Protein 6MHF (pdb70)

Solvent-accessible surface area: 17758 Å² total; per-residue (Å²): 228,144,121,234,63,82,115,63,89,78,75,185,93,55,145,103,0,30,1,0,0,2,10,35,57,88,2,11,14,35,20,2,26,11,0,3,65,39,33,32,73,143,10,20,61,106,90,51,6,109,114,43,38,55,31,0,2,60,14,0,10,76,1,0,18,26,0,16,140,0,6,44,146,47,176,28,126,50,52,110,88,58,32,50,73,13,10,142,54,0,91,102,28,30,42,47,3,123,151,10,88,11,58,103,93,0,15,17,3,0,117,103,0,24,79,9,49,7,0,63,47,0,53,82,91,30,70,56,32,48,18,20,48,11,1,34,48,2,4,100,51,11,94,91,0,21,90,132,110,12,76,3,64,69,66,0,0,3,43,7,84,67,201,43,120,20,44,80,78,46,89,5,79,48,79,152,14,56,0,52,0,12,8,7,26,15,98,139,15,40,16,115,106,1,63,116,3,2,89,69,20,39,0,0,0,0,1,1,5,0,1,22,1,3,26,56,95,34,187,116,18,162,63,27,68,2,54,50,8,19,120,26,0,33,39,0,0,41,1,128,84,0,71,95,12,15,0,0,0,4,0,4,31,57,63,55,0,89,100,44,5,145,205,15,51,0,52,68,2,2,109,103,13,138,26,52,67,72,51,130,78,0,4,48,56,0,46,65,43,0,53,108,32,29,154,31,123,147,102,44,101,18,46,29,40,58,0,15,3,31,64,42,169,27,4,93,145,5,1,57,31,0,0,73,32,2,78,179,78,110,95,68,87,30,75,79,91,3,24,10,73,93,4,6,126,67,27,92

B-factor: mean 42.19, std 13.98, range [19.34, 114.17]

Organism: Rattus norvegicus (NCBI:txid10116)

Nearest PDB structures (foldseek):
  6mhf-assembly1_A  TM=1.003E+00  e=4.353E-62  Rattus norvegicus
  2ihb-assembly1_A  TM=9.663E-01  e=6.783E-51  Homo sapiens
  3onw-assembly1_A  TM=9.675E-01  e=9.854E-51  Homo sapiens
  3qi2-assembly1_A  TM=9.734E-01  e=1.287E-50  Homo sapiens
  5kdo-assembly1_A  TM=9.589E-01  e=9.694E-49  Rattus norvegicus

Secondary structure (DSSP, 8-state):
-PPP--SSTT--PPEEEEEEEEE-TTSSHHHHHHHHHHHHS----HHHHHHTHHHHHHHHHHHHHHHHHHHHHHT---SSTTHHHHHHHHHHSTTTTTTS---HHHHHHHHHHHHSHHHHHHHTTGGGTT--TTHHHHHTTHHHHTSTT----HHHHHH------SEEEEEEEETTEEEEEEEE--SEEEHHHHHHHHTT--EEEEEEEGGGGGPPPPTT-SS-HHHHHHHHHHHHHTSGGGTT-EEEEEEE-HHHHHHHTTTS-GGGT-TT--S-SSHHHHHHHHHHHHHTT--S-TT--EEEEE--TT-HHHHHHHHHHHHHHHHHT-/---TTSEEEHHHHHHHH-

Foldseek 3Di:
DDDDDDPCNPPDDFAAAEEEEAEDPLLQRVLLVLLCCVPFHVHADQVRLLVCLLLLLLLQLVLLLLLVVLCVVVVFDWQDPVLVVLNVVSVVCSCVCNVSADDPSNLVSLLVLCPIPSSVVSVVVCLAVVRRPCNCVCSVCSVQSNDPPHGQDSLSVSSGDDDDAAWDWDWGDDPSYIYIYIYGRHDDDDPVVVVVSLPPHQAYEYGGALLQLQHDDDPVDPAGRLVVRLVVLLCVLPDPSPLPHAYEYEDEPLVSLQVCLVPGPSCSRVVPDPDHSHSPVSVVVSVCSNQVSNPHDPVRGYHYDYYHSSDSVRSVVVVVVVVVVSVVSD/DPDPPDDDDPVVVVVVVD

GO terms:
  GO:0005886 plasma membrane (C, IDA)
  GO:0005515 protein binding (F, IPI)
  GO:0042588 zymogen granule (C, IDA)
  GO:0006906 vesicle fusion (P, IDA)
  GO:1904707 positive regulation of vascular associated smooth muscle cell proliferation (P, IMP)
  GO:2001234 negative regulation of apoptotic signaling pathway (P, IMP)
  GO:0032930 positive regulation of superoxide anion generation (P, IMP)
  GO:0033864 positive regulation of NAD(P)H oxidase activity (P, IMP)
  GO:0031821 G protein-coupled serotonin receptor binding (F, IPI)
  GO:0032794 GTPase activating protein binding (F, IPI)
  GO:0019904 protein domain specific binding (F, IPI)
  GO:0005886 plasma membrane (C, TAS)
  GO:0000139 Golgi membrane (C, TAS)
  GO:0051048 negative regulation of secretion (P, TAS)

Structure (mmCIF, N/CA/C/O backbone):
data_6MHF
#
_entry.id   6MHF
#
_cell.length_a   83.780
_cell.length_b   83.780
_cell.length_c   141.370
_cell.angle_alpha   90.000
_cell.angle_beta   90.000
_cell.angle_gamma   90.000
#
_symmetry.space_group_name_H-M   'P 43 21 2'
#
loop_
_entity.id
_entity.type
_entity.pdbx_description
1 polymer 'Guanine nucleotide-binding protein G(k) subunit alpha'
2 polymer Girdin
3 non-polymer "GUANOSINE-5'-DIPHOSPHATE"
4 non-polymer GLYCEROL
5 water water
#
loop_
_atom_site.group_PDB
_atom_site.id
_atom_site.type_symbol
_atom_site.label_atom_id
_atom_site.label_alt_id
_atom_site.label_comp_id
_atom_site.label_asym_id
_atom_site.label_entity_id
_atom_site.label_seq_id
_atom_site.pdbx_PDB_ins_code
_atom_site.Cartn_x
_atom_site.Cartn_y
_atom_site.Cartn_z
_atom_site.occupancy
_atom_site.B_iso_or_equiv
_atom_site.auth_seq_id
_atom_site.auth_comp_id
_atom_site.auth_asym_id
_atom_site.auth_atom_id
_atom_site.pdbx_PDB_model_num
ATOM 1 N N . LEU A 1 14 ? -32.41681 36.35535 -27.21212 1.000 46.91580 18 LEU A N 1
ATOM 2 C CA . LEU A 1 14 ? -32.71402 35.26160 -26.29484 1.000 45.27589 18 LEU A CA 1
ATOM 3 C C . LEU A 1 14 ? -33.55622 34.19186 -26.98072 1.000 41.66754 18 LEU A C 1
ATOM 4 O O . LEU A 1 14 ? -34.76735 34.34596 -27.14048 1.000 45.82464 18 LEU A O 1
ATOM 19 N N . VAL A 1 15 ? -32.90573 33.10671 -27.38356 1.000 40.98774 19 VAL A N 1
ATOM 20 C CA . VAL A 1 15 ? -33.56703 31.99881 -28.06075 1.000 40.59023 19 VAL A CA 1
ATOM 21 C C . VAL A 1 15 ? -34.01189 30.99493 -26.99645 1.000 42.91854 19 VAL A C 1
ATOM 22 O O . VAL A 1 15 ? -33.14798 30.42810 -26.30837 1.000 42.51940 19 VAL A O 1
ATOM 35 N N . PRO A 1 16 ? -35.30949 30.75707 -26.82608 1.000 40.89911 20 PRO A N 1
ATOM 36 C CA . PRO A 1 16 ? -35.74176 29.73054 -25.87148 1.000 40.28998 20 PRO A CA 1
ATOM 37 C C . PRO A 1 16 ? -35.08543 28.39113 -26.16851 1.000 40.28622 20 PRO A C 1
ATOM 38 O O . PRO A 1 16 ? -34.99076 27.96191 -27.32068 1.000 41.75809 20 PRO A O 1
ATOM 49 N N . ARG A 1 17 ? -34.62233 27.73369 -25.11186 1.000 37.59484 21 ARG A N 1
ATOM 50 C CA . ARG A 1 17 ? -33.97512 26.44164 -25.26130 1.000 37.34768 21 ARG A CA 1
ATOM 51 C C . ARG A 1 17 ? -34.98377 25.40337 -25.73589 1.000 42.08490 21 ARG A C 1
ATOM 52 O O . ARG A 1 17 ? -36.16754 25.44740 -25.39132 1.000 43.47505 21 ARG A O 1
ATOM 73 N N . GLY A 1 18 ? -34.50385 24.46433 -26.53954 1.000 43.97866 22 GLY A N 1
ATOM 74 C CA . GLY A 1 18 ? -35.36026 23.43470 -27.07256 1.000 55.76481 22 GLY A CA 1
ATOM 75 C C . GLY A 1 18 ? -35.76893 22.43911 -26.00769 1.000 59.56258 22 GLY A C 1
ATOM 76 O O . GLY A 1 18 ? -35.62323 22.65007 -24.80156 1.000 51.46091 22 GLY A O 1
ATOM 80 N N . SER A 1 19 ? -36.30084 21.31861 -26.48141 1.000 69.93812 23 SER A N 1
ATOM 81 C CA . SER A 1 19 ? -36.65894 20.23306 -25.58885 1.000 70.17266 23 SER A CA 1
ATOM 82 C C . SER A 1 19 ? -35.40054 19.58045 -25.03382 1.000 78.15480 23 SER A C 1
ATOM 83 O O . SER A 1 19 ? -34.34775 19.55282 -25.67889 1.000 79.44442 23 SER A O 1
ATOM 91 N N . HIS A 1 20 ? -35.51832 19.05541 -23.81544 1.000 76.29721 24 HIS A N 1
ATOM 92 C CA . HIS A 1 20 ? -34.41193 18.33008 -23.20963 1.000 74.20037 24 HIS A CA 1
ATOM 93 C C . HIS A 1 20 ? -34.26346 16.93662 -23.80195 1.000 81.30911 24 HIS A C 1
ATOM 94 O O . HIS A 1 20 ? -33.14192 16.42728 -23.89699 1.000 79.80837 24 HIS A O 1
ATOM 98 N N . MET A 1 21 ? -35.37125 16.30970 -24.20636 1.000 86.41711 25 MET A N 1
ATOM 99 C CA . MET A 1 21 ? -35.29610 15.00967 -24.86076 1.000 87.88623 25 MET A CA 1
ATOM 100 C C . MET A 1 21 ? -34.80761 15.12048 -26.29900 1.000 90.20333 25 MET A C 1
ATOM 101 O O . MET A 1 21 ? -34.32483 14.12772 -26.85445 1.000 88.95443 25 MET A O 1
ATOM 105 N N . ASP A 1 22 ? -34.92128 16.30110 -26.90919 1.000 90.78335 26 ASP A N 1
ATOM 106 C CA . ASP A 1 22 ? -34.44115 16.53879 -28.26992 1.000 86.55316 26 ASP A CA 1
ATOM 107 C C . ASP A 1 22 ? -35.05467 15.56121 -29.26902 1.000 85.19520 26 ASP A C 1
ATOM 108 O O . ASP A 1 22 ? -34.43661 15.22008 -30.28019 1.000 89.31989 26 ASP A O 1
ATOM 112 N N . GLY A 1 23 ? -36.27666 15.10486 -28.99856 1.000 81.01439 27 GLY A N 1
ATOM 113 C CA . GLY A 1 23 ? -36.97228 14.20221 -29.88792 1.000 88.16408 27 GLY A CA 1
ATOM 114 C C . GLY A 1 23 ? -36.72707 12.73023 -29.63627 1.000 89.96867 27 GLY A C 1
ATOM 115 O O . GLY A 1 23 ? -37.43168 11.89453 -30.21797 1.000 84.24275 27 GLY A O 1
ATOM 119 N N . GLU A 1 24 ? -35.75582 12.38299 -28.79678 1.000 89.63522 28 GLU A N 1
ATOM 120 C CA . GLU A 1 24 ? -35.48690 10.99030 -28.48202 1.000 82.87471 28 GLU A CA 1
ATOM 121 C C . GLU A 1 24 ? -36.44615 10.49425 -27.40127 1.000 79.08759 28 GLU A C 1
ATOM 122 O O . GLU A 1 24 ? -37.22865 11.25460 -26.82401 1.000 79.71992 28 GLU A O 1
ATOM 126 N N . LYS A 1 25 ? -36.37919 9.19216 -27.12999 1.000 67.86494 29 LYS A N 1
ATOM 127 C CA . LYS A 1 25 ? -37.21976 8.57056 -26.11861 1.000 56.77917 29 LYS A CA 1
ATOM 128 C C . LYS A 1 25 ? -36.41062 7.50651 -25.38860 1.000 43.80541 29 LYS A C 1
ATOM 129 O O . LYS A 1 25 ? -35.22157 7.30505 -25.65493 1.000 41.32645 29 LYS A O 1
ATOM 148 N N . ALA A 1 26 ? -37.07010 6.82165 -24.45750 1.000 38.23255 30 ALA A N 1
ATOM 149 C CA . ALA A 1 26 ? -36.40201 5.80856 -23.65470 1.000 37.05133 30 ALA A CA 1
ATOM 150 C C . ALA A 1 26 ? -35.91253 4.66306 -24.53055 1.000 35.64044 30 ALA A C 1
ATOM 151 O O . ALA A 1 26 ? -36.62175 4.19266 -25.42372 1.000 36.22619 30 ALA A O 1
ATOM 158 N N . ALA A 1 27 ? -34.68806 4.21469 -24.26913 1.000 34.37981 31 ALA A N 1
ATOM 159 C CA . ALA A 1 27 ? -34.13101 3.07194 -24.97750 1.000 32.20901 31 ALA A CA 1
ATOM 160 C C . ALA A 1 27 ? -34.71243 1.77356 -24.43161 1.000 31.78427 31 ALA A C 1
ATOM 161 O O . ALA A 1 27 ? -34.83026 1.59092 -23.21629 1.000 31.23841 31 ALA A O 1
ATOM 168 N N . LYS A 1 28 ? -35.07728 0.86975 -25.33844 1.000 31.47864 32 LYS A N 1
ATOM 169 C CA . LYS A 1 28 ? -35.59354 -0.42964 -24.93080 1.000 32.26254 32 LYS A CA 1
ATOM 170 C C . LYS A 1 28 ? -34.48450 -1.26397 -24.30269 1.000 31.10816 32 LYS A C 1
ATOM 171 O O . LYS A 1 28 ? -33.36420 -1.32459 -24.81672 1.000 30.80989 32 LYS A O 1
ATOM 190 N N . GLU A 1 29 ? -34.80852 -1.91983 -23.19177 1.000 30.80183 33 GLU A N 1
ATOM 191 C CA . GLU A 1 29 ? -33.83301 -2.68641 -22.43114 1.000 32.66726 33 GLU A CA 1
ATOM 192 C C . GLU A 1 29 ? -33.75972 -4.13083 -22.90962 1.000 31.17389 33 GLU A C 1
ATOM 193 O O . GLU A 1 29 ? -34.78134 -4.75889 -23.20126 1.000 33.47889 33 GLU A O 1
ATOM 205 N N . VAL A 1 30 ? -32.53504 -4.64705 -22.98395 1.000 31.07354 34 VAL A N 1
ATOM 206 C CA . VAL A 1 30 ? -32.26168 -6.04860 -23.27996 1.000 31.22026 34 VAL A CA 1
ATOM 207 C C . VAL A 1 30 ? -31.46330 -6.61907 -22.11477 1.000 31.46289 34 VAL A C 1
ATOM 208 O O . VAL A 1 30 ? -30.32306 -6.20097 -21.87435 1.000 29.67572 34 VAL A O 1
ATOM 221 N N . LYS A 1 31 ? -32.05456 -7.57399 -21.40057 1.000 29.52126 35 LYS A N 1
ATOM 222 C CA . LYS A 1 31 ? -31.39001 -8.22557 -20.27849 1.000 32.29552 35 LYS A CA 1
ATOM 223 C C . LYS A 1 31 ? -30.73373 -9.51421 -20.76568 1.000 30.01911 35 LYS A C 1
ATOM 224 O O . LYS A 1 31 ? -31.41931 -10.43826 -21.23315 1.000 30.53356 35 LYS A O 1
ATOM 243 N N . LEU A 1 32 ? -29.40577 -9.56106 -20.66951 1.000 28.98440 36 LEU A N 1
ATOM 244 C CA . LEU A 1 32 ? -28.61378 -10.71307 -21.06928 1.000 28.90567 36 LEU A CA 1
ATOM 245 C C . LEU A 1 32 ? -28.05525 -11.39845 -19.83147 1.000 33.70105 36 LEU A C 1
ATOM 246 O O . LEU A 1 32 ? -27.56392 -10.73673 -18.91119 1.000 30.99941 36 LEU A O 1
ATOM 262 N N . LEU A 1 33 ? -28.12412 -12.72217 -19.82023 1.000 32.71244 37 LEU A N 1
ATOM 263 C CA . LEU A 1 33 ? -27.57537 -13.53215 -18.73796 1.000 30.38131 37 LEU A CA 1
ATOM 264 C C . LEU A 1 33 ? -26.40472 -14.33062 -19.30169 1.000 31.62264 37 LEU A C 1
ATOM 265 O O . LEU A 1 33 ? -26.59297 -15.17798 -20.17954 1.000 34.08203 37 LEU A O 1
ATOM 281 N N . LEU A 1 34 ? -25.19710 -14.03564 -18.81929 1.000 30.35954 38 LEU A N 1
ATOM 282 C CA . LEU A 1 34 ? -23.98749 -14.75044 -19.20501 1.000 29.04456 38 LEU A CA 1
ATOM 283 C C . LEU A 1 34 ? -23.77050 -15.92821 -18.26181 1.000 29.84197 38 LEU A C 1
ATOM 284 O O . LEU A 1 34 ? -23.53810 -15.73249 -17.06041 1.000 29.03350 38 LEU A O 1
ATOM 300 N N . LEU A 1 35 ? -23.81174 -17.14175 -18.81141 1.000 28.63804 39 LEU A N 1
ATOM 301 C CA . LEU A 1 35 ? -23.65132 -18.36356 -18.03791 1.000 26.64600 39 LEU A CA 1
ATOM 302 C C . LEU A 1 35 ? -22.58991 -19.24113 -18.68458 1.000 25.73943 39 LEU A C 1
ATOM 303 O O . LEU A 1 35 ? -22.28760 -19.11264 -19.87299 1.000 25.88152 39 LEU A O 1
ATOM 319 N N . GLY A 1 36 ? -22.02543 -20.12985 -17.88834 1.000 26.70592 40 GLY A N 1
ATOM 320 C CA . GLY A 1 36 ? -21.00508 -21.04508 -18.35961 1.000 25.82207 40 GLY A CA 1
ATOM 321 C C . GLY A 1 36 ? -20.05248 -21.41602 -17.24454 1.000 25.60120 40 GLY A C 1
ATOM 322 O O . GLY A 1 36 ? -19.88643 -20.70450 -16.25590 1.000 26.88931 40 GLY A O 1
ATOM 326 N N . ALA A 1 37 ? -19.40884 -22.56795 -17.41266 1.000 25.31628 41 ALA A N 1
ATOM 327 C CA . ALA A 1 37 ? -18.44105 -23.03792 -16.43584 1.000 27.49059 41 ALA A CA 1
ATOM 328 C C . ALA A 1 37 ? 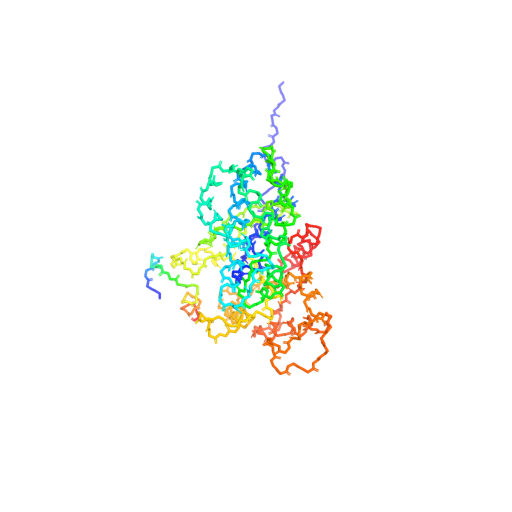-17.27252 -22.06230 -16.32457 1.000 26.06245 41 ALA A C 1
ATOM 329 O O . ALA A 1 37 ? -17.04468 -21.21525 -17.19242 1.000 23.83407 41 ALA A O 1
ATOM 336 N N . GLY A 1 38 ? -16.52860 -22.18766 -15.22961 1.000 25.27866 42 GLY A N 1
ATOM 337 C CA . GLY A 1 38 ? -15.31932 -21.41108 -15.05880 1.000 25.81506 42 GLY A CA 1
ATOM 338 C C . GLY A 1 38 ? -14.37354 -21.60378 -16.22635 1.000 26.34926 42 GLY A C 1
ATOM 339 O O . GLY A 1 38 ? -14.23056 -22.71804 -16.73521 1.000 25.22598 42 GLY A O 1
ATOM 343 N N . GLU A 1 39 ? -13.73580 -20.51878 -16.66505 1.000 25.91231 43 GLU A N 1
ATOM 344 C CA . GLU A 1 39 ? -12.77113 -20.51710 -17.76175 1.000 26.40513 43 GLU A CA 1
ATOM 345 C C . GLU A 1 39 ? -13.41495 -20.71233 -19.12784 1.000 25.85008 43 GLU A C 1
ATOM 346 O O . GLU A 1 39 ? -12.71322 -21.01561 -20.09766 1.000 25.74745 43 GLU A O 1
ATOM 358 N N . SER A 1 40 ? -14.73744 -20.54719 -19.23644 1.000 24.28948 44 SER A N 1
ATOM 359 C CA . SER A 1 40 ? -15.41490 -20.75027 -20.51208 1.000 25.20806 44 SER A CA 1
ATOM 360 C C . SER A 1 40 ? -15.37985 -19.51541 -21.40474 1.000 26.46816 44 SER A C 1
ATOM 361 O O . SER A 1 40 ? -15.55814 -19.64681 -22.62122 1.000 24.66016 44 SER A O 1
ATOM 369 N N . GLY A 1 41 ? -15.15986 -18.32965 -20.83573 1.000 25.53473 45 GLY A N 1
ATOM 370 C CA . GLY A 1 41 ? -14.98565 -17.12514 -21.62590 1.000 24.67531 45 GLY A CA 1
ATOM 371 C C . GLY A 1 41 ? -15.91175 -15.97668 -21.26993 1.000 25.30518 45 GLY A C 1
ATOM 372 O O . GLY A 1 41 ? -15.98024 -14.98776 -22.00639 1.000 22.90307 45 GLY A O 1
ATOM 376 N N . LYS A 1 42 ? -16.61916 -16.08485 -20.14198 1.000 26.10966 46 LYS A N 1
ATOM 377 C CA . LYS A 1 42 ? -17.60120 -15.06783 -19.76926 1.000 24.82883 46 LYS A CA 1
ATOM 378 C C . LYS A 1 42 ? -16.94513 -13.70438 -19.56158 1.000 24.67496 46 LYS A C 1
ATOM 379 O O . LYS A 1 42 ? -17.36796 -12.69877 -20.15190 1.000 22.83113 46 LYS A O 1
ATOM 398 N N . SER A 1 43 ? -15.91943 -13.64822 -18.70549 1.000 25.76211 47 SER A N 1
ATOM 399 C CA . SER A 1 43 ? -15.24200 -12.38285 -18.43423 1.000 25.29872 47 SER A CA 1
ATOM 400 C C . SER A 1 43 ? -14.71512 -11.75818 -19.71873 1.000 25.53762 47 SER A C 1
ATOM 401 O O . SER A 1 43 ? -14.76526 -10.53218 -19.89618 1.000 24.65868 47 SER A O 1
ATOM 409 N N . THR A 1 44 ? -14.19982 -12.58976 -20.62552 1.000 25.25551 48 THR A N 1
ATOM 410 C CA . THR A 1 44 ? -13.67653 -12.07998 -21.88557 1.000 25.13325 48 THR A CA 1
ATOM 411 C C . THR A 1 44 ? -14.78531 -11.45991 -22.72204 1.000 24.15083 48 THR A C 1
ATOM 412 O O . THR A 1 44 ? -14.58181 -10.42186 -23.35902 1.000 25.71208 48 THR A O 1
ATOM 423 N N . ILE A 1 45 ? -15.97238 -12.07106 -22.72048 1.000 24.38900 49 ILE A N 1
ATOM 424 C CA . ILE A 1 45 ? -17.09985 -11.49832 -23.44989 1.000 24.55943 49 ILE A CA 1
ATOM 425 C C . ILE A 1 45 ? -17.49780 -10.15714 -22.84334 1.000 25.07037 49 ILE A C 1
ATOM 426 O O . ILE A 1 45 ? -17.81213 -9.20394 -23.56519 1.000 26.18382 49 ILE A O 1
ATOM 442 N N . VAL A 1 46 ? -17.50081 -10.06115 -21.51066 1.000 26.50288 50 VAL A N 1
ATOM 443 C CA . VAL A 1 46 ? -17.79715 -8.78174 -20.86252 1.000 28.29534 50 VAL A CA 1
ATOM 444 C C . VAL A 1 46 ? -16.81956 -7.70904 -21.33744 1.000 27.89874 50 VAL A C 1
ATOM 445 O O . VAL A 1 46 ? -17.21468 -6.60767 -21.75987 1.000 29.25981 50 VAL A O 1
ATOM 458 N N . LYS A 1 47 ? -15.52149 -8.01540 -21.26427 1.000 26.52371 51 LYS A N 1
ATOM 459 C CA . LYS A 1 47 ? -14.51245 -7.04360 -21.67168 1.000 28.97573 51 LYS A CA 1
ATOM 460 C C . LYS A 1 47 ? -14.66076 -6.68107 -23.14481 1.000 30.77821 51 LYS A C 1
ATOM 461 O O . LYS A 1 47 ? -14.47068 -5.52103 -23.52919 1.000 30.15978 51 LYS A O 1
ATOM 480 N N . GLN A 1 48 ? -15.00244 -7.65988 -23.98639 1.000 28.76084 52 GLN A N 1
ATOM 481 C CA . GLN A 1 48 ? -15.17796 -7.38498 -25.40705 1.000 28.37251 52 GLN A CA 1
ATOM 482 C C . GLN A 1 48 ? -16.37481 -6.47600 -25.64368 1.000 28.98665 52 GLN A C 1
ATOM 483 O O . GLN A 1 48 ? -16.34813 -5.63138 -26.54262 1.000 30.51782 52 GLN A O 1
ATOM 497 N N . MET A 1 49 ? -17.44303 -6.64480 -24.86260 1.000 29.15221 53 MET A N 1
ATOM 498 C CA . MET A 1 49 ? -18.57325 -5.73218 -24.97982 1.000 28.40475 53 MET A CA 1
ATOM 499 C C . MET A 1 49 ? -18.14250 -4.31320 -24.64030 1.000 33.39262 53 MET A C 1
ATOM 500 O O . MET A 1 49 ? -18.52130 -3.35582 -25.32726 1.000 31.99400 53 MET A O 1
ATOM 514 N N . LYS A 1 50 ? -17.33133 -4.15931 -23.59206 1.000 30.57617 54 LYS A N 1
ATOM 515 C CA . LYS A 1 50 ? -16.81826 -2.82797 -23.27638 1.000 31.68541 54 LYS A CA 1
ATOM 516 C C . LYS A 1 50 ? -15.96072 -2.28131 -24.41779 1.000 34.92566 54 LYS A C 1
ATOM 517 O O . LYS A 1 50 ? -16.06500 -1.10191 -24.77522 1.000 37.24772 54 LYS A O 1
ATOM 536 N N . ILE A 1 51 ? -15.11599 -3.12763 -25.01090 1.000 30.85005 55 ILE A N 1
ATOM 537 C CA . ILE A 1 51 ? -14.20208 -2.66828 -26.05482 1.000 32.02436 55 ILE A CA 1
ATOM 538 C C . ILE A 1 51 ? -14.96334 -2.28673 -27.31940 1.000 34.21847 55 ILE A C 1
ATOM 539 O O . ILE A 1 51 ? -14.60316 -1.32692 -28.01125 1.000 36.34580 55 ILE A O 1
ATOM 555 N N . ILE A 1 52 ? -16.01547 -3.02916 -27.64525 1.000 33.76457 56 ILE A N 1
ATOM 556 C CA . ILE A 1 52 ? -16.69931 -2.88151 -28.92492 1.000 34.34104 56 ILE A CA 1
ATOM 557 C C . ILE A 1 52 ? -17.78007 -1.81369 -28.85959 1.000 35.11381 56 ILE A C 1
ATOM 558 O O . ILE A 1 52 ? -17.89024 -0.97269 -29.75545 1.000 38.93638 56 ILE A O 1
ATOM 574 N N . HIS A 1 53 ? -18.59593 -1.82892 -27.80733 1.000 34.58656 57 HIS A N 1
ATOM 575 C CA . HIS A 1 53 ? -19.76121 -0.96255 -27.72025 1.000 32.94226 57 HIS A CA 1
ATOM 576 C C . HIS A 1 53 ? -19.59795 0.16431 -26.71008 1.000 33.56293 57 HIS A C 1
ATOM 577 O O . HIS A 1 53 ? -20.49774 1.00286 -26.59109 1.000 44.02245 57 HIS A O 1
ATOM 591 N N . GLU A 1 54 ? -18.48055 0.21336 -25.98497 1.000 36.46359 58 GLU A N 1
ATOM 592 C CA . GLU A 1 54 ? -18.18746 1.34197 -25.10664 1.000 39.30881 58 GLU A CA 1
ATOM 593 C C . GLU A 1 54 ? -16.87814 1.99374 -25.54090 1.000 36.74494 58 GLU A C 1
ATOM 594 O O . GLU A 1 54 ? -16.58200 2.04776 -26.73865 1.000 40.83090 58 GLU A O 1
ATOM 606 N N . ASP A 1 55 ? -16.08709 2.48495 -24.58857 1.000 38.75117 59 ASP A N 1
ATOM 607 C CA . ASP A 1 55 ? -14.88424 3.24916 -24.89206 1.000 41.85639 59 ASP A CA 1
ATOM 608 C C . ASP A 1 55 ? -13.60429 2.44281 -24.71541 1.000 41.56499 59 ASP A C 1
ATOM 609 O O . ASP A 1 55 ? -12.51383 3.02261 -24.72093 1.000 44.02732 59 ASP A O 1
ATOM 618 N N . GLY A 1 56 ? -13.70543 1.12698 -24.56371 1.000 40.56362 60 GLY A N 1
ATOM 619 C CA . GLY A 1 56 ? -12.51493 0.35031 -24.30538 1.000 38.69718 60 GLY A CA 1
ATOM 620 C C . GLY A 1 56 ? -11.95650 0.65372 -22.92280 1.000 37.27914 60 GLY A C 1
ATOM 621 O O . GLY A 1 56 ? -12.65088 1.13285 -22.02338 1.000 37.16608 60 GLY A O 1
ATOM 625 N N . TYR A 1 57 ? -10.66848 0.37032 -22.76529 1.000 39.69524 61 TYR A N 1
ATOM 626 C CA . TYR A 1 57 ? -9.97799 0.54217 -21.49325 1.000 39.06586 61 TYR A CA 1
ATOM 627 C C . TYR A 1 57 ? -8.97215 1.67821 -21.61615 1.000 37.20752 61 TYR A C 1
ATOM 628 O O . TYR A 1 57 ? -8.08713 1.64108 -22.47801 1.000 41.36847 61 TYR A O 1
ATOM 646 N N . SER A 1 58 ? -9.11918 2.68637 -20.75887 1.000 37.14483 62 SER A N 1
ATOM 647 C CA . SER A 1 58 ? -8.21401 3.82376 -20.75181 1.000 41.65152 62 SER A CA 1
ATOM 648 C C . SER A 1 58 ? -6.83054 3.38662 -20.27573 1.000 41.99275 62 SER A C 1
ATOM 649 O O . SER A 1 58 ? -6.60923 2.23751 -19.88389 1.000 39.98246 62 SER A O 1
ATOM 657 N N . GLU A 1 59 ? -5.88042 4.32470 -20.30507 1.000 42.33868 63 GLU A N 1
ATOM 658 C CA . GLU A 1 59 ? -4.52697 4.00191 -19.86888 1.000 43.07340 63 GLU A CA 1
ATOM 659 C C . GLU A 1 59 ? -4.48440 3.72310 -18.37103 1.000 43.79695 63 GLU A C 1
ATOM 660 O O . GLU A 1 59 ? -3.77378 2.81711 -17.92644 1.000 43.94664 63 GLU A O 1
ATOM 672 N N . ASP A 1 60 ? -5.24177 4.48287 -17.57647 1.000 43.89780 64 ASP A N 1
ATOM 673 C CA . ASP A 1 60 ? -5.28148 4.23920 -16.13674 1.000 47.67674 64 ASP A CA 1
ATOM 674 C C . ASP A 1 60 ? -5.90895 2.88368 -15.82969 1.000 43.35357 64 ASP A C 1
ATOM 675 O O . ASP A 1 60 ? -5.39789 2.11756 -14.99854 1.000 46.52895 64 ASP A O 1
ATOM 684 N N . GLU A 1 61 ? -7.02958 2.57649 -16.48502 1.000 44.74760 65 GLU A N 1
ATOM 685 C CA . GLU A 1 61 ? -7.65265 1.26940 -16.31687 1.000 43.54326 65 GLU A CA 1
ATOM 686 C C . GLU A 1 61 ? -6.67210 0.15774 -16.66586 1.000 37.85891 65 GLU A C 1
ATOM 687 O O . GLU A 1 61 ? -6.53012 -0.81816 -15.92072 1.000 39.49536 65 GLU A O 1
ATOM 699 N N . CYS A 1 62 ? -5.97142 0.29836 -17.79319 1.000 37.12172 66 CYS A N 1
ATOM 700 C CA . CYS A 1 62 ? -4.95816 -0.68276 -18.16573 1.000 37.00711 66 CYS A CA 1
ATOM 701 C C . CYS A 1 62 ? -3.89827 -0.81391 -17.07827 1.000 43.06339 66 CYS A C 1
ATOM 702 O O . CYS A 1 62 ? -3.51293 -1.92705 -16.70194 1.000 40.68750 66 CYS A O 1
ATOM 710 N N . LYS A 1 63 ? -3.41023 0.31907 -16.56322 1.000 41.53858 67 LYS A N 1
ATOM 711 C CA . LYS A 1 63 ? -2.42548 0.28451 -15.48800 1.000 43.45253 67 LYS A CA 1
ATOM 712 C C . LYS A 1 63 ? -2.92889 -0.54368 -14.31642 1.000 38.07958 67 LYS A C 1
ATOM 713 O O . LYS A 1 63 ? -2.16195 -1.28324 -13.68973 1.000 38.55171 67 LYS A O 1
ATOM 732 N N . GLN A 1 64 ? -4.21970 -0.42312 -14.00027 1.000 36.61001 68 GLN A N 1
ATOM 733 C CA . GLN A 1 64 ? -4.77658 -1.18728 -12.88772 1.000 37.37152 68 GLN A CA 1
ATOM 734 C C . GLN A 1 64 ? -4.66370 -2.69550 -13.09959 1.000 38.16490 68 GLN A C 1
ATOM 735 O O . GLN A 1 64 ? -4.72251 -3.45074 -12.12274 1.000 36.36036 68 GLN A O 1
ATOM 749 N N . TYR A 1 65 ? -4.49687 -3.15169 -14.34103 1.000 36.51810 69 TYR A N 1
ATOM 750 C CA . TYR A 1 65 ? -4.40019 -4.57591 -14.64132 1.000 36.55118 69 TYR A CA 1
ATOM 751 C C . TYR A 1 65 ? -2.96569 -5.09192 -14.67204 1.000 35.89254 69 TYR A C 1
ATOM 752 O O . TYR A 1 65 ? -2.75855 -6.28621 -14.90502 1.000 34.27104 69 TYR A O 1
ATOM 770 N N . LYS A 1 66 ? -1.97429 -4.22737 -14.45583 1.000 35.92591 70 LYS A N 1
ATOM 771 C CA . LYS A 1 66 ? -0.58175 -4.66717 -14.47462 1.000 37.41716 70 LYS A CA 1
ATOM 772 C C . LYS A 1 66 ? -0.30975 -5.68876 -13.37576 1.000 34.43685 70 LYS A C 1
ATOM 773 O O . LYS A 1 66 ? 0.35211 -6.71266 -13.60904 1.000 33.71154 70 LYS A O 1
ATOM 792 N N . VAL A 1 67 ? -0.80629 -5.42150 -12.16654 1.000 34.80875 71 VAL A N 1
ATOM 793 C CA . VAL A 1 67 ? -0.63004 -6.35688 -11.06155 1.000 39.90043 71 VAL A CA 1
ATOM 794 C C . VAL A 1 67 ? -1.29752 -7.68785 -11.38290 1.000 35.26462 71 VAL A C 1
ATOM 795 O O . VAL A 1 67 ? -0.76757 -8.75824 -11.06106 1.000 33.62052 71 VAL A O 1
ATOM 808 N N . VAL A 1 68 ? -2.46346 -7.64548 -12.03260 1.000 35.13701 72 VAL A N 1
ATOM 809 C CA . VAL A 1 68 ? -3.14943 -8.87868 -12.40079 1.000 32.33964 72 VAL A CA 1
ATOM 810 C C . VAL A 1 68 ? -2.33605 -9.65164 -13.42882 1.000 32.36179 72 VAL A C 1
ATOM 811 O O . VAL A 1 68 ? -2.24795 -10.88170 -13.37049 1.000 31.49154 72 VAL A O 1
ATOM 824 N N . VAL A 1 69 ? -1.74793 -8.94962 -14.39823 1.000 31.42288 73 VAL A N 1
ATOM 825 C CA . VAL A 1 69 ? -0.91818 -9.61832 -15.39785 1.000 30.55677 73 VAL A CA 1
ATOM 826 C C . VAL A 1 69 ? 0.24619 -10.32959 -14.71955 1.000 31.17365 73 VAL A C 1
ATOM 827 O O . VAL A 1 69 ? 0.53072 -11.50434 -14.99283 1.000 30.36994 73 VAL A O 1
ATOM 840 N N . TYR A 1 70 ? 0.93814 -9.62458 -13.82105 1.000 32.62229 74 TYR A N 1
ATOM 841 C CA . TYR A 1 70 ? 2.07784 -10.23050 -13.13865 1.000 31.99699 74 TYR A CA 1
ATOM 842 C C . TYR A 1 70 ? 1.64414 -11.42885 -12.29781 1.000 29.78219 74 TYR A C 1
ATOM 843 O O . TYR A 1 70 ? 2.31070 -12.47340 -12.29782 1.000 30.58970 74 TYR A O 1
ATOM 861 N N . SER A 1 71 ? 0.52980 -11.29769 -11.57228 1.000 30.35550 75 SER A N 1
ATOM 862 C CA . SER A 1 71 ? 0.05226 -12.39908 -10.74439 1.000 32.17303 75 SER A CA 1
ATOM 863 C C . SER A 1 71 ? -0.32925 -13.60261 -11.59673 1.000 32.26331 75 SER A C 1
ATOM 864 O O . SER A 1 71 ? 0.00538 -14.74180 -11.25366 1.000 31.20585 75 SER A O 1
ATOM 872 N N . ASN A 1 72 ? -1.03251 -13.37212 -12.71125 1.000 31.49390 76 ASN A N 1
ATOM 873 C CA . ASN A 1 72 ? -1.38300 -14.46556 -13.61001 1.000 29.98071 76 ASN A CA 1
ATOM 874 C C . ASN A 1 72 ? -0.13410 -15.17122 -14.12477 1.000 28.46471 76 ASN A C 1
ATOM 875 O O . ASN A 1 72 ? -0.07924 -16.40523 -14.15820 1.000 30.26770 76 ASN A O 1
ATOM 886 N N . THR A 1 73 ? 0.88104 -14.40346 -14.53069 1.000 28.10327 77 THR A N 1
ATOM 887 C CA . THR A 1 73 ? 2.10386 -15.00217 -15.06186 1.000 28.94447 77 THR A CA 1
ATOM 888 C C . THR A 1 73 ? 2.79743 -15.86295 -14.00888 1.000 29.21163 77 THR A C 1
ATOM 889 O O . THR A 1 73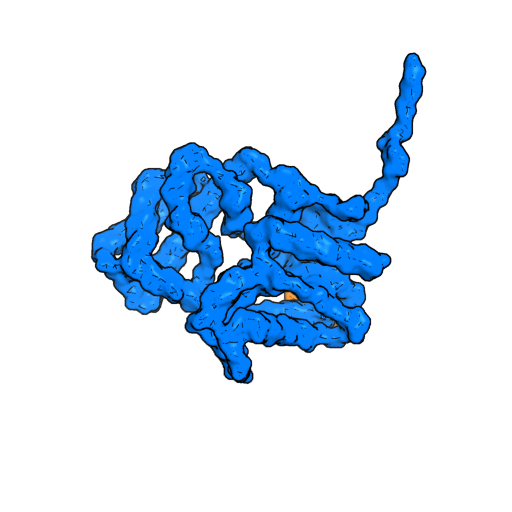 ? 3.17833 -17.01791 -14.27105 1.000 28.39282 77 THR A O 1
ATOM 900 N N . ILE A 1 74 ? 2.97810 -15.30513 -12.80831 1.000 30.11394 78 ILE A N 1
ATOM 901 C CA . ILE A 1 74 ? 3.63712 -16.03393 -11.72720 1.000 31.67121 78 ILE A CA 1
ATOM 902 C C . ILE A 1 74 ? 2.86230 -17.30413 -11.39573 1.000 29.33541 78 ILE A C 1
ATOM 903 O O . ILE A 1 74 ? 3.43986 -18.39047 -11.25682 1.000 28.36533 78 ILE A O 1
ATOM 919 N N . GLN A 1 75 ? 1.53934 -17.18512 -11.26074 1.000 29.99769 79 GLN A N 1
ATOM 920 C CA . GLN A 1 75 ? 0.71778 -18.33573 -10.90713 1.000 30.84419 79 GLN A CA 1
ATOM 921 C C . GLN A 1 75 ? 0.77941 -19.41127 -11.98367 1.000 29.44969 79 GLN A C 1
ATOM 922 O O . GLN A 1 75 ? 0.81528 -20.60728 -11.67256 1.000 29.37481 79 GLN A O 1
ATOM 936 N N . SER A 1 76 ? 0.81666 -19.00949 -13.25595 1.000 29.44567 80 SER A N 1
ATOM 937 C CA . SER A 1 76 ? 0.89463 -19.98528 -14.33790 1.000 29.03253 80 SER A CA 1
ATOM 938 C C . SER A 1 76 ? 2.20195 -20.76750 -14.27810 1.000 27.93767 80 SER A C 1
ATOM 939 O O . SER A 1 76 ? 2.20962 -22.00855 -14.34696 1.000 25.79218 80 SER A O 1
ATOM 947 N N . ILE A 1 77 ? 3.32809 -20.05837 -14.15927 1.000 27.06760 81 ILE A N 1
ATOM 948 C CA . ILE A 1 77 ? 4.60209 -20.77513 -14.13170 1.000 25.60224 81 ILE A CA 1
ATOM 949 C C . ILE A 1 77 ? 4.68856 -21.65446 -12.88586 1.000 27.02981 81 ILE A C 1
ATOM 950 O O . ILE A 1 77 ? 5.24435 -22.76272 -12.93262 1.000 25.57928 81 ILE A O 1
ATOM 966 N N . ILE A 1 78 ? 4.11296 -21.20372 -11.76615 1.000 27.48780 82 ILE A N 1
ATOM 967 C CA . ILE A 1 78 ? 4.10820 -22.02535 -10.55836 1.000 27.27208 82 ILE A CA 1
ATOM 968 C C . ILE A 1 78 ? 3.29658 -23.29484 -10.77877 1.000 27.54266 82 ILE A C 1
ATOM 969 O O . ILE A 1 78 ? 3.68057 -24.38404 -10.32824 1.000 27.70353 82 ILE A O 1
ATOM 985 N N . ALA A 1 79 ? 2.14483 -23.17279 -11.44271 1.000 28.21008 83 ALA A N 1
ATOM 986 C CA . ALA A 1 79 ? 1.35078 -24.35561 -11.74890 1.000 29.65799 83 ALA A CA 1
ATOM 987 C C . ALA A 1 79 ? 2.16323 -25.34593 -12.56773 1.000 27.38759 83 ALA A C 1
ATOM 988 O O . ALA A 1 79 ? 2.13842 -26.55444 -12.30273 1.000 28.15185 83 ALA A O 1
ATOM 995 N N . ILE A 1 80 ? 2.90722 -24.84920 -13.55848 1.000 25.92834 84 ILE A N 1
ATOM 996 C CA . ILE A 1 80 ? 3.70429 -25.75359 -14.38584 1.000 27.18067 84 ILE A CA 1
ATOM 997 C C . ILE A 1 80 ? 4.76649 -26.45889 -13.54415 1.000 29.62730 84 ILE A C 1
ATOM 998 O O . ILE A 1 80 ? 4.99723 -27.66554 -13.69493 1.000 29.21821 84 ILE A O 1
ATOM 1014 N N . ILE A 1 81 ? 5.43347 -25.72374 -12.64965 1.000 28.82794 85 ILE A N 1
ATOM 1015 C CA . ILE A 1 81 ? 6.49759 -26.32897 -11.84317 1.000 30.55934 85 ILE A CA 1
ATOM 1016 C C . ILE A 1 81 ? 5.92745 -27.40494 -10.91598 1.000 29.49495 85 ILE A C 1
ATOM 1017 O O . ILE A 1 81 ? 6.47720 -28.51194 -10.79461 1.000 30.62001 85 ILE A O 1
ATOM 1033 N N . ARG A 1 82 ? 4.81813 -27.09578 -10.23932 1.000 28.96324 86 ARG A N 1
ATOM 1034 C CA . ARG A 1 82 ? 4.18665 -28.09329 -9.37826 1.000 30.74729 86 ARG A CA 1
ATOM 1035 C C . ARG A 1 82 ? 3.75358 -29.31566 -10.17937 1.000 31.36364 86 ARG A C 1
ATOM 1036 O O . ARG A 1 82 ? 3.86090 -30.45668 -9.70368 1.000 32.32531 86 ARG A O 1
ATOM 1057 N N . ALA A 1 83 ? 3.25478 -29.09841 -11.39977 1.000 29.36124 87 ALA A N 1
ATOM 1058 C CA . ALA A 1 83 ? 2.86414 -30.22212 -12.24073 1.000 29.27152 87 ALA A CA 1
ATOM 1059 C C . ALA A 1 83 ? 4.07132 -31.07219 -12.60911 1.000 32.10665 87 ALA A C 1
ATOM 1060 O O . ALA A 1 83 ? 3.96755 -32.29847 -12.69830 1.000 33.29045 87 ALA A O 1
ATOM 1067 N N . MET A 1 84 ? 5.22195 -30.44003 -12.85030 1.000 31.31129 88 MET A N 1
ATOM 1068 C CA . MET A 1 84 ? 6.44979 -31.21128 -13.01670 1.000 31.41613 88 MET A CA 1
ATOM 1069 C 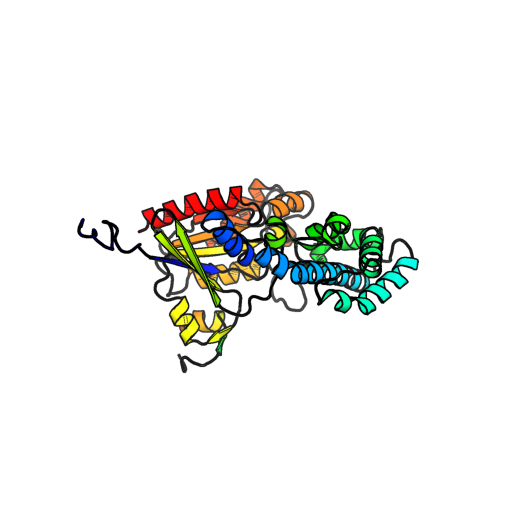C . MET A 1 84 ? 6.67515 -32.10132 -11.80470 1.000 35.42323 88 MET A C 1
ATOM 1070 O O . MET A 1 84 ? 6.99132 -33.28985 -11.93375 1.000 34.68521 88 MET A O 1
ATOM 1084 N N . GLY A 1 85 ? 6.52151 -31.52827 -10.61111 1.000 34.13507 89 GLY A N 1
ATOM 1085 C CA . GLY A 1 85 ? 6.65119 -32.32485 -9.40008 1.000 33.27217 89 GLY A CA 1
ATOM 1086 C C . GLY A 1 85 ? 5.75436 -33.54854 -9.40566 1.000 42.13792 89 GLY A C 1
ATOM 1087 O O . GLY A 1 85 ? 6.19456 -34.66323 -9.11282 1.000 42.15269 89 GLY A O 1
ATOM 1091 N N . ARG A 1 86 ? 4.47969 -33.35874 -9.75180 1.000 36.89803 90 ARG A N 1
ATOM 1092 C CA . ARG A 1 86 ? 3.52058 -34.45882 -9.64996 1.000 38.02557 90 ARG A CA 1
ATOM 1093 C C . ARG A 1 86 ? 3.67034 -35.48289 -10.77284 1.000 38.44306 90 ARG A C 1
ATOM 1094 O O . ARG A 1 86 ? 3.44160 -36.67739 -10.54840 1.000 41.31863 90 ARG A O 1
ATOM 1115 N N . LEU A 1 87 ? 4.04317 -35.04721 -11.97249 1.000 35.59350 91 LEU A N 1
ATOM 1116 C CA . LEU A 1 87 ? 4.18564 -35.92897 -13.12289 1.000 35.08145 91 LEU A CA 1
ATOM 1117 C C . LEU A 1 87 ? 5.56972 -36.55731 -13.21884 1.000 37.32633 91 LEU A C 1
ATOM 1118 O O . LEU A 1 87 ? 5.81409 -37.34784 -14.13640 1.000 38.14699 91 LEU A O 1
ATOM 1134 N N . LYS A 1 88 ? 6.47900 -36.21707 -12.30740 1.000 38.53820 92 LYS A N 1
ATOM 1135 C CA . LYS A 1 88 ? 7.84033 -36.74897 -12.32039 1.000 38.33527 92 LYS A CA 1
ATOM 1136 C C . LYS A 1 88 ? 8.55688 -36.37892 -13.61870 1.000 38.50981 92 LYS A C 1
ATOM 1137 O O . LYS A 1 88 ? 9.08202 -37.23153 -14.33785 1.000 40.05558 92 LYS A O 1
ATOM 1156 N N . ILE A 1 89 ? 8.57433 -35.08157 -13.91144 1.000 37.91219 93 ILE A N 1
ATOM 1157 C CA . ILE A 1 89 ? 9.29805 -34.52682 -15.04906 1.000 35.00014 93 ILE A CA 1
ATOM 1158 C C . ILE A 1 89 ? 10.49425 -33.76251 -14.50025 1.000 37.83859 93 ILE A C 1
ATOM 1159 O O . ILE A 1 89 ? 10.32912 -32.82834 -13.70628 1.000 37.62741 93 ILE A O 1
ATOM 1175 N N . ASP A 1 90 ? 11.69360 -34.15298 -14.92052 1.000 39.99325 94 ASP A N 1
ATOM 1176 C CA . ASP A 1 90 ? 12.90564 -33.49457 -14.45873 1.000 41.73896 94 ASP A CA 1
ATOM 1177 C C . ASP A 1 90 ? 13.17431 -32.22894 -15.26323 1.000 37.93056 94 ASP A C 1
ATOM 1178 O O . ASP A 1 90 ? 12.79189 -32.11492 -16.43164 1.000 39.15196 94 ASP A O 1
ATOM 1187 N N . PHE A 1 91 ? 13.83678 -31.26955 -14.61994 1.000 37.62744 95 PHE A N 1
ATOM 1188 C CA . PHE A 1 91 ? 14.33314 -30.10468 -15.33566 1.000 36.84737 95 PHE A CA 1
ATOM 1189 C C . PHE A 1 91 ? 15.32185 -30.53538 -16.41313 1.000 40.42634 95 PHE A C 1
ATOM 1190 O O . PHE A 1 91 ? 16.03502 -31.53266 -16.27200 1.000 39.02082 95 PHE A O 1
ATOM 1207 N N . GLY A 1 92 ? 15.35894 -29.77159 -17.50550 1.000 42.21873 96 GLY A N 1
ATOM 1208 C CA . GLY A 1 92 ? 16.38517 -29.99098 -18.50765 1.000 42.85149 96 GLY A CA 1
ATOM 1209 C C . GLY A 1 92 ? 17.78061 -29.74230 -17.97260 1.000 44.78182 96 GLY A C 1
ATOM 1210 O O . GLY A 1 92 ? 18.73935 -30.39139 -18.39917 1.000 50.52790 96 GLY A O 1
ATOM 1214 N N . GLU A 1 93 ? 17.91340 -28.80848 -17.03188 1.000 41.74018 97 GLU A N 1
ATOM 1215 C CA . GLU A 1 93 ? 19.18782 -28.50026 -16.39550 1.000 44.12385 97 GLU A CA 1
ATOM 1216 C C . GLU A 1 93 ? 18.95864 -28.38105 -14.89669 1.000 43.80083 97 GLU A C 1
ATOM 1217 O O . GLU A 1 93 ? 18.05276 -27.66465 -14.45964 1.000 42.22153 97 GLU A O 1
ATOM 1229 N N . ALA A 1 94 ? 19.78266 -29.08366 -14.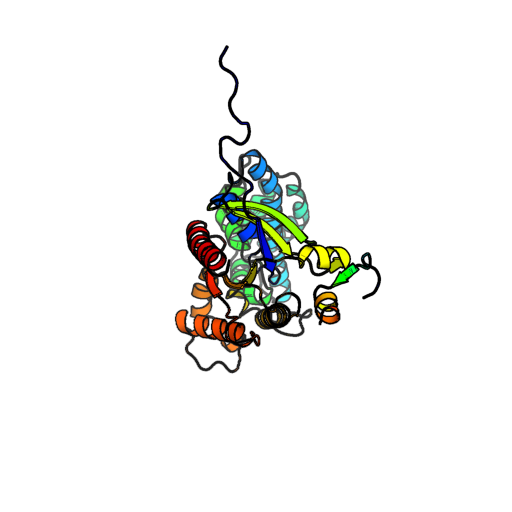11461 1.000 40.74680 98 ALA A N 1
ATOM 1230 C CA . ALA A 1 94 ? 19.54169 -29.18292 -12.67915 1.000 43.39298 98 ALA A CA 1
ATOM 1231 C C . ALA A 1 94 ? 19.58174 -27.82271 -11.99719 1.000 39.01030 98 ALA A C 1
ATOM 1232 O O . ALA A 1 94 ? 18.89188 -27.61505 -10.99216 1.000 42.90564 98 ALA A O 1
ATOM 1239 N N . ALA A 1 95 ? 20.37751 -26.88601 -12.51840 1.000 40.92498 99 ALA A N 1
ATOM 1240 C CA . ALA A 1 95 ? 20.43736 -25.55840 -11.91719 1.000 42.39386 99 ALA A CA 1
ATOM 1241 C C . ALA A 1 95 ? 19.05595 -24.91983 -11.82930 1.000 37.93182 99 ALA A C 1
ATOM 1242 O O . ALA A 1 95 ? 18.80159 -24.11511 -10.92422 1.000 41.37397 99 ALA A O 1
ATOM 1249 N N . ARG A 1 96 ? 18.15066 -25.26896 -12.75102 1.000 36.63275 100 ARG A N 1
ATOM 1250 C CA . ARG A 1 96 ? 16.80122 -24.71372 -12.72037 1.000 40.032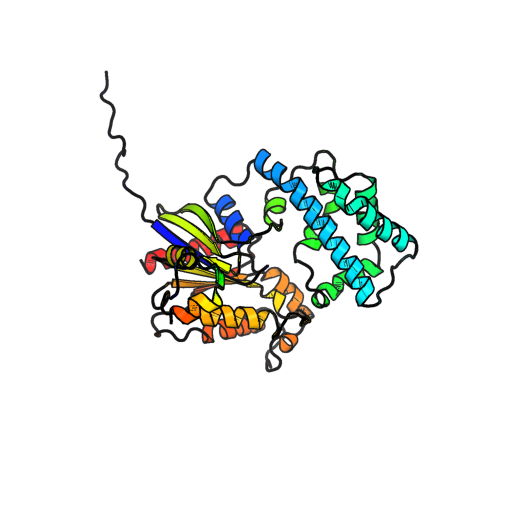00 100 ARG A CA 1
ATOM 1251 C C . ARG A 1 96 ? 16.13158 -24.94238 -11.37303 1.000 33.90885 100 ARG A C 1
ATOM 1252 O O . ARG A 1 96 ? 15.31042 -24.12436 -10.94012 1.000 33.39918 100 ARG A O 1
ATOM 1273 N N . ALA A 1 97 ? 16.46340 -26.04629 -10.69849 1.000 35.59580 101 ALA A N 1
ATOM 1274 C CA . ALA A 1 97 ? 15.91797 -26.29321 -9.36926 1.000 37.81874 101 ALA A CA 1
ATOM 1275 C C . ALA A 1 97 ? 16.07521 -25.06006 -8.49111 1.000 37.47827 101 ALA A C 1
ATOM 1276 O O . ALA A 1 97 ? 15.10965 -24.58830 -7.87870 1.000 37.08717 101 ALA A O 1
ATOM 1283 N N . ASP A 1 98 ? 17.28760 -24.50174 -8.44596 1.000 38.55995 102 ASP A N 1
ATOM 1284 C CA . ASP A 1 98 ? 17.51105 -23.28808 -7.66914 1.000 37.74531 102 ASP A CA 1
ATOM 1285 C C . ASP A 1 98 ? 16.52581 -22.20085 -8.07673 1.000 34.95712 102 ASP A C 1
ATOM 1286 O O . ASP A 1 98 ? 15.83020 -21.62519 -7.23083 1.000 37.05112 102 ASP A O 1
ATOM 1295 N N . ASP A 1 99 ? 16.43816 -21.92217 -9.38004 1.000 33.92857 103 ASP A N 1
ATOM 1296 C CA . ASP A 1 99 ? 15.47742 -20.93744 -9.86356 1.000 34.04857 103 ASP A CA 1
ATOM 1297 C C . ASP A 1 99 ? 14.08702 -21.22960 -9.31888 1.000 32.00523 103 ASP A C 1
ATOM 1298 O O . ASP A 1 99 ? 13.39654 -20.33031 -8.82351 1.000 31.85384 103 ASP A O 1
ATOM 1307 N N . ALA A 1 100 ? 13.66902 -22.49639 -9.38140 1.000 31.61918 104 ALA A N 1
ATOM 1308 C CA . ALA A 1 100 ? 12.35055 -22.85977 -8.87856 1.000 30.54175 104 ALA A CA 1
ATOM 1309 C C . ALA A 1 100 ? 12.18285 -22.38484 -7.44340 1.000 33.50311 104 ALA A C 1
ATOM 1310 O O . ALA A 1 100 ? 11.20331 -21.70688 -7.11014 1.000 30.06847 104 ALA A O 1
ATOM 1317 N N . ARG A 1 101 ? 13.15654 -22.69899 -6.58324 1.000 31.44511 105 ARG A N 1
ATOM 1318 C CA . ARG A 1 101 ? 13.09286 -22.22396 -5.20606 1.000 31.23611 105 ARG A CA 1
ATOM 1319 C C . ARG A 1 101 ? 12.92308 -20.71113 -5.17686 1.000 30.16645 105 ARG A C 1
ATOM 1320 O O . ARG A 1 101 ? 12.02565 -20.18360 -4.50864 1.000 30.43517 105 ARG A O 1
ATOM 1341 N N . GLN A 1 102 ? 13.76545 -19.99477 -5.92560 1.000 30.94493 106 GLN A N 1
ATOM 1342 C CA . GLN A 1 102 ? 13.66717 -18.54071 -5.93998 1.000 32.47462 106 GLN A CA 1
ATOM 1343 C C . GLN A 1 102 ? 12.28477 -18.09446 -6.39522 1.000 31.96807 106 GLN A C 1
ATOM 1344 O O . GLN A 1 102 ? 11.73139 -17.12562 -5.85947 1.000 32.57515 106 GLN A O 1
ATOM 1358 N N . LEU A 1 103 ? 11.69925 -18.80014 -7.36902 1.000 30.62092 107 LEU A N 1
ATOM 1359 C CA . LEU A 1 103 ? 10.35987 -18.44014 -7.81867 1.000 30.26217 107 LEU A CA 1
ATOM 1360 C C . LEU A 1 103 ? 9.40269 -18.37313 -6.63848 1.000 29.53521 107 LEU A C 1
ATOM 1361 O O . LEU A 1 103 ? 8.61361 -17.42899 -6.51702 1.000 29.33982 107 LEU A O 1
ATOM 1377 N N . PHE A 1 104 ? 9.47527 -19.35678 -5.74039 1.000 29.54996 108 PHE A N 1
ATOM 1378 C CA . PHE A 1 104 ? 8.56168 -19.36630 -4.60648 1.000 29.66485 108 PHE A CA 1
ATOM 1379 C C . PHE A 1 104 ? 8.93409 -18.30323 -3.58382 1.000 31.03894 108 PHE A C 1
ATOM 1380 O O . PHE A 1 104 ? 8.05245 -17.77298 -2.89900 1.000 31.22358 108 PHE A O 1
ATOM 1397 N N . VAL A 1 105 ? 10.22084 -17.96308 -3.47609 1.000 30.39084 109 VAL A N 1
ATOM 1398 C CA . VAL A 1 105 ? 10.62333 -16.92168 -2.53717 1.000 29.68487 109 VAL A CA 1
ATOM 1399 C C . VAL A 1 105 ? 10.13704 -15.55975 -3.01642 1.000 30.85136 109 VAL A C 1
ATOM 1400 O O . VAL A 1 105 ? 9.64892 -14.74493 -2.22463 1.000 32.43315 109 VAL A O 1
ATOM 1413 N N . LEU A 1 106 ? 10.24804 -15.29781 -4.31693 1.000 31.95479 110 LEU A N 1
ATOM 1414 C CA . LEU A 1 106 ? 9.94985 -13.99263 -4.88821 1.000 33.60834 110 LEU A CA 1
ATOM 1415 C C . LEU A 1 106 ? 8.51617 -13.86839 -5.39238 1.000 37.74592 110 LEU A C 1
ATOM 1416 O O . LEU A 1 106 ? 8.17391 -12.84461 -5.99206 1.000 41.74721 110 LEU A O 1
ATOM 1432 N N . ALA A 1 107 ? 7.67008 -14.87436 -5.15564 1.000 37.80844 111 ALA A N 1
ATOM 1433 C CA . ALA A 1 107 ? 6.35483 -14.90205 -5.78909 1.000 37.45677 111 ALA A CA 1
ATOM 1434 C C . ALA A 1 107 ? 5.47022 -13.74175 -5.34809 1.000 41.70795 111 ALA A C 1
ATOM 1435 O O . ALA A 1 107 ? 4.58148 -13.32667 -6.10035 1.000 48.71277 111 ALA A O 1
ATOM 1442 N N . GLY A 1 108 ? 5.68111 -13.21370 -4.14671 1.000 41.14733 112 GLY A N 1
ATOM 1443 C CA . GLY A 1 108 ? 4.90522 -12.09451 -3.65661 1.000 44.71183 112 GLY A CA 1
ATOM 1444 C C . GLY A 1 108 ? 5.53227 -10.73902 -3.88881 1.000 44.40064 112 GLY A C 1
ATOM 1445 O O . GLY A 1 108 ? 5.00590 -9.73235 -3.40220 1.000 48.33622 112 GLY A O 1
ATOM 1449 N N . SER A 1 109 ? 6.64030 -10.67730 -4.62659 1.000 47.34982 113 SER A N 1
ATOM 1450 C CA . SER A 1 109 ? 7.36089 -9.42609 -4.81535 1.000 48.28350 113 SER A CA 1
ATOM 1451 C C . SER A 1 109 ? 6.75345 -8.54016 -5.89457 1.000 51.09663 113 SER A C 1
ATOM 1452 O O . SER A 1 109 ? 7.11909 -7.36282 -5.97889 1.000 54.94171 113 SER A O 1
ATOM 1460 N N . ALA A 1 110 ? 5.84872 -9.06680 -6.71773 1.000 52.91894 114 ALA A N 1
ATOM 1461 C CA . ALA A 1 110 ? 5.20891 -8.28837 -7.76974 1.000 54.11330 114 ALA A CA 1
ATOM 1462 C C . ALA A 1 110 ? 3.82656 -7.78502 -7.37677 1.000 54.27086 114 ALA A C 1
ATOM 1463 O O . ALA A 1 110 ? 3.16103 -7.14186 -8.19448 1.000 52.82905 114 ALA A O 1
ATOM 1470 N N . GLU A 1 111 ? 3.38045 -8.05568 -6.14808 1.000 54.86969 115 GLU A N 1
ATOM 1471 C CA . GLU A 1 111 ? 2.06831 -7.60260 -5.70226 1.000 59.07558 115 GLU A CA 1
ATOM 1472 C C . GLU A 1 111 ? 1.93011 -6.08579 -5.71576 1.000 60.39125 115 GLU A C 1
ATOM 1473 O O . GLU A 1 111 ? 0.80435 -5.58475 -5.61626 1.000 62.45162 115 GLU A O 1
ATOM 1485 N N . GLU A 1 112 ? 3.03317 -5.34666 -5.83558 1.000 62.19796 116 GLU A N 1
ATOM 1486 C CA . GLU A 1 112 ? 2.99393 -3.89850 -5.98324 1.000 67.03006 116 GLU A CA 1
ATOM 1487 C C . GLU A 1 112 ? 3.15364 -3.46458 -7.43715 1.000 59.57081 116 GLU A C 1
ATOM 1488 O O . GLU A 1 112 ? 3.51548 -2.31251 -7.69987 1.000 59.81099 116 GLU A O 1
ATOM 1500 N N . GLY A 1 113 ? 2.89289 -4.36410 -8.38366 1.000 57.95792 117 GLY A N 1
ATOM 1501 C CA . GLY A 1 113 ? 3.00544 -4.03053 -9.78808 1.000 56.66472 117 GLY A CA 1
ATOM 1502 C C . GLY A 1 113 ? 4.41954 -3.86463 -10.29062 1.000 54.96446 117 GLY A C 1
ATOM 1503 O O . GLY A 1 113 ? 4.62659 -3.22144 -11.32241 1.000 51.23133 117 GLY A O 1
ATOM 1507 N N . VAL A 1 114 ? 5.40348 -4.42861 -9.59412 1.000 58.23263 118 VAL A N 1
ATOM 1508 C CA . VAL A 1 114 ? 6.80537 -4.31644 -9.97988 1.000 54.94436 118 VAL A CA 1
ATOM 1509 C C . VAL A 1 114 ? 7.39216 -5.71672 -10.06750 1.000 54.98359 118 VAL A C 1
ATOM 1510 O O . VAL A 1 114 ? 7.46857 -6.42497 -9.05644 1.000 54.22944 118 VAL A O 1
ATOM 1523 N N . MET A 1 115 ? 7.81006 -6.11161 -11.26752 1.000 50.11212 119 MET A N 1
ATOM 1524 C CA . MET A 1 115 ? 8.51505 -7.37466 -11.47969 1.000 50.13379 119 MET A CA 1
ATOM 1525 C C . MET A 1 115 ? 10.00639 -7.07109 -11.55489 1.000 47.17481 119 MET A C 1
ATOM 1526 O O . MET A 1 115 ? 10.49464 -6.55392 -12.56245 1.000 49.81454 119 MET A O 1
ATOM 1540 N N . THR A 1 116 ? 10.72989 -7.39815 -10.48598 1.000 45.13912 120 THR A N 1
ATOM 1541 C CA . THR A 1 116 ? 12.16668 -7.17971 -10.46269 1.000 45.47869 120 THR A CA 1
ATOM 1542 C C . THR A 1 116 ? 12.83465 -7.93827 -11.60568 1.000 44.62711 120 THR A C 1
ATOM 1543 O O . THR A 1 116 ? 12.30150 -8.91661 -12.13624 1.000 41.68582 120 THR A O 1
ATOM 1554 N N . SER A 1 117 ? 14.02289 -7.46653 -11.99017 1.000 44.96365 121 SER A N 1
ATOM 1555 C CA . SER A 1 117 ? 14.79680 -8.16934 -13.00653 1.000 41.26529 121 SER A CA 1
ATOM 1556 C C . SER A 1 117 ? 15.16992 -9.57122 -12.54469 1.000 40.07110 121 SER A C 1
ATOM 1557 O O . SER A 1 117 ? 15.29689 -10.48335 -13.36889 1.000 40.16043 121 SER A O 1
ATOM 1565 N N . GLU A 1 118 ? 15.33564 -9.76456 -11.23442 1.000 40.23879 122 GLU A N 1
ATOM 1566 C CA . GLU A 1 118 ? 15.65909 -11.08582 -10.70511 1.000 42.07947 122 GLU A CA 1
ATOM 1567 C C . GLU A 1 118 ? 14.52973 -12.07595 -10.97202 1.000 36.29536 122 GLU A C 1
ATOM 1568 O O . GLU A 1 118 ? 14.75877 -13.17678 -11.49102 1.000 37.59458 122 GLU A O 1
ATOM 1580 N N . LEU A 1 119 ? 13.29826 -11.70208 -10.61412 1.000 38.32686 123 LEU A N 1
ATOM 1581 C CA . LEU A 1 119 ? 12.15730 -12.57913 -10.85491 1.000 37.62879 123 LEU A CA 1
ATOM 1582 C C . LEU A 1 119 ? 11.93334 -12.79064 -12.34627 1.000 37.49382 123 LEU A C 1
ATOM 1583 O O . LEU A 1 119 ? 11.60701 -13.90225 -12.78310 1.000 34.87644 123 LEU A O 1
ATOM 1599 N N . ALA A 1 120 ? 12.08850 -11.72993 -13.14307 1.000 36.60780 124 ALA A N 1
ATOM 1600 C CA . ALA A 1 120 ? 11.95974 -11.87001 -14.58800 1.000 34.84706 124 ALA A CA 1
ATOM 1601 C C . ALA A 1 120 ? 12.95594 -12.88737 -15.12582 1.000 35.52776 124 ALA A C 1
ATOM 1602 O O . ALA A 1 120 ? 12.60472 -13.72992 -15.95840 1.000 35.99711 124 ALA A O 1
ATOM 1609 N N . GLY A 1 121 ? 14.20227 -12.83338 -14.65432 1.000 34.90238 125 GLY A N 1
ATOM 1610 C CA . GLY A 1 121 ? 15.19457 -13.78959 -15.11241 1.000 34.57185 125 GLY A CA 1
ATOM 1611 C C . GLY A 1 121 ? 14.87959 -15.20678 -14.67666 1.000 32.73754 125 GLY A C 1
ATOM 1612 O O . GLY A 1 121 ? 15.04644 -16.15520 -15.44964 1.000 33.30300 125 GLY A O 1
ATOM 1616 N N . VAL A 1 122 ? 14.43293 -15.37421 -13.42983 1.000 33.88191 126 VAL A N 1
ATOM 1617 C CA . VAL A 1 122 ? 14.02518 -16.69738 -12.96104 1.000 34.72182 126 VAL A CA 1
ATOM 1618 C C . VAL A 1 122 ? 12.94676 -17.27024 -13.87442 1.000 29.98416 126 VAL A C 1
ATOM 1619 O O . VAL A 1 122 ? 13.04482 -18.41013 -14.35170 1.000 30.49301 126 VAL A O 1
ATOM 1632 N N . ILE A 1 123 ? 11.89644 -16.48516 -14.12572 1.000 30.37858 127 ILE A N 1
ATOM 1633 C CA . ILE A 1 123 ? 10.77722 -16.97248 -14.92574 1.000 29.81423 127 ILE A CA 1
ATOM 1634 C C . ILE A 1 123 ? 11.22718 -17.25990 -16.35155 1.000 31.68049 127 ILE A C 1
ATOM 1635 O O . ILE A 1 123 ? 10.81034 -18.25152 -16.95879 1.000 31.21005 127 ILE A O 1
ATOM 1651 N N . LYS A 1 124 ? 12.08108 -16.40031 -16.91062 1.000 34.41894 128 LYS A N 1
ATOM 1652 C CA . LYS A 1 124 ? 12.58289 -16.62290 -18.26162 1.000 34.21305 128 LYS A CA 1
ATOM 1653 C C . LYS A 1 124 ? 13.34714 -17.93709 -18.35000 1.000 31.91766 128 LYS A C 1
ATOM 1654 O O . LYS A 1 124 ? 13.09911 -18.75713 -19.24369 1.000 33.24731 128 LYS A O 1
ATOM 1673 N N . ARG A 1 125 ? 14.28727 -18.15597 -17.42712 1.000 32.11007 129 ARG A N 1
ATOM 1674 C CA . ARG A 1 125 ? 15.09556 -19.36874 -17.47980 1.000 32.86353 129 ARG A CA 1
ATOM 1675 C C . ARG A 1 125 ? 14.23427 -20.60979 -17.28943 1.000 35.22246 129 ARG A C 1
ATOM 1676 O O . ARG A 1 125 ? 14.43743 -21.62398 -17.96777 1.000 33.16989 129 ARG A O 1
ATOM 1697 N N . LEU A 1 126 ? 13.25709 -20.55062 -16.38187 1.000 32.97735 130 LEU A N 1
ATOM 1698 C CA . LEU A 1 126 ? 12.37263 -21.69636 -16.19368 1.000 32.41370 130 LEU A CA 1
ATOM 1699 C C . LEU A 1 126 ? 11.55185 -21.96521 -17.45119 1.000 31.65694 130 LEU A C 1
ATOM 1700 O O . LEU A 1 126 ? 11.48117 -23.10316 -17.92971 1.000 31.96954 130 LEU A O 1
ATOM 1716 N N . TRP A 1 127 ? 10.93071 -20.92245 -18.00912 1.000 32.66931 131 TRP A N 1
ATOM 1717 C CA . TRP A 1 127 ? 10.08724 -21.09171 -19.18700 1.000 34.51442 131 TRP A CA 1
ATOM 1718 C C . TRP A 1 127 ? 10.88579 -21.58471 -20.38473 1.000 36.20713 131 TRP A C 1
ATOM 1719 O O . TRP A 1 127 ? 10.33135 -22.25158 -21.26596 1.000 35.31216 131 TRP A O 1
ATOM 1740 N N . ARG A 1 128 ? 12.18318 -21.27814 -20.43589 1.000 37.71663 132 ARG A N 1
ATOM 1741 C CA . ARG A 1 128 ? 13.01546 -21.75243 -21.53390 1.000 36.31156 132 ARG A CA 1
ATOM 1742 C C . ARG A 1 128 ? 13.50160 -23.18361 -21.33625 1.000 34.95336 132 ARG A C 1
ATOM 1743 O O . ARG A 1 128 ? 13.95142 -23.80683 -22.30354 1.000 36.05475 132 ARG A O 1
ATOM 1747 N N . ASP A 1 129 ? 13.41724 -23.71904 -20.12083 1.000 35.97386 133 ASP A N 1
ATOM 1748 C CA . ASP A 1 129 ? 13.97322 -25.03484 -19.83556 1.000 36.25233 133 ASP A CA 1
ATOM 1749 C C . ASP A 1 129 ? 13.21374 -26.12799 -20.58125 1.000 37.78154 133 ASP A C 1
ATOM 1750 O O . ASP A 1 129 ? 12.00327 -26.03834 -20.80307 1.000 36.38451 133 ASP A O 1
ATOM 1759 N N . GLY A 1 130 ? 13.94341 -27.18245 -20.95324 1.000 38.01641 134 GLY A N 1
ATOM 1760 C CA . GLY A 1 130 ? 13.34303 -28.25136 -21.73466 1.000 36.87889 134 GLY A CA 1
ATOM 1761 C C . GLY A 1 130 ? 12.32820 -29.06481 -20.95405 1.000 37.47316 134 GLY A C 1
ATOM 1762 O O . GLY A 1 130 ? 11.29386 -29.46548 -21.49548 1.000 39.74549 134 GLY A O 1
ATOM 1766 N N . GLY A 1 131 ? 12.61168 -29.33556 -19.67897 1.000 34.91486 135 GLY A N 1
ATOM 1767 C CA . GLY A 1 131 ? 11.65617 -30.06639 -18.86257 1.000 37.88076 135 GLY A CA 1
ATOM 1768 C C . GLY A 1 131 ? 10.39364 -29.26879 -18.59912 1.000 32.86391 135 GLY A C 1
ATOM 1769 O O . GLY A 1 131 ? 9.28438 -29.81415 -18.61632 1.000 34.36307 135 GLY A O 1
ATOM 1773 N N . VAL A 1 132 ? 10.54304 -27.96539 -18.35499 1.000 34.14641 136 VAL A N 1
ATOM 1774 C CA . VAL A 1 132 ? 9.38102 -27.10526 -18.15974 1.000 32.25286 136 VAL A CA 1
ATOM 1775 C C . VAL A 1 132 ? 8.50198 -27.11591 -19.40297 1.000 35.09313 136 VAL A C 1
ATOM 1776 O O . VAL A 1 132 ? 7.27082 -27.16452 -19.30894 1.000 34.63022 136 VAL A O 1
ATOM 1789 N N . GLN A 1 133 ? 9.11651 -27.08826 -20.58866 1.000 34.07463 137 GLN A N 1
ATOM 1790 C CA . GLN A 1 133 ? 8.33768 -27.11863 -21.82313 1.000 34.38684 137 GLN A CA 1
ATOM 1791 C C . GLN A 1 133 ? 7.69506 -28.48343 -22.04097 1.000 35.58361 137 GLN A C 1
ATOM 1792 O O . GLN A 1 133 ? 6.56242 -28.57238 -22.53424 1.000 35.52125 137 GLN A O 1
ATOM 1806 N N . ALA A 1 134 ? 8.40560 -29.55963 -21.69502 1.000 36.98051 138 ALA A N 1
ATOM 1807 C CA . ALA A 1 134 ? 7.80725 -30.88718 -21.76726 1.000 35.84042 138 ALA A CA 1
ATOM 1808 C C . ALA A 1 134 ? 6.56634 -30.96526 -20.88981 1.000 34.64335 138 ALA A C 1
ATOM 1809 O O . ALA A 1 134 ? 5.56008 -31.57534 -21.27013 1.000 35.13597 138 ALA A O 1
ATOM 1816 N N . CYS A 1 135 ? 6.61778 -30.34438 -19.71133 1.000 32.25038 139 CYS A N 1
ATOM 1817 C CA . CYS A 1 135 ? 5.45126 -30.33188 -18.83596 1.000 31.79443 139 CYS A CA 1
ATOM 1818 C C . CYS A 1 135 ? 4.34821 -29.44024 -19.39658 1.000 32.08942 139 CYS A C 1
ATOM 1819 O O . CYS A 1 135 ? 3.16162 -29.77616 -19.30186 1.000 31.68501 139 CYS A O 1
ATOM 1827 N N . PHE A 1 136 ? 4.71811 -28.29704 -19.97914 1.000 32.31987 140 PHE A N 1
ATOM 1828 C CA . PHE A 1 136 ? 3.71964 -27.41410 -20.57216 1.000 33.86549 140 PHE A CA 1
ATOM 1829 C C . PHE A 1 136 ? 2.94164 -28.12764 -21.66832 1.000 33.37337 140 PHE A C 1
ATOM 1830 O O . PHE A 1 136 ? 1.71283 -28.00602 -21.75268 1.000 31.63460 140 PHE A O 1
ATOM 1847 N N . SER A 1 137 ? 3.64229 -28.87424 -22.52322 1.000 32.27187 141 SER A N 1
ATOM 1848 C CA . SER A 1 137 ? 2.96602 -29.59040 -23.59858 1.000 35.37413 141 SER A CA 1
ATOM 1849 C C . SER A 1 137 ? 1.96897 -30.61410 -23.06819 1.000 33.26652 141 SER A C 1
ATOM 1850 O O . SER A 1 137 ? 1.10256 -31.06839 -23.82343 1.000 36.71248 141 SER A O 1
ATOM 1858 N N . ARG A 1 138 ? 2.06911 -30.98613 -21.79117 1.000 31.71943 142 ARG A N 1
ATOM 1859 C CA . ARG A 1 138 ? 1.11764 -31.88809 -21.15296 1.000 30.78688 142 ARG A CA 1
ATOM 1860 C C . ARG A 1 138 ? 0.10886 -31.13775 -20.28743 1.000 29.90386 142 ARG A C 1
ATOM 1861 O O . ARG A 1 138 ? -0.40894 -31.69291 -19.31239 1.000 30.68295 142 ARG A O 1
ATOM 1882 N N . SER A 1 139 ? -0.19316 -29.88448 -20.64196 1.000 29.93412 143 SER A N 1
ATOM 1883 C CA . SER A 1 139 ? -1.04320 -29.04614 -19.80205 1.000 29.23802 143 SER A CA 1
ATOM 1884 C C . SER A 1 139 ? -2.41138 -29.67001 -19.56096 1.000 28.03178 143 SER A C 1
ATOM 1885 O O . SER A 1 139 ? -3.04030 -29.40075 -18.53087 1.000 27.25037 143 SER A O 1
ATOM 1893 N N . ARG A 1 140 ? -2.89358 -30.49556 -20.49207 1.000 28.13754 144 ARG A N 1
ATOM 1894 C CA . ARG A 1 140 ? -4.19694 -31.12593 -20.32230 1.000 27.94811 144 ARG A CA 1
ATOM 1895 C C . ARG A 1 140 ? -4.27932 -31.95175 -19.04474 1.000 28.18728 144 ARG A C 1
ATOM 1896 O O . ARG A 1 140 ? -5.38468 -32.20286 -18.55201 1.000 28.42956 144 ARG A O 1
ATOM 1917 N N . GLU A 1 141 ? -3.14062 -32.37787 -18.49634 1.000 29.92585 145 GLU A N 1
ATOM 1918 C CA . GLU A 1 141 ? -3.14763 -33.26231 -17.33848 1.000 30.26198 145 GLU A CA 1
ATOM 1919 C C . GLU A 1 141 ? -3.31070 -32.51669 -16.02138 1.000 27.04065 145 GLU A C 1
ATOM 1920 O O . GLU A 1 141 ? -3.62551 -33.14735 -15.00663 1.000 29.85017 145 GLU A O 1
ATOM 1932 N N . TYR A 1 142 ? -3.11078 -31.19646 -16.00710 1.000 27.69844 146 TYR A N 1
ATOM 1933 C CA . TYR A 1 142 ? -3.34246 -30.40638 -14.80268 1.000 28.50229 146 TYR A CA 1
ATOM 1934 C C . TYR A 1 142 ? -4.17487 -29.16018 -15.09087 1.000 29.88239 146 TYR A C 1
ATOM 1935 O O . TYR A 1 142 ? -4.21381 -28.24346 -14.26477 1.000 30.01869 146 TYR A O 1
ATOM 1953 N N . GLN A 1 143 ? -4.84211 -29.11290 -16.24525 1.000 28.11914 147 GLN A N 1
ATOM 1954 C CA . GLN A 1 143 ? -5.83305 -28.07904 -16.55026 1.000 30.28705 147 GLN A CA 1
ATOM 1955 C C . GLN A 1 143 ? -5.24759 -26.67495 -16.39966 1.000 29.18204 147 GLN A C 1
ATOM 1956 O O . GLN A 1 143 ? -5.85563 -25.78038 -15.80886 1.000 31.72907 147 GLN A O 1
ATOM 1970 N N . LEU A 1 144 ? -4.05402 -26.48453 -16.95536 1.000 28.19803 148 LEU A N 1
ATOM 1971 C CA . LEU A 1 144 ? -3.42390 -25.17095 -16.95405 1.000 27.82376 148 LEU A CA 1
ATOM 1972 C C . LEU A 1 144 ? -4.30133 -24.16284 -17.68618 1.000 27.49291 148 LEU A C 1
ATOM 1973 O O . LEU A 1 144 ? -4.86232 -24.45745 -18.74541 1.000 27.39049 148 LEU A O 1
ATOM 1989 N N . ASN A 1 145 ? -4.41824 -22.96337 -17.11873 1.000 28.06281 149 ASN A N 1
ATOM 1990 C CA . ASN A 1 145 ? -5.25193 -21.93805 -17.73212 1.000 27.97101 149 ASN A CA 1
ATOM 1991 C C . ASN A 1 145 ? -4.71041 -21.57839 -19.11206 1.000 28.05432 149 ASN A C 1
ATOM 1992 O O . ASN A 1 145 ? -3.51775 -21.71879 -19.39553 1.000 28.29971 149 ASN A O 1
ATOM 2003 N N . ASP A 1 146 ? -5.60616 -21.11030 -19.97754 1.000 28.72376 150 ASP A N 1
ATOM 2004 C CA . ASP A 1 146 ? -5.29548 -20.96277 -21.39353 1.000 29.79737 150 ASP A CA 1
ATOM 2005 C C . ASP A 1 146 ? -4.58563 -19.65620 -21.73559 1.000 30.42573 150 ASP A C 1
ATOM 2006 O O . ASP A 1 146 ? -4.32921 -19.41104 -22.91940 1.000 36.09295 150 ASP A O 1
ATOM 2015 N N . SER A 1 147 ? -4.24156 -18.82614 -20.75007 1.000 29.29722 151 SER A N 1
ATOM 2016 C CA . SER A 1 147 ? -3.50143 -17.59342 -20.99768 1.000 30.93927 151 SER A CA 1
ATOM 2017 C C . SER A 1 147 ? -2.06144 -17.65963 -20.49598 1.000 32.48432 151 SER A C 1
ATOM 2018 O O . SER A 1 147 ? -1.34166 -16.65629 -20.56843 1.000 30.84070 151 SER A O 1
ATOM 2026 N N . ALA A 1 148 ? -1.61842 -18.82001 -20.00587 1.000 30.44330 152 ALA A N 1
ATOM 2027 C CA . ALA A 1 148 ? -0.27191 -18.93329 -19.45252 1.000 27.86834 152 ALA A CA 1
ATOM 2028 C C . ALA A 1 148 ? 0.78620 -18.60374 -20.49943 1.000 28.14768 152 ALA A C 1
ATOM 2029 O O . ALA A 1 148 ? 1.64892 -17.73889 -20.28587 1.000 27.81031 152 ALA A O 1
ATOM 2036 N N . SER A 1 149 ? 0.73912 -19.29114 -21.64228 1.000 28.54691 153 SER A N 1
ATOM 2037 C CA . SER A 1 149 ? 1.75190 -19.07524 -22.66607 1.000 30.84223 153 SER A CA 1
ATOM 2038 C C . SER A 1 149 ? 1.67777 -17.66555 -23.23587 1.000 30.97388 153 SER A C 1
ATOM 2039 O O . SER A 1 149 ? 2.71107 -17.10003 -23.60316 1.000 31.99600 153 SER A O 1
ATOM 2047 N N . TYR A 1 150 ? 0.48254 -17.07260 -23.29300 1.000 30.76001 154 TYR A N 1
ATOM 2048 C CA . TYR A 1 150 ? 0.35363 -15.71564 -23.81618 1.000 31.38168 154 TYR A CA 1
ATOM 2049 C C . TYR A 1 150 ? 1.30960 -14.75842 -23.11021 1.000 30.00117 154 TYR A C 1
ATOM 2050 O O . TYR A 1 150 ? 2.03343 -13.99306 -23.75742 1.000 32.12173 154 TYR A O 1
ATOM 2068 N N . TYR A 1 151 ? 1.32694 -14.79031 -21.77502 1.000 31.01213 155 TYR A N 1
ATOM 2069 C CA . TYR A 1 151 ? 2.19959 -13.89686 -21.02166 1.000 29.76384 155 TYR A CA 1
ATOM 2070 C C . TYR A 1 151 ? 3.62956 -14.42139 -20.95684 1.000 30.47381 155 TYR A C 1
ATOM 2071 O O . TYR A 1 151 ? 4.58622 -13.63553 -21.01216 1.000 32.00617 155 TYR A O 1
ATOM 2089 N N . LEU A 1 152 ? 3.80162 -15.73732 -20.80597 1.000 30.01011 156 LEU A N 1
ATOM 2090 C CA . LEU A 1 152 ? 5.15045 -16.26285 -20.63061 1.000 30.44339 156 LEU A CA 1
ATOM 2091 C C . LEU A 1 152 ? 5.98347 -16.13229 -21.90101 1.000 33.89570 156 LEU A C 1
ATOM 2092 O O . LEU A 1 152 ? 7.21487 -16.06225 -21.81451 1.000 34.44939 156 LEU A O 1
ATOM 2108 N N . ASN A 1 153 ? 5.34942 -16.06485 -23.07072 1.000 33.85476 157 ASN A N 1
ATOM 2109 C CA . ASN A 1 153 ? 6.06982 -15.86696 -24.31896 1.000 37.92099 157 ASN A CA 1
ATOM 2110 C C . ASN A 1 153 ? 6.32639 -14.39642 -24.63538 1.000 35.13488 157 ASN A C 1
ATOM 2111 O O . ASN A 1 153 ? 7.07344 -14.10669 -25.57505 1.000 38.36405 157 ASN A O 1
ATOM 2122 N N . ASP A 1 154 ? 5.72610 -13.46622 -23.88397 1.000 36.75678 158 ASP A N 1
ATOM 2123 C CA . ASP A 1 154 ? 5.98678 -12.03477 -24.02788 1.000 38.85141 158 ASP A CA 1
ATOM 2124 C C . ASP A 1 154 ? 6.57790 -11.44095 -22.75136 1.000 36.25391 158 ASP A C 1
ATOM 2125 O O . ASP A 1 154 ? 6.53110 -10.21868 -22.54445 1.000 39.61310 158 ASP A O 1
ATOM 2134 N N . LEU A 1 155 ? 7.07939 -12.30595 -21.86823 1.000 37.97765 159 LEU A N 1
ATOM 2135 C CA . LEU A 1 155 ? 7.78453 -11.87469 -20.66418 1.000 37.96177 159 LEU A CA 1
ATOM 2136 C C . LEU A 1 155 ? 8.64837 -10.63231 -20.86890 1.000 39.34119 159 LEU A C 1
ATOM 2137 O O . LEU A 1 155 ? 8.55198 -9.66991 -20.09980 1.000 38.50458 159 LEU A O 1
ATOM 2153 N N . ASP A 1 156 ? 9.51350 -10.63716 -21.88775 1.000 43.46541 160 ASP A N 1
ATOM 2154 C CA . ASP A 1 156 ? 10.39891 -9.49605 -22.10997 1.000 45.02799 160 ASP A CA 1
ATOM 2155 C C . ASP A 1 156 ? 9.60919 -8.19546 -22.18286 1.000 41.65818 160 ASP A C 1
ATOM 2156 O O . ASP A 1 156 ? 9.96079 -7.20086 -21.53847 1.000 41.74572 160 ASP A O 1
ATOM 2165 N N . ARG A 1 157 ? 8.53231 -8.18597 -22.96943 1.000 39.78609 161 ARG A N 1
ATOM 2166 C CA . ARG A 1 157 ? 7.71227 -6.98619 -23.08021 1.000 35.82709 161 ARG A CA 1
ATOM 2167 C C . ARG A 1 157 ? 7.06178 -6.64134 -21.74582 1.000 39.21786 161 ARG A C 1
ATOM 2168 O O . ARG A 1 157 ? 7.14175 -5.49749 -21.28264 1.000 36.51844 161 ARG A O 1
ATOM 2189 N N . ILE A 1 158 ? 6.41253 -7.61862 -21.10465 1.000 36.11775 162 ILE A N 1
ATOM 2190 C CA . ILE A 1 158 ? 5.64012 -7.28244 -19.91242 1.000 37.15722 162 ILE A CA 1
ATOM 2191 C C . ILE A 1 158 ? 6.52806 -7.00233 -18.70173 1.000 34.50949 162 ILE A C 1
ATOM 2192 O O . ILE A 1 158 ? 6.05849 -6.40786 -17.72435 1.000 36.69966 162 ILE A O 1
ATOM 2208 N N . SER A 1 159 ? 7.79815 -7.40218 -18.73536 1.000 35.87688 163 SER A N 1
ATOM 2209 C CA . SER A 1 159 ? 8.68733 -7.23083 -17.59193 1.000 39.17375 163 SER A CA 1
ATOM 2210 C C . SER A 1 159 ? 9.41044 -5.88767 -17.58256 1.000 43.06259 163 SER A C 1
ATOM 2211 O O . SER A 1 159 ? 10.17749 -5.62257 -16.65094 1.000 42.57505 163 SER A O 1
ATOM 2219 N N . GLN A 1 160 ? 9.19332 -5.03753 -18.58186 1.000 41.85283 164 GLN A N 1
ATOM 2220 C CA . GLN A 1 160 ? 9.82705 -3.72670 -18.58906 1.000 42.05923 164 GLN A CA 1
ATOM 2221 C C . GLN A 1 160 ? 9.24932 -2.84460 -17.48608 1.000 47.76568 164 GLN A C 1
ATOM 2222 O O . GLN A 1 160 ? 8.06116 -2.91412 -17.15790 1.000 43.55569 164 GLN A O 1
ATOM 2236 N N . THR A 1 161 ? 10.11298 -2.00469 -16.90871 1.000 45.58568 165 THR A N 1
ATOM 2237 C CA . THR A 1 161 ? 9.68574 -1.10959 -15.83936 1.000 50.31307 165 THR A CA 1
ATOM 2238 C C . THR A 1 161 ? 8.59544 -0.15010 -16.29956 1.000 46.76570 165 THR A C 1
ATOM 2239 O O . THR A 1 161 ? 7.81430 0.33331 -15.47168 1.000 48.95402 165 THR A O 1
ATOM 2250 N N . ASN A 1 162 ? 8.52129 0.12586 -17.59992 1.000 48.77933 166 ASN A N 1
ATOM 2251 C CA . ASN A 1 162 ? 7.55681 1.06025 -18.16189 1.000 51.31097 166 ASN A CA 1
ATOM 2252 C C . ASN A 1 162 ? 6.34051 0.36393 -18.76082 1.000 51.48248 166 ASN A C 1
ATOM 2253 O O . ASN A 1 162 ? 5.53168 1.01565 -19.42975 1.000 49.20193 166 ASN A O 1
ATOM 2264 N N . TYR A 1 163 ? 6.18786 -0.93661 -18.52653 1.000 48.19572 167 TYR A N 1
ATOM 2265 C CA . TYR A 1 163 ? 5.13512 -1.70622 -19.17582 1.000 39.87189 167 TYR A CA 1
ATOM 2266 C C . TYR A 1 163 ? 3.75349 -1.18007 -18.80843 1.000 39.34522 167 TYR A C 1
ATOM 2267 O O . TYR A 1 163 ? 3.45003 -0.95191 -17.63389 1.000 39.36729 167 TYR A O 1
ATOM 2285 N N . ILE A 1 164 ? 2.92126 -0.98118 -19.82478 1.000 39.16470 168 ILE A N 1
ATOM 2286 C CA . ILE A 1 164 ? 1.50697 -0.67474 -19.65708 1.000 41.53802 168 ILE A CA 1
ATOM 2287 C C . ILE A 1 164 ? 0.72598 -1.76510 -20.38319 1.000 37.15096 168 ILE A C 1
ATOM 2288 O O . ILE A 1 164 ? 0.90867 -1.95241 -21.58984 1.000 38.71956 168 ILE A O 1
ATOM 2304 N N . PRO A 1 165 ? -0.13570 -2.51879 -19.70379 1.000 41.07393 169 PRO A N 1
ATOM 2305 C CA . PRO A 1 165 ? -0.91480 -3.55115 -20.39882 1.000 40.13935 169 PRO A CA 1
ATOM 2306 C C . PRO A 1 165 ? -1.67228 -2.99788 -21.59709 1.000 38.05716 169 PRO A C 1
ATOM 2307 O O . PRO A 1 165 ? -2.33337 -1.95959 -21.51699 1.000 40.84303 169 PRO A O 1
ATOM 2318 N N . THR A 1 166 ? -1.57024 -3.70594 -22.71831 1.000 38.66153 170 THR A N 1
ATOM 2319 C CA . THR A 1 166 ? -2.35342 -3.38811 -23.89856 1.000 37.83171 170 THR A CA 1
ATOM 2320 C C . THR A 1 166 ? -3.79625 -3.85726 -23.71273 1.000 42.74292 170 THR A C 1
ATOM 2321 O O . THR A 1 166 ? -4.13906 -4.53741 -22.74139 1.000 39.68532 170 THR A O 1
ATOM 2332 N N . GLN A 1 167 ? -4.65355 -3.48470 -24.66658 1.000 36.33507 171 GLN A N 1
ATOM 2333 C CA . GLN A 1 167 ? -6.03692 -3.94655 -24.62894 1.000 38.05079 171 GLN A CA 1
ATOM 2334 C C . GLN A 1 167 ? -6.09970 -5.46917 -24.65682 1.000 35.61109 171 GLN A C 1
ATOM 2335 O O . GLN A 1 167 ? -6.85865 -6.08489 -23.89665 1.000 33.99390 171 GLN A O 1
ATOM 2349 N N . GLN A 1 168 ? -5.30331 -6.09494 -25.52780 1.000 34.13757 172 GLN A N 1
ATOM 2350 C CA . GLN A 1 168 ? -5.27756 -7.55126 -25.59203 1.000 35.12009 172 GLN A CA 1
ATOM 2351 C C . GLN A 1 168 ? -4.75795 -8.14290 -24.28761 1.000 36.38215 172 GLN A C 1
ATOM 2352 O O . GLN A 1 168 ? -5.25565 -9.17578 -23.82540 1.000 33.37106 172 GLN A O 1
ATOM 2366 N N . ASP A 1 169 ? -3.75919 -7.49928 -23.67619 1.000 34.09096 173 ASP A N 1
ATOM 2367 C CA . ASP A 1 169 ? -3.27854 -7.94397 -22.37179 1.000 35.15303 173 ASP A CA 1
ATOM 2368 C C . ASP A 1 169 ? -4.41628 -7.97876 -21.36009 1.000 35.37836 173 ASP A C 1
ATOM 2369 O O . ASP A 1 169 ? -4.60084 -8.97042 -20.64432 1.000 32.69261 173 ASP A O 1
ATOM 2378 N N . VAL A 1 170 ? -5.19157 -6.89508 -21.28621 1.000 33.12855 174 VAL A N 1
ATOM 2379 C CA . VAL A 1 170 ? -6.31353 -6.84395 -20.35536 1.000 31.81494 174 VAL A CA 1
ATOM 2380 C C . VAL A 1 170 ? -7.32883 -7.92703 -20.69178 1.000 32.18294 174 VAL A C 1
ATOM 2381 O O . VAL A 1 170 ? -7.93809 -8.52657 -19.79748 1.000 34.44155 174 VAL A O 1
ATOM 2394 N N . LEU A 1 171 ? -7.52765 -8.19739 -21.98526 1.000 33.76593 175 LEU A N 1
ATOM 2395 C CA . LEU A 1 171 ? -8.47435 -9.23455 -22.38202 1.000 35.04894 175 LEU A CA 1
ATOM 2396 C C . LEU A 1 171 ? -8.06885 -10.60626 -21.85450 1.000 34.54145 175 LEU A C 1
ATOM 2397 O O . LEU A 1 171 ? -8.93713 -11.43205 -21.55015 1.000 32.87500 175 LEU A O 1
ATOM 2413 N N . ARG A 1 172 ? -6.76695 -10.87182 -21.73811 1.000 31.88805 176 ARG A N 1
ATOM 2414 C CA . ARG A 1 172 ? -6.29855 -12.19108 -21.33607 1.000 30.15885 176 ARG A CA 1
ATOM 2415 C C . ARG A 1 172 ? -6.17849 -12.35834 -19.82441 1.000 29.83470 176 ARG A C 1
ATOM 2416 O O . ARG A 1 172 ? -5.89180 -13.46967 -19.36669 1.000 30.04632 176 ARG A O 1
ATOM 2437 N N . THR A 1 173 ? -6.38832 -11.30145 -19.04088 1.000 29.59108 177 THR A N 1
ATOM 2438 C CA . THR A 1 173 ? -6.25251 -11.41407 -17.59573 1.000 28.66502 177 THR A CA 1
ATOM 2439 C C . THR A 1 173 ? -7.35626 -12.29608 -17.01615 1.000 29.50833 177 THR A C 1
ATOM 2440 O O . THR A 1 173 ? -8.40232 -12.52079 -17.63188 1.000 29.92332 177 THR A O 1
ATOM 2451 N N . ARG A 1 174 ? -7.10733 -12.79421 -15.80551 1.000 30.29592 178 ARG A N 1
ATOM 2452 C CA . ARG A 1 174 ? -8.04223 -13.66003 -15.09200 1.000 28.82468 178 ARG A CA 1
ATOM 2453 C C . ARG A 1 174 ? -8.21816 -13.10570 -13.68407 1.000 30.64534 178 ARG A C 1
ATOM 2454 O O . ARG A 1 174 ? -7.26667 -13.08925 -12.89709 1.000 33.09360 178 ARG A O 1
ATOM 2475 N N . VAL A 1 175 ? -9.42800 -12.64727 -13.37023 1.000 31.69976 179 VAL A N 1
ATOM 2476 C CA . VAL A 1 175 ? -9.73784 -12.08028 -12.06434 1.000 34.75666 179 VAL A CA 1
ATOM 2477 C C . VAL A 1 175 ? -10.86043 -12.88732 -11.42685 1.000 36.55616 179 VAL A C 1
ATOM 2478 O O . VAL A 1 175 ? -11.66785 -13.51894 -12.11695 1.000 34.91301 179 VAL A O 1
ATOM 2491 N N . LYS A 1 176 ? -10.90928 -12.85875 -10.09573 1.000 37.14526 180 LYS A N 1
ATOM 2492 C CA . LYS A 1 176 ? -11.96152 -13.55827 -9.37011 1.000 39.67472 180 LYS A CA 1
ATOM 2493 C C . LYS A 1 176 ? -13.32736 -12.98746 -9.73310 1.000 39.95577 180 LYS A C 1
ATOM 2494 O O . LYS A 1 176 ? -13.53302 -11.77031 -9.71058 1.000 41.37184 180 LYS A O 1
ATOM 2513 N N . THR A 1 177 ? -14.26239 -13.87598 -10.06855 1.000 40.10091 181 THR A N 1
ATOM 2514 C CA . THR A 1 177 ? -15.65594 -13.51642 -10.34286 1.000 45.02503 181 THR A CA 1
ATOM 2515 C C . THR A 1 177 ? -16.51176 -14.38452 -9.42269 1.000 43.47355 181 THR A C 1
ATOM 2516 O O . THR A 1 177 ? -16.98906 -15.44907 -9.82465 1.000 45.63448 181 THR A O 1
ATOM 2527 N N . THR A 1 178 ? -16.70512 -13.92342 -8.18685 1.000 48.00716 182 THR A N 1
ATOM 2528 C CA . THR A 1 178 ? -17.31596 -14.74434 -7.15049 1.000 53.92716 182 THR A CA 1
ATOM 2529 C C . THR A 1 178 ? -18.83382 -14.63541 -7.10032 1.000 53.00820 182 THR A C 1
ATOM 2530 O O . THR A 1 178 ? -19.48123 -15.51873 -6.52619 1.000 54.46259 182 THR A O 1
ATOM 2541 N N . GLY A 1 179 ? -19.41460 -13.58325 -7.67213 1.000 43.80096 183 GLY A N 1
ATOM 2542 C CA . GLY A 1 179 ? -20.84103 -13.35908 -7.61243 1.000 42.55599 183 GLY A CA 1
ATOM 2543 C C . GLY A 1 179 ? -21.42696 -13.10988 -8.99049 1.000 41.17481 183 GLY A C 1
ATOM 2544 O O . GLY A 1 179 ? -20.96126 -13.64138 -10.00109 1.000 38.49006 183 GLY A O 1
ATOM 2548 N N . ILE A 1 180 ? -22.47418 -12.29021 -9.00988 1.000 38.07040 184 ILE A N 1
ATOM 2549 C CA . ILE A 1 180 ? -23.17347 -11.90585 -10.23135 1.000 34.10129 184 ILE A CA 1
ATOM 2550 C C . ILE A 1 180 ? -22.85920 -10.44035 -10.48915 1.000 34.41886 184 ILE A C 1
ATOM 2551 O O . ILE A 1 180 ? -23.19855 -9.57726 -9.67035 1.000 34.92545 184 ILE A O 1
ATOM 2567 N N . VAL A 1 181 ? -22.21791 -10.15073 -11.61839 1.000 34.17210 185 VAL A N 1
ATOM 2568 C CA . VAL A 1 181 ? -21.73014 -8.80243 -11.90260 1.000 33.30503 185 VAL A CA 1
ATOM 2569 C C . VAL A 1 181 ? -22.49969 -8.22470 -13.08261 1.000 31.33217 185 VAL A C 1
ATOM 2570 O O . VAL A 1 181 ? -22.68606 -8.89578 -14.10422 1.000 31.72649 185 VAL A O 1
ATOM 2583 N N . GLU A 1 182 ? -22.92841 -6.97250 -12.94277 1.000 32.97434 186 GLU A N 1
ATOM 2584 C CA . GLU A 1 182 ? -23.76291 -6.29346 -13.92542 1.000 32.08838 186 GLU A CA 1
ATOM 2585 C C . GLU A 1 182 ? -22.94367 -5.24378 -14.66275 1.000 31.35698 186 GLU A C 1
ATOM 2586 O O . GLU A 1 182 ? -22.29222 -4.40448 -14.03297 1.000 31.58728 186 GLU A O 1
ATOM 2598 N N . THR A 1 183 ? -22.97815 -5.29652 -15.99256 1.000 30.84204 187 THR A N 1
ATOM 2599 C CA . THR A 1 183 ? -22.36613 -4.28233 -16.83854 1.000 31.38806 187 THR A CA 1
ATOM 2600 C C . THR A 1 183 ? -23.40306 -3.79139 -17.83999 1.000 31.61968 187 THR A C 1
ATOM 2601 O O . THR A 1 183 ? -24.40797 -4.45750 -18.09762 1.000 30.09977 187 THR A O 1
ATOM 2612 N N . HIS A 1 184 ? -23.15901 -2.60486 -18.39345 1.000 30.59804 188 HIS A N 1
ATOM 2613 C CA . HIS A 1 184 ? -24.09904 -1.96496 -19.30078 1.000 31.82376 188 HIS A CA 1
ATOM 2614 C C . HIS A 1 184 ? -23.40297 -1.58504 -20.59836 1.000 29.74335 188 HIS A C 1
ATOM 2615 O O . HIS A 1 184 ? -22.20843 -1.27655 -20.61380 1.000 31.69117 188 HIS A O 1
ATOM 2629 N N . PHE A 1 185 ? -24.16481 -1.60004 -21.68769 1.000 30.98293 189 PHE A N 1
ATOM 2630 C CA . PHE A 1 185 ? -23.71701 -0.96087 -22.92244 1.000 29.92583 189 PHE A CA 1
ATOM 2631 C C . PHE A 1 185 ? -24.94064 -0.67714 -23.78501 1.000 30.44357 189 PHE A C 1
ATOM 2632 O O . PHE A 1 185 ? -26.07349 -0.96552 -23.39859 1.000 30.34852 189 PHE A O 1
ATOM 2649 N N . THR A 1 186 ? -24.70953 -0.07104 -24.94564 1.000 30.79413 190 THR A N 1
ATOM 2650 C CA . THR A 1 186 ? -25.78410 0.23797 -25.87641 1.000 30.19094 190 THR A CA 1
ATOM 2651 C C . THR A 1 186 ? -25.36047 -0.15003 -27.28439 1.000 31.36775 190 THR A C 1
ATOM 2652 O O . THR A 1 186 ? -24.18144 -0.07344 -27.64120 1.000 31.67518 190 THR A O 1
ATOM 2663 N N . PHE A 1 187 ? -26.33982 -0.57357 -28.07994 1.000 32.62015 191 PHE A N 1
ATOM 2664 C CA . PHE A 1 187 ? -26.06799 -1.00214 -29.44787 1.000 32.58030 191 PHE A CA 1
ATOM 2665 C C . PHE A 1 187 ? -27.37576 -1.06102 -30.21982 1.000 32.80709 191 PHE A C 1
ATOM 2666 O O . PHE A 1 187 ? -28.35329 -1.64463 -29.74194 1.000 32.38391 191 PHE A O 1
ATOM 2683 N N . LYS A 1 188 ? -27.38740 -0.45727 -31.40888 1.000 34.88525 192 LYS A N 1
ATOM 2684 C CA . LYS A 1 188 ? -28.59274 -0.38824 -32.23514 1.000 37.83150 192 LYS A CA 1
ATOM 2685 C C . LYS A 1 188 ? -29.76846 0.16262 -31.43048 1.000 37.60195 192 LYS A C 1
ATOM 2686 O O . LYS A 1 188 ? -30.89546 -0.33096 -31.50928 1.000 35.91749 192 LYS A O 1
ATOM 2705 N N . GLU A 1 189 ? -29.49329 1.20002 -30.64211 1.000 34.53577 193 GLU A N 1
ATOM 2706 C CA . GLU A 1 189 ? -30.47274 1.89231 -29.80799 1.000 35.43755 193 GLU A CA 1
ATOM 2707 C C . GLU A 1 189 ? -31.07154 1.00210 -28.72431 1.000 35.11846 193 GLU A C 1
ATOM 2708 O O . GLU A 1 189 ? -32.08068 1.37307 -28.11053 1.000 35.23138 193 GLU A O 1
ATOM 2720 N N . LEU A 1 190 ? -30.47498 -0.15477 -28.45995 1.000 32.68313 194 LEU A N 1
ATOM 2721 C CA . LEU A 1 190 ? -30.89856 -1.01542 -27.36546 1.000 31.48600 194 LEU A CA 1
ATOM 2722 C C . LEU A 1 190 ? -29.94760 -0.85093 -26.18726 1.000 29.42033 194 LEU A C 1
ATOM 2723 O O . LEU A 1 190 ? -28.72991 -0.74327 -26.36968 1.000 30.53645 194 LEU A O 1
ATOM 2739 N N . TYR A 1 191 ? -30.51929 -0.83531 -24.98212 1.000 29.58978 195 TYR A N 1
ATOM 2740 C CA . TYR A 1 191 ? -29.78778 -0.68696 -23.72418 1.000 29.81886 195 TYR A CA 1
ATOM 2741 C C . TYR A 1 191 ? -29.57762 -2.08245 -23.14286 1.000 27.64230 195 TYR A C 1
ATOM 2742 O O . TYR A 1 191 ? -30.49453 -2.66891 -22.56583 1.000 29.62317 195 TYR A O 1
ATOM 2760 N N . PHE A 1 192 ? -28.37104 -2.61963 -23.31319 1.000 29.08901 196 PHE A N 1
ATOM 2761 C CA . PHE A 1 192 ? -28.02952 -3.95430 -22.84410 1.000 28.42490 196 PHE A CA 1
ATOM 2762 C C . PHE A 1 192 ? -27.56798 -3.90408 -21.39286 1.000 28.99337 196 PHE A C 1
ATOM 2763 O O . PHE A 1 192 ? -26.63739 -3.15952 -21.05377 1.000 30.68576 196 PHE A O 1
ATOM 2780 N N . LYS A 1 193 ? -28.22603 -4.70298 -20.54834 1.000 28.63539 197 LYS A N 1
ATOM 2781 C CA . LYS A 1 193 ? -27.80494 -4.97272 -19.17586 1.000 28.35468 197 LYS A CA 1
ATOM 2782 C C . LYS A 1 193 ? -27.35263 -6.43006 -19.12609 1.000 29.82201 197 LYS A C 1
ATOM 2783 O O . LYS A 1 193 ? -28.17977 -7.34599 -19.21596 1.000 30.30216 197 LYS A O 1
ATOM 2802 N N . MET A 1 194 ? -26.04573 -6.64260 -18.99714 1.000 29.49372 198 MET A N 1
ATOM 2803 C CA . MET A 1 194 ? -25.44109 -7.96724 -19.05494 1.000 28.73062 198 MET A CA 1
ATOM 2804 C C . MET A 1 194 ? -25.03642 -8.40447 -17.65342 1.000 31.28911 198 MET A C 1
ATOM 2805 O O . MET A 1 194 ? -24.33352 -7.67327 -16.94760 1.000 31.24903 198 MET A O 1
ATOM 2819 N N . PHE A 1 195 ? -25.47565 -9.59908 -17.25885 1.00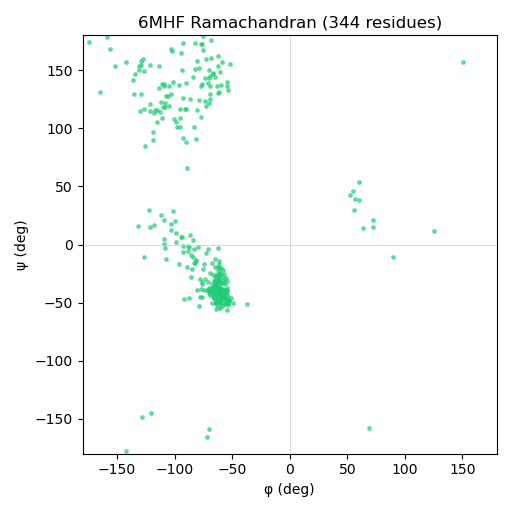0 30.53991 199 PHE A N 1
ATOM 2820 C CA . PHE A 1 195 ? -25.23423 -10.14029 -15.92524 1.000 29.56335 199 PHE A CA 1
ATOM 2821 C C . PHE A 1 195 ? -24.36148 -11.38066 -16.06241 1.000 30.22545 199 PHE A C 1
ATOM 2822 O O . PHE A 1 195 ? -24.84204 -12.43411 -16.48917 1.000 30.33923 199 PHE A O 1
ATOM 2839 N N . ASP A 1 196 ? -23.08254 -11.25380 -15.71674 1.000 30.30836 200 ASP A N 1
ATOM 2840 C CA . ASP A 1 196 ? -22.17439 -12.39295 -15.69954 1.000 27.53914 200 ASP A CA 1
ATOM 2841 C C . ASP A 1 196 ? -22.39098 -13.15481 -14.39727 1.000 28.61075 200 ASP A C 1
ATOM 2842 O O . ASP A 1 196 ? -22.17075 -12.60391 -13.30947 1.000 29.37061 200 ASP A O 1
ATOM 2851 N N . VAL A 1 197 ? -22.85999 -14.39867 -14.50227 1.000 29.39298 201 VAL A N 1
ATOM 2852 C CA . VAL A 1 197 ? -23.02397 -15.26795 -13.33455 1.000 27.48453 201 VAL A CA 1
ATOM 2853 C C . VAL A 1 197 ? -21.70189 -16.01418 -13.18632 1.000 27.75435 201 VAL A C 1
ATOM 2854 O O . VAL A 1 197 ? -21.51615 -17.10951 -13.71699 1.000 30.54266 201 VAL A O 1
ATOM 2867 N N . GLY A 1 198 ? -20.76944 -15.40753 -12.45710 1.000 31.09692 202 GLY A N 1
ATOM 2868 C CA . GLY A 1 198 ? -19.44213 -15.96735 -12.31029 1.000 33.48189 202 GLY A CA 1
ATOM 2869 C C . GLY A 1 198 ? -19.33580 -16.97815 -11.18898 1.000 38.67728 202 GLY A C 1
ATOM 2870 O O . GLY A 1 198 ? -18.50813 -17.89226 -11.24742 1.000 35.72612 202 GLY A O 1
ATOM 2874 N N . GLY A 1 199 ? -20.17632 -16.83139 -10.16487 1.000 39.41630 203 GLY A N 1
ATOM 2875 C CA . GLY A 1 199 ? -20.10386 -17.66543 -8.98734 1.000 43.94745 203 GLY A CA 1
ATOM 2876 C C . GLY A 1 199 ? -21.17868 -18.74317 -8.95389 1.000 40.37515 203 GLY A C 1
ATOM 2877 O O . GLY A 1 199 ? -22.13134 -18.74443 -9.72757 1.000 39.07544 203 GLY A O 1
ATOM 2881 N N . GLN A 1 200 ? -21.00049 -19.67629 -8.01883 1.000 38.99343 204 GLN A N 1
ATOM 2882 C CA . GLN A 1 200 ? -21.92352 -20.78982 -7.85012 1.000 47.33558 204 GLN A CA 1
ATOM 2883 C C . GLN A 1 200 ? -22.97186 -20.54561 -6.77349 1.000 41.85610 204 GLN A C 1
ATOM 2884 O O . GLN A 1 200 ? -23.98743 -21.24948 -6.75417 1.000 42.09683 204 GLN A O 1
ATOM 2898 N N . ARG A 1 201 ? -22.75925 -19.56692 -5.89323 1.000 40.54924 205 ARG A N 1
ATOM 2899 C CA . ARG A 1 201 ? -23.66148 -19.29772 -4.78445 1.000 42.54486 205 ARG A CA 1
ATOM 2900 C C . ARG A 1 201 ? -24.00189 -17.81584 -4.71856 1.000 40.61844 205 ARG A C 1
ATOM 2901 O O . ARG A 1 201 ? -23.20289 -16.95865 -5.10361 1.000 44.05096 205 ARG A O 1
ATOM 2922 N N . SER A 1 202 ? -25.20236 -17.52881 -4.22075 1.000 40.75611 206 SER A N 1
ATOM 2923 C CA . SER A 1 202 ? -25.60591 -16.18011 -3.83948 1.000 46.25309 206 SER A CA 1
ATOM 2924 C C . SER A 1 202 ? -26.97822 -16.28585 -3.18328 1.000 43.45875 206 SER A C 1
ATOM 2925 O O . SER A 1 202 ? -27.58598 -17.35895 -3.14275 1.000 44.67668 206 SER A O 1
ATOM 2933 N N . GLU A 1 203 ? -27.45692 -15.15699 -2.66688 1.000 46.83782 207 GLU A N 1
ATOM 2934 C CA . GLU A 1 203 ? -28.72999 -15.13625 -1.95897 1.000 51.52697 207 GLU A CA 1
ATOM 2935 C C . GLU A 1 203 ? -29.88034 -15.46780 -2.90090 1.000 45.87753 207 GLU A C 1
ATOM 2936 O O . GLU A 1 203 ? -29.87246 -15.09482 -4.07735 1.000 46.02214 207 GLU A O 1
ATOM 2948 N N . ARG A 1 204 ? -30.87554 -16.18273 -2.36956 1.000 46.90543 208 ARG A N 1
ATOM 2949 C CA . ARG A 1 204 ? -32.02405 -16.58285 -3.17496 1.000 48.52943 208 ARG A CA 1
ATOM 2950 C C . ARG A 1 204 ? -32.68600 -15.37908 -3.83371 1.000 49.78718 208 ARG A C 1
ATOM 2951 O O . ARG A 1 204 ? -33.04998 -15.42860 -5.01573 1.000 48.15047 208 ARG A O 1
ATOM 2972 N N . LYS A 1 205 ? -32.84968 -14.28401 -3.08667 1.000 46.07482 209 LYS A N 1
ATOM 2973 C CA . LYS A 1 205 ? -33.46952 -13.09696 -3.66281 1.000 49.12734 209 LYS A CA 1
ATOM 2974 C C . LYS A 1 205 ? -32.62599 -12.52886 -4.79528 1.000 46.67612 209 LYS A C 1
ATOM 2975 O O . LYS A 1 205 ? -33.17243 -12.00201 -5.76961 1.000 44.94710 209 LYS A O 1
ATOM 2994 N N . LYS A 1 206 ? -31.29823 -12.63514 -4.69719 1.000 49.23700 210 LYS A N 1
ATOM 2995 C CA . LYS A 1 206 ? -30.44774 -12.17409 -5.78918 1.000 46.16674 210 LYS A CA 1
ATOM 2996 C C . LYS A 1 206 ? -30.59592 -13.06895 -7.01345 1.000 41.21002 210 LYS A C 1
ATOM 2997 O O . LYS A 1 206 ? -30.63204 -12.57418 -8.14563 1.000 41.85948 210 LYS A O 1
ATOM 3016 N N . TRP A 1 207 ? -30.69177 -14.38624 -6.80990 1.000 40.32262 211 TRP A N 1
ATOM 3017 C CA . TRP A 1 207 ? -30.99952 -15.28190 -7.92009 1.000 40.27071 211 TRP A CA 1
ATOM 3018 C C . TRP A 1 207 ? -32.30030 -14.86914 -8.59883 1.000 38.35439 211 TRP A C 1
ATOM 3019 O O . TRP A 1 207 ? -32.38518 -14.81170 -9.83166 1.000 37.67958 211 TRP A O 1
ATOM 3040 N N . ILE A 1 208 ? -33.33134 -14.58293 -7.80056 1.000 40.52146 212 ILE A N 1
ATOM 3041 C CA . ILE A 1 208 ? -34.63080 -14.21462 -8.35745 1.000 41.39480 212 ILE A CA 1
ATOM 3042 C C . ILE A 1 208 ? -34.51732 -12.92070 -9.15507 1.000 42.35224 212 ILE A C 1
ATOM 3043 O O . ILE A 1 208 ? -34.98315 -12.82987 -10.29730 1.000 40.36668 212 ILE A O 1
ATOM 3059 N N . HIS A 1 209 ? -33.89398 -11.89893 -8.56332 1.000 39.83325 213 HIS A N 1
ATOM 3060 C CA . HIS A 1 209 ? -33.74064 -10.62034 -9.24853 1.000 42.93991 213 HIS A CA 1
ATOM 3061 C C . HIS A 1 209 ? -32.93375 -10.76448 -10.53161 1.000 45.19906 213 HIS A C 1
ATOM 3062 O O . HIS A 1 209 ? -33.18779 -10.04978 -11.50818 1.000 45.16564 213 HIS A O 1
ATOM 3076 N N . CYS A 1 210 ? -31.96411 -11.68079 -10.55319 1.000 42.71512 214 CYS A N 1
ATOM 3077 C CA . CYS A 1 210 ? -31.11993 -11.85158 -11.72872 1.000 37.85571 214 CYS A CA 1
ATOM 3078 C C . CYS A 1 210 ? -31.83991 -12.61387 -12.83506 1.000 34.66936 214 CYS A C 1
ATOM 3079 O O . CYS A 1 210 ? -31.68687 -12.28599 -14.01670 1.000 33.33033 214 CYS A O 1
ATOM 3087 N N . PHE A 1 211 ? -32.63056 -13.62552 -12.47789 1.000 36.44013 215 PHE A N 1
ATOM 3088 C CA . PHE A 1 211 ? -33.31250 -14.43242 -13.48127 1.000 37.83723 215 PHE A CA 1
ATOM 3089 C C . PHE A 1 211 ? -34.62100 -13.81201 -13.95537 1.000 37.83097 215 PHE A C 1
ATOM 3090 O O . PHE A 1 211 ? -35.18992 -14.29036 -14.94239 1.000 42.06784 215 PHE A O 1
ATOM 3107 N N . GLU A 1 212 ? -35.10525 -12.76700 -13.28997 1.000 42.68085 216 GLU A N 1
ATOM 3108 C CA . GLU A 1 212 ? -36.34715 -12.12634 -13.69823 1.000 44.86738 216 GLU A CA 1
ATOM 3109 C C . GLU A 1 212 ? -36.16118 -11.35327 -14.99857 1.000 37.37778 216 GLU A C 1
ATOM 3110 O O . GLU A 1 212 ? -35.14290 -10.68764 -15.20677 1.000 39.51132 216 GLU A O 1
ATOM 3122 N N . GLY A 1 213 ? -37.15405 -11.45444 -15.87737 1.000 38.56409 217 GLY A N 1
ATOM 3123 C CA . GLY A 1 213 ? -37.20274 -10.63203 -17.07686 1.000 37.99408 217 GLY A CA 1
ATOM 3124 C C . GLY A 1 213 ? -35.98959 -10.73859 -17.97333 1.000 33.31277 217 GLY A C 1
ATOM 3125 O O . GLY A 1 213 ? -35.55140 -9.73024 -18.54138 1.000 32.91494 217 GLY A O 1
ATOM 3129 N N . VAL A 1 214 ? -35.44140 -11.93910 -18.12627 1.000 31.90345 218 VAL A N 1
ATOM 3130 C CA . VAL A 1 214 ? -34.25809 -12.13248 -18.95727 1.000 30.10249 218 VAL A CA 1
ATOM 3131 C C . VAL A 1 214 ? -34.68187 -12.16456 -20.41956 1.000 30.52396 218 VAL A C 1
ATOM 3132 O O . VAL A 1 214 ? -35.53660 -12.96559 -20.81271 1.000 32.64014 218 VAL A O 1
ATOM 3145 N N . THR A 1 215 ? -34.08355 -11.28800 -21.22914 1.000 30.43102 219 THR A N 1
ATOM 3146 C CA . THR A 1 215 ? -34.35614 -11.29917 -22.66032 1.000 30.55201 219 THR A CA 1
ATOM 3147 C C . THR A 1 215 ? -33.62529 -12.44397 -23.34865 1.000 33.78979 219 THR A C 1
ATOM 3148 O O . THR A 1 215 ? -34.21212 -13.14834 -24.17986 1.000 31.71008 219 THR A O 1
ATOM 3159 N N . ALA A 1 216 ? -32.35072 -12.64869 -23.02250 1.000 30.32113 220 ALA A N 1
ATOM 3160 C CA . ALA A 1 216 ? -31.60788 -13.71699 -23.67281 1.000 29.67928 220 ALA A CA 1
ATOM 3161 C C . ALA A 1 216 ? -30.50890 -14.23563 -22.76047 1.000 30.68389 220 ALA A C 1
ATOM 3162 O O . ALA A 1 216 ? -30.01142 -13.52391 -21.88411 1.000 30.10161 220 ALA A O 1
ATOM 3169 N N . ILE A 1 217 ? -30.15016 -15.49717 -22.97845 1.000 28.99866 221 ILE A N 1
ATOM 3170 C CA . ILE A 1 217 ? -29.03131 -16.14083 -22.30652 1.000 28.62366 221 ILE A CA 1
ATOM 3171 C C . ILE A 1 217 ? -27.92327 -16.33698 -23.32759 1.000 27.33008 221 ILE A C 1
ATOM 3172 O O . ILE A 1 217 ? -28.18884 -16.70209 -24.47740 1.000 27.95231 221 ILE A O 1
ATOM 3188 N N . ILE A 1 218 ? -26.68793 -16.07850 -22.91290 1.000 27.20546 222 ILE A N 1
ATOM 3189 C CA . ILE A 1 218 ? -25.50031 -16.47965 -23.65693 1.000 26.31661 222 ILE A CA 1
ATOM 3190 C C . ILE A 1 218 ? -24.75515 -17.49101 -22.79483 1.000 27.98547 222 ILE A C 1
ATOM 3191 O O . ILE A 1 218 ? -24.28372 -17.15423 -21.69922 1.000 26.36190 222 ILE A O 1
ATOM 3207 N N . PHE A 1 219 ? -24.65857 -18.72551 -23.28340 1.000 27.85420 223 PHE A N 1
ATOM 3208 C CA . PHE A 1 219 ? -24.00577 -19.81523 -22.56917 1.000 26.31766 223 PHE A CA 1
ATOM 3209 C C . PHE A 1 219 ? -22.69183 -20.13699 -23.26548 1.000 25.68820 223 PHE A C 1
ATOM 3210 O O . PHE A 1 219 ? -22.68910 -20.53881 -24.43343 1.000 25.17220 223 PHE A O 1
ATOM 3227 N N . CYS A 1 220 ? -21.58651 -19.96847 -22.54605 1.000 24.42366 224 CYS A N 1
ATOM 3228 C CA . CYS A 1 220 ? -20.25160 -20.17390 -23.08873 1.000 23.63062 224 CYS A CA 1
ATOM 3229 C C . CYS A 1 220 ? -19.75745 -21.57691 -22.76415 1.000 24.08417 224 CYS A C 1
ATOM 3230 O O . CYS A 1 220 ? -19.93368 -22.06335 -21.64340 1.000 23.38279 224 CYS A O 1
ATOM 3238 N N . VAL A 1 221 ? -19.13280 -22.21796 -23.75248 1.000 23.63621 225 VAL A N 1
ATOM 3239 C CA . VAL A 1 221 ? -18.53987 -23.54133 -23.59743 1.000 23.78092 225 VAL A CA 1
ATOM 3240 C C . VAL A 1 221 ? -17.10952 -23.48853 -24.11149 1.000 23.47233 225 VAL A C 1
ATOM 3241 O O . VAL A 1 221 ? -16.87281 -23.05420 -25.24104 1.000 22.38328 225 VAL A O 1
ATOM 3254 N N . ALA A 1 222 ? -16.16317 -23.96067 -23.30669 1.000 23.78402 226 ALA A N 1
ATOM 3255 C CA . ALA A 1 222 ? -14.77763 -24.08036 -23.75687 1.000 25.76707 226 ALA A CA 1
ATOM 3256 C C . ALA A 1 222 ? -14.62938 -25.38899 -24.52612 1.000 25.70116 226 ALA A C 1
ATOM 3257 O O . ALA A 1 222 ? -14.52540 -26.46493 -23.93356 1.000 27.43598 226 ALA A O 1
ATOM 3264 N N . LEU A 1 223 ? -14.61753 -25.30041 -25.85872 1.000 25.19695 227 LEU A N 1
ATOM 3265 C CA . LEU A 1 223 ? -14.43081 -26.49044 -26.68311 1.000 27.82031 227 LEU A CA 1
ATOM 3266 C C . LEU A 1 223 ? -13.15541 -27.22774 -26.29092 1.000 29.41248 227 LEU A C 1
ATOM 3267 O O . LEU A 1 223 ? -13.16111 -28.44546 -26.06121 1.000 26.79016 227 LEU A O 1
ATOM 3283 N N . SER A 1 224 ? -12.05486 -26.48993 -26.17778 1.000 28.07405 228 SER A N 1
ATOM 3284 C CA . SER A 1 224 ? -10.75680 -27.07340 -25.88376 1.000 28.84239 228 SER A CA 1
ATOM 3285 C C . SER A 1 224 ? -10.69018 -27.77583 -24.53087 1.000 27.06927 228 SER A C 1
ATOM 3286 O O . SER A 1 224 ? -9.65444 -28.35271 -24.20334 1.000 30.15908 228 SER A O 1
ATOM 3294 N N . ASP A 1 225 ? -11.76708 -27.74111 -23.73706 1.000 27.87684 229 ASP A N 1
ATOM 3295 C CA . ASP A 1 225 ? -11.82319 -28.53458 -22.51295 1.000 27.23459 229 ASP A CA 1
ATOM 3296 C C . ASP A 1 225 ? -12.01163 -30.02404 -22.77638 1.000 27.69101 229 ASP A C 1
ATOM 3297 O O . ASP A 1 225 ? -11.94604 -30.81428 -21.82656 1.000 26.56003 229 ASP A O 1
ATOM 3306 N N . TYR A 1 226 ? -12.24606 -30.42973 -24.02839 1.000 26.53913 230 TYR A N 1
ATOM 3307 C CA . TYR A 1 226 ? -12.66216 -31.80955 -24.26698 1.000 26.43890 230 TYR A CA 1
ATOM 3308 C C . TYR A 1 226 ? -11.60691 -32.81740 -23.81732 1.000 26.38690 230 TYR A C 1
ATOM 3309 O O . TYR A 1 226 ? -11.95718 -33.92006 -23.38277 1.000 25.98595 230 TYR A O 1
ATOM 3327 N N . ASP A 1 227 ? -10.32166 -32.46773 -23.88693 1.000 27.14913 231 ASP A N 1
ATOM 3328 C CA . ASP A 1 227 ? -9.26301 -33.42482 -23.58928 1.000 27.26646 231 ASP A CA 1
ATOM 3329 C C . ASP A 1 227 ? -8.63994 -33.22095 -22.20997 1.000 28.75905 231 ASP A C 1
ATOM 3330 O O . ASP A 1 227 ? -7.54304 -33.73043 -21.95441 1.000 29.63758 231 ASP A O 1
ATOM 3339 N N . LEU A 1 228 ? -9.30998 -32.50000 -21.31517 1.000 27.69881 232 LEU A N 1
ATOM 3340 C CA . LEU A 1 228 ? -8.76797 -32.27636 -19.98178 1.000 27.13242 232 LEU A CA 1
ATOM 3341 C C . LEU A 1 228 ? -8.92704 -33.52709 -19.12567 1.000 28.73792 232 LEU A C 1
ATOM 3342 O O . LEU A 1 228 ? -9.97109 -34.18698 -19.14655 1.000 28.86589 232 LEU A O 1
ATOM 3358 N N . VAL A 1 229 ? -7.87895 -33.84700 -18.36503 1.000 29.17585 233 VAL A N 1
ATOM 3359 C CA . VAL A 1 229 ? -7.88854 -35.04353 -17.53387 1.000 31.18982 233 VAL A CA 1
ATOM 3360 C C . VAL A 1 229 ? -8.80379 -34.83227 -16.33651 1.000 28.85929 233 VAL A C 1
ATOM 3361 O O . VAL A 1 229 ? -8.86864 -33.73698 -15.76135 1.000 29.64299 233 VAL A O 1
ATOM 3374 N N . LEU A 1 230 ? -9.51161 -35.88951 -15.94823 1.000 29.29558 234 LEU A N 1
ATOM 3375 C CA . LEU A 1 230 ? -10.42977 -35.81201 -14.82011 1.000 29.12233 234 LEU A CA 1
ATOM 3376 C C . LEU A 1 230 ? -9.64216 -35.64551 -13.52673 1.000 31.83803 234 LEU A C 1
ATOM 3377 O O . LEU A 1 230 ? -8.76142 -36.45550 -13.21985 1.000 31.66865 234 LEU A O 1
ATOM 3393 N N . ALA A 1 231 ? -9.95812 -34.59884 -12.77149 1.000 33.26432 235 ALA A N 1
ATOM 3394 C CA . ALA A 1 231 ? -9.28784 -34.32203 -11.51074 1.000 37.62234 235 ALA A CA 1
ATOM 3395 C C . ALA A 1 231 ? -10.06896 -34.92165 -10.34572 1.000 38.02860 235 ALA A C 1
ATOM 3396 O O . ALA A 1 231 ? -11.23955 -35.29050 -10.47134 1.000 35.36512 235 ALA A O 1
ATOM 3403 N N . GLU A 1 232 ? -9.39860 -35.00832 -9.19364 1.000 37.54392 236 GLU A N 1
ATOM 3404 C CA . GLU A 1 232 ? -9.99095 -35.65457 -8.02790 1.000 41.86848 236 GLU A CA 1
ATOM 3405 C C . GLU A 1 232 ? -11.24501 -34.94181 -7.53959 1.000 38.87974 236 GLU A C 1
ATOM 3406 O O . GLU A 1 232 ? -12.07751 -35.56428 -6.87025 1.000 42.16225 236 GLU A O 1
ATOM 3418 N N . ASP A 1 233 ? -11.40408 -33.66027 -7.85771 1.000 43.51821 237 ASP A N 1
ATOM 3419 C CA . ASP A 1 233 ? -12.56724 -32.89740 -7.42767 1.000 47.97650 237 ASP A CA 1
ATOM 3420 C C . ASP A 1 233 ? -13.75158 -33.02917 -8.37930 1.000 43.33623 237 ASP A C 1
ATOM 3421 O O . ASP A 1 233 ? -14.74301 -32.31080 -8.21290 1.000 46.08545 237 ASP A O 1
ATOM 3430 N N . GLU A 1 234 ? -13.67577 -33.92272 -9.36242 1.000 39.85510 238 GLU A N 1
ATOM 3431 C CA . GLU A 1 234 ? -14.70683 -34.05425 -10.37973 1.000 37.83691 238 GLU A CA 1
ATOM 3432 C C . GLU A 1 234 ? -15.42062 -35.39442 -10.26175 1.000 38.14012 238 GLU A C 1
ATOM 3433 O O . GLU A 1 234 ? -14.86124 -36.37797 -9.76863 1.000 36.34896 238 GLU A O 1
ATOM 3445 N N . GLU A 1 235 ? -16.67367 -35.41301 -10.72070 1.000 34.79228 239 GLU A N 1
ATOM 3446 C CA . GLU A 1 235 ? -17.43136 -36.64072 -10.90944 1.000 35.65897 239 GLU A CA 1
ATOM 3447 C C . GLU A 1 235 ? -17.60394 -36.99599 -12.37800 1.000 32.95378 239 GLU A C 1
ATOM 3448 O O . GLU A 1 235 ? -18.03171 -38.11375 -12.68490 1.000 33.35437 239 GLU A O 1
ATOM 3460 N N . MET A 1 236 ? -17.29309 -36.07084 -13.28057 1.000 33.49088 240 MET A N 1
ATOM 3461 C CA . MET A 1 236 ? -17.35299 -36.28302 -14.72035 1.000 30.65662 240 MET A CA 1
ATOM 3462 C C . MET A 1 236 ? -16.39523 -35.27450 -15.33878 1.000 29.14005 240 MET A C 1
ATOM 3463 O O . MET A 1 236 ? -15.92092 -34.35731 -14.66442 1.000 30.66422 240 MET A O 1
ATOM 3477 N N . ASN A 1 237 ? -16.10023 -35.44896 -16.62275 1.000 26.60233 241 ASN A N 1
ATOM 3478 C CA . ASN A 1 237 ? -15.11281 -34.56215 -17.21902 1.000 25.81819 241 ASN A CA 1
ATOM 3479 C C . ASN A 1 237 ? -15.72713 -33.18354 -17.46892 1.000 26.90510 241 ASN A C 1
ATOM 3480 O O . ASN A 1 237 ? -16.94190 -32.98375 -17.37794 1.000 27.99757 241 ASN A O 1
ATOM 3491 N N . ARG A 1 238 ? -14.85565 -32.21738 -17.77153 1.000 26.37569 242 ARG A N 1
ATOM 3492 C CA . ARG A 1 238 ? -15.27186 -30.81830 -17.81702 1.000 26.92905 242 ARG A CA 1
ATOM 3493 C C . ARG A 1 238 ? -16.39134 -30.59685 -18.82644 1.000 26.04796 242 ARG A C 1
ATOM 3494 O O . ARG A 1 238 ? -17.37077 -29.89272 -18.53852 1.000 25.73745 242 ARG A O 1
ATOM 3515 N N . MET A 1 239 ? -16.26104 -31.18013 -20.01956 1.000 26.45272 243 MET A N 1
ATOM 3516 C CA . MET A 1 239 ? -17.26864 -30.97195 -21.05182 1.000 26.17415 243 MET A CA 1
ATOM 3517 C C . MET A 1 239 ? -18.63227 -31.46283 -20.58705 1.000 28.09724 243 MET A C 1
ATOM 3518 O O . MET A 1 239 ? -19.65973 -30.84537 -20.88705 1.000 27.60448 243 MET A O 1
ATOM 3532 N N . HIS A 1 240 ? -18.66395 -32.56181 -19.83303 1.000 26.28145 244 HIS A N 1
ATOM 3533 C CA . HIS A 1 240 ? -19.93997 -33.08879 -19.36615 1.000 28.81219 244 HIS A CA 1
ATOM 3534 C C . HIS A 1 240 ? -20.49192 -32.29463 -18.18912 1.000 27.85645 244 HIS A C 1
ATOM 3535 O O . HIS A 1 240 ? -21.71325 -32.19351 -18.04341 1.000 27.75533 244 HIS A O 1
ATOM 3549 N N . GLU A 1 241 ? -19.63035 -31.70190 -17.35923 1.000 27.10892 245 GLU A N 1
ATOM 3550 C CA . GLU A 1 241 ? -20.11516 -30.72751 -16.38586 1.000 28.43526 245 GLU A CA 1
ATOM 3551 C C . GLU A 1 241 ? -20.79680 -29.55942 -17.09108 1.000 27.19386 245 GLU A C 1
ATOM 3552 O O . GLU A 1 241 ? -21.87380 -29.10558 -16.67539 1.000 26.44790 245 GLU A O 1
ATOM 3564 N N . SER A 1 242 ? -20.18147 -29.06467 -18.16984 1.000 27.03082 246 SER A N 1
ATOM 3565 C CA . SER A 1 242 ? -20.78514 -27.98006 -18.93714 1.000 26.65774 246 SER A CA 1
ATOM 3566 C C . SER A 1 242 ? -22.11175 -28.41259 -19.54888 1.000 27.44202 246 SER A C 1
ATOM 3567 O O . SER A 1 242 ? -23.08610 -27.65076 -19.54291 1.000 26.32041 246 SER A O 1
ATOM 3575 N N . MET A 1 243 ? -22.16080 -29.62846 -20.09803 1.000 27.42654 247 MET A N 1
ATOM 3576 C CA . MET A 1 243 ? -23.40058 -30.13958 -20.67295 1.000 28.51573 247 MET A CA 1
ATOM 3577 C C . MET A 1 243 ? -24.49607 -30.24025 -19.61903 1.000 30.09775 247 MET A C 1
ATOM 3578 O O . MET A 1 243 ? -25.65286 -29.89760 -19.88234 1.000 30.24449 247 MET A O 1
ATOM 3592 N N . LYS A 1 244 ? -24.15198 -30.71218 -18.41919 1.000 28.89027 248 LYS A N 1
ATOM 3593 C CA . LYS A 1 244 ? -25.13176 -30.80155 -17.34133 1.000 29.58457 248 LYS A CA 1
ATOM 3594 C C . LYS A 1 244 ? -25.66190 -29.42500 -16.96211 1.000 29.29510 248 LYS A C 1
ATOM 3595 O O . LYS A 1 244 ? -26.87274 -29.24761 -16.76325 1.000 29.43561 248 LYS A O 1
ATOM 3614 N N . LEU A 1 245 ? -24.77164 -28.43535 -16.85847 1.000 28.55446 249 LEU A N 1
ATOM 3615 C CA . LEU A 1 245 ? -25.21415 -27.07912 -16.54298 1.000 28.08854 249 LEU A CA 1
ATOM 3616 C C . LEU A 1 245 ? -26.13608 -26.53626 -17.63079 1.000 28.47893 249 LEU A C 1
ATOM 3617 O O . LEU A 1 245 ? -27.18357 -25.94172 -17.33970 1.000 30.06569 249 LEU A O 1
ATOM 3633 N N . PHE A 1 246 ? -25.74813 -26.71761 -18.89678 1.000 28.70359 250 PHE A N 1
ATOM 3634 C CA . PHE A 1 246 ? -26.57836 -26.26569 -20.00810 1.000 28.20558 250 PHE A CA 1
ATOM 3635 C C . PHE A 1 246 ? -27.93862 -26.94787 -19.98674 1.000 30.53094 250 PHE A C 1
ATOM 3636 O O . PHE A 1 246 ? -28.96045 -26.32129 -20.28649 1.000 31.17397 250 PHE A O 1
ATOM 3653 N N . ASP A 1 247 ? -27.96704 -28.23717 -19.64449 1.000 30.31758 251 ASP A N 1
ATOM 3654 C CA . ASP A 1 247 ? -29.22812 -28.95881 -19.51697 1.000 31.42222 251 ASP A CA 1
ATOM 3655 C C . ASP A 1 247 ? -30.10491 -28.32636 -18.44619 1.000 31.69608 251 ASP A C 1
ATOM 3656 O O . ASP A 1 247 ? -31.28916 -28.05385 -18.67497 1.000 33.51865 251 ASP A O 1
ATOM 3665 N N . SER A 1 248 ? -29.53389 -28.07841 -17.26540 1.000 30.40721 252 SER A N 1
ATOM 3666 C CA . SER A 1 248 ? -30.32646 -27.52430 -16.17320 1.000 31.74161 252 SER A CA 1
ATOM 3667 C C . SER A 1 248 ? -30.82030 -26.11639 -16.48825 1.000 34.26124 252 SER A C 1
ATOM 3668 O O . SER A 1 248 ? -31.87772 -25.71027 -15.99355 1.000 35.83595 252 SER A O 1
ATOM 3676 N N . ILE A 1 249 ? -30.07803 -25.35859 -17.29638 1.000 33.77418 253 ILE A N 1
ATOM 3677 C CA . ILE A 1 249 ? -30.51087 -24.00607 -17.63970 1.000 33.36183 253 ILE A CA 1
ATOM 3678 C C . ILE A 1 249 ? -31.58317 -24.03664 -18.72237 1.000 33.66443 253 ILE A C 1
ATOM 3679 O O . ILE A 1 249 ? -32.65875 -23.44634 -18.57140 1.000 35.35206 253 ILE A O 1
ATOM 3695 N N . CYS A 1 250 ? -31.30570 -24.72584 -19.82969 1.000 32.70192 254 CYS A N 1
ATOM 3696 C CA . CYS A 1 250 ? -32.19405 -24.68540 -20.98427 1.000 32.79275 254 CYS A CA 1
ATOM 3697 C C . CYS A 1 250 ? -33.58306 -25.21718 -20.65643 1.000 39.44732 254 CYS A C 1
ATOM 3698 O O . CYS A 1 250 ? -34.56457 -24.80380 -21.28314 1.000 38.65253 254 CYS A O 1
ATOM 3706 N N . ASN A 1 251 ? -33.69359 -26.11606 -19.67722 1.000 39.74257 255 ASN A N 1
ATOM 3707 C CA . ASN A 1 251 ? -34.95378 -26.77951 -19.36424 1.000 39.95011 255 ASN A CA 1
ATOM 3708 C C . ASN A 1 251 ? -35.51755 -26.35245 -18.01140 1.000 39.82454 255 ASN A C 1
ATOM 3709 O O . ASN A 1 251 ? -36.26938 -27.10120 -17.38247 1.000 41.22964 255 ASN A O 1
ATOM 3720 N N . ASN A 1 252 ? -35.16899 -25.15636 -17.55247 1.000 37.44707 256 ASN A N 1
ATOM 3721 C CA . ASN A 1 252 ? -35.71228 -24.63189 -16.30904 1.000 41.04016 256 ASN A CA 1
ATOM 3722 C C . ASN A 1 252 ? -36.94524 -23.78256 -16.59550 1.000 40.16750 256 ASN A C 1
ATOM 3723 O O . ASN A 1 252 ? -37.06924 -23.17287 -17.66145 1.000 38.33465 256 ASN A O 1
ATOM 3734 N N . LYS A 1 253 ? -37.86470 -23.75055 -15.62613 1.000 45.99931 257 LYS A N 1
ATOM 3735 C CA . LYS A 1 253 ? -39.09674 -22.98844 -15.80241 1.000 45.45991 257 LYS A CA 1
ATOM 3736 C C . LYS A 1 253 ? -38.81667 -21.52470 -16.11582 1.000 43.31007 257 LYS A C 1
ATOM 3737 O O . LYS A 1 253 ? -39.56934 -20.89785 -16.86976 1.000 45.31436 257 LYS A O 1
ATOM 3756 N N . TRP A 1 254 ? -37.74641 -20.96252 -15.54913 1.000 41.15457 258 TRP A N 1
ATOM 3757 C CA . TRP A 1 254 ? -37.45386 -19.54927 -15.75630 1.000 39.22269 258 TRP A CA 1
ATOM 3758 C C . TRP A 1 254 ? -37.29200 -19.20777 -17.23150 1.000 40.10827 258 TRP A C 1
ATOM 3759 O O . TRP A 1 254 ? -37.59258 -18.08079 -17.64273 1.000 40.41860 258 TRP A O 1
ATOM 3780 N N . PHE A 1 255 ? -36.82240 -20.15735 -18.04027 1.000 41.19077 259 PHE A N 1
ATOM 3781 C CA . PHE A 1 255 ? -36.38498 -19.87158 -19.40052 1.000 40.98016 259 PHE A CA 1
ATOM 3782 C C . PHE A 1 255 ? -37.14842 -20.68513 -20.44070 1.000 40.94600 259 PHE A C 1
ATOM 3783 O O . PHE A 1 255 ? -36.61448 -20.98908 -21.50940 1.000 42.30756 259 PHE A O 1
ATOM 3800 N N . THR A 1 256 ? -38.40378 -21.03553 -20.14756 1.000 44.67824 260 THR A N 1
ATOM 3801 C CA . THR A 1 256 ? -39.20606 -21.78724 -21.10732 1.000 46.42928 260 THR A CA 1
ATOM 3802 C C . THR A 1 256 ? -39.32495 -21.05797 -22.43917 1.000 44.55965 260 THR A C 1
ATOM 3803 O O . THR A 1 256 ? -39.41204 -21.70095 -23.49171 1.000 48.00367 260 THR A O 1
ATOM 3814 N N . ASP A 1 257 ? -39.32662 -19.72275 -22.41748 1.000 47.80941 261 ASP A N 1
ATOM 3815 C CA . ASP A 1 257 ? -39.50292 -18.92574 -23.62596 1.000 46.70778 261 ASP A CA 1
ATOM 3816 C C . ASP A 1 257 ? -38.33132 -17.98497 -23.88874 1.000 46.70348 261 ASP A C 1
ATOM 3817 O O . ASP A 1 257 ? -38.45554 -17.06943 -24.70656 1.000 55.27876 261 ASP A O 1
ATOM 3826 N N . THR A 1 258 ? -37.19616 -18.19480 -23.22562 1.000 43.52610 262 THR A N 1
ATOM 3827 C CA . THR A 1 258 ? -36.04790 -17.31192 -23.38222 1.000 37.16952 262 THR A CA 1
ATOM 3828 C C . THR A 1 258 ? -35.22415 -17.70598 -24.60205 1.000 35.51379 262 THR A C 1
ATOM 3829 O O . THR A 1 258 ? -35.09178 -18.88978 -24.92549 1.000 37.35445 262 THR A O 1
ATOM 3840 N N . SER A 1 259 ? -34.66980 -16.70216 -25.27985 1.000 33.82333 263 SER A N 1
ATOM 3841 C CA . SER A 1 259 ? -33.74982 -16.95110 -26.38318 1.000 35.48256 263 SER A CA 1
ATOM 3842 C C . SER A 1 259 ? -32.41737 -17.44790 -25.83276 1.000 33.27970 263 SER A C 1
ATOM 3843 O O . SER A 1 259 ? -31.74153 -16.73184 -25.08436 1.000 32.12849 263 SER A O 1
ATOM 3851 N N . ILE A 1 260 ? -32.03387 -18.66169 -26.21849 1.000 31.58503 264 ILE A N 1
ATOM 3852 C CA . ILE A 1 260 ? -30.81756 -19.30384 -25.73494 1.000 29.26584 264 ILE A CA 1
ATOM 3853 C C . ILE A 1 260 ? -29.78300 -19.24759 -26.85013 1.000 29.59170 264 ILE A C 1
ATOM 3854 O O . ILE A 1 260 ? -29.99991 -19.80133 -27.93565 1.000 30.96032 264 ILE A O 1
ATOM 3870 N N . ILE A 1 261 ? -28.65745 -18.59073 -26.58438 1.000 27.44824 265 ILE A N 1
ATOM 3871 C CA . ILE A 1 261 ? -27.54187 -18.51203 -27.51467 1.000 26.31987 265 ILE A CA 1
ATOM 3872 C C . ILE A 1 261 ? -26.39240 -19.32151 -26.93838 1.000 27.89980 265 ILE A C 1
ATOM 3873 O O . ILE A 1 261 ? -26.11944 -19.26310 -25.73344 1.000 27.13219 265 ILE A O 1
ATOM 3889 N N . LEU A 1 262 ? -25.71989 -20.07328 -27.80136 1.000 27.77025 266 LEU A N 1
ATOM 3890 C CA . LEU A 1 262 ? -24.64636 -20.97373 -27.39845 1.000 27.01451 266 LEU A CA 1
ATOM 3891 C C . LEU A 1 262 ? -23.36018 -20.51633 -28.07056 1.000 26.10029 266 LEU A C 1
ATOM 3892 O O . LEU A 1 262 ? -23.24388 -20.57138 -29.29959 1.000 26.32836 266 LEU A O 1
ATOM 3908 N N . PHE A 1 263 ? -22.40361 -20.05124 -27.26746 1.000 26.29769 267 PHE A N 1
ATOM 3909 C CA . PHE A 1 263 ? -21.07238 -19.69788 -27.74934 1.000 25.73149 267 PHE A CA 1
ATOM 3910 C C . PHE A 1 263 ? -20.16614 -20.90385 -27.52474 1.000 25.25886 267 PHE A C 1
ATOM 3911 O O . PHE A 1 263 ? -19.70455 -21.14730 -26.40507 1.000 24.47942 267 PHE A O 1
ATOM 3928 N N . LEU A 1 264 ? -19.91030 -21.65736 -28.58924 1.000 24.97563 268 LEU A N 1
ATOM 3929 C CA . LEU A 1 264 ? -18.89181 -22.70659 -28.55957 1.000 24.88356 268 LEU A CA 1
ATOM 3930 C C . LEU A 1 264 ? -17.55644 -22.00727 -28.78489 1.000 25.38731 268 LEU A C 1
ATOM 3931 O O . LEU A 1 264 ? -17.10225 -21.81433 -29.91399 1.000 25.65340 268 LEU A O 1
ATOM 3947 N N . ASN A 1 265 ? -16.93733 -21.60857 -27.67879 1.000 24.80267 269 ASN A N 1
ATOM 3948 C CA . ASN A 1 265 ? -15.80504 -20.70236 -27.62827 1.000 25.38568 269 ASN A CA 1
ATOM 3949 C C . ASN A 1 265 ? -14.48756 -21.47553 -27.63837 1.000 23.80057 269 ASN A C 1
ATOM 3950 O O . ASN A 1 265 ? -14.45369 -22.70610 -27.56596 1.000 23.05610 269 ASN A O 1
ATOM 3961 N N . LYS A 1 266 ? -13.38711 -20.72526 -27.72824 1.000 25.55609 270 LYS A N 1
ATOM 3962 C CA . LYS A 1 266 ? -12.03916 -21.29442 -27.78361 1.000 24.61836 270 LYS A CA 1
ATOM 3963 C C . LYS A 1 266 ? -11.88471 -22.20390 -28.99869 1.000 27.23939 270 LYS A C 1
ATOM 3964 O O . LYS A 1 266 ? -11.21825 -23.24012 -28.94627 1.000 28.13704 270 LYS A O 1
ATOM 3983 N N . LYS A 1 267 ? -12.49349 -21.79132 -30.11416 1.000 27.29135 271 LYS A N 1
ATOM 3984 C CA . LYS A 1 267 ? -12.42014 -22.57103 -31.34329 1.000 28.28730 271 LYS A CA 1
ATOM 3985 C C . LYS A 1 267 ? -11.00443 -22.61427 -31.90279 1.000 29.26054 271 LYS A C 1
ATOM 3986 O O . LYS A 1 267 ? -10.65333 -23.56159 -32.61135 1.000 30.35511 271 LYS A O 1
ATOM 4005 N N . ASP A 1 268 ? -10.17971 -21.60859 -31.60492 1.000 29.32269 272 ASP A N 1
ATOM 4006 C CA . ASP A 1 268 ? -8.79019 -21.63677 -32.05409 1.000 31.63989 272 ASP A CA 1
ATOM 4007 C C . ASP A 1 268 ? -8.01386 -22.74760 -31.35189 1.000 30.22599 272 ASP A C 1
ATOM 4008 O O . ASP A 1 268 ? -7.33851 -23.56695 -31.99867 1.000 34.37259 272 ASP A O 1
ATOM 4017 N N . LEU A 1 269 ? -8.11002 -22.79586 -30.02143 1.000 29.35340 273 LEU A N 1
ATOM 4018 C CA . LEU A 1 269 ? -7.44570 -23.84983 -29.26689 1.000 29.51035 273 LEU A CA 1
ATOM 4019 C C . LEU A 1 269 ? -7.99057 -25.21754 -29.64998 1.000 28.81110 273 LEU A C 1
ATOM 4020 O O . LEU A 1 269 ? -7.24035 -26.19496 -29.71384 1.000 30.42734 273 LEU A O 1
ATOM 4036 N N . PHE A 1 270 ? -9.29840 -25.30759 -29.90061 1.000 28.69866 274 PHE A N 1
ATOM 4037 C CA . PHE A 1 270 ? -9.88514 -26.57033 -30.33579 1.000 28.67494 274 PHE A CA 1
ATOM 4038 C C . PHE A 1 270 ? -9.32883 -26.99085 -31.68916 1.000 29.81075 274 PHE A C 1
ATOM 4039 O O . PHE A 1 270 ? -9.01838 -28.16926 -31.90645 1.000 30.15217 274 PHE A O 1
ATOM 4056 N N . GLU A 1 271 ? -9.20245 -26.03812 -32.61550 1.000 30.60880 275 GLU A N 1
ATOM 4057 C CA . GLU A 1 271 ? -8.65193 -26.34467 -33.92877 1.000 32.83160 275 GLU A CA 1
ATOM 4058 C C . GLU A 1 271 ? -7.23622 -26.88524 -33.80930 1.000 33.77161 275 GLU A C 1
ATOM 4059 O O . GLU A 1 271 ? -6.85108 -27.80584 -34.53969 1.000 34.71756 275 GLU A O 1
ATOM 4071 N N . GLU A 1 272 ? -6.44254 -26.32666 -32.89260 1.000 33.27898 276 GLU A N 1
ATOM 4072 C CA . GLU A 1 272 ? -5.08035 -26.83304 -32.72896 1.000 38.52794 276 GLU A CA 1
ATOM 4073 C C . GLU A 1 272 ? -5.06410 -28.18152 -32.00985 1.000 33.76240 276 GLU A C 1
ATOM 4074 O O . GLU A 1 272 ? -4.28509 -29.07155 -32.36984 1.000 33.71869 276 GLU A O 1
ATOM 4086 N N . LYS A 1 273 ? -5.92362 -28.35972 -31.00476 1.000 31.12582 277 LYS A N 1
ATOM 4087 C CA . LYS A 1 273 ? -5.90029 -29.58255 -30.20989 1.000 31.91283 277 LYS A CA 1
ATOM 4088 C C . LYS A 1 273 ? -6.37054 -30.78733 -31.01536 1.000 31.49485 277 LYS A C 1
ATOM 4089 O O . LYS A 1 273 ? -5.78424 -31.87201 -30.91635 1.000 32.24544 277 LYS A O 1
ATOM 4108 N N . ILE A 1 274 ? -7.43081 -30.62436 -31.81181 1.000 31.33453 278 ILE A N 1
ATOM 4109 C CA . ILE A 1 274 ? -8.03556 -31.76824 -32.48370 1.000 30.61144 278 ILE A CA 1
ATOM 4110 C C . ILE A 1 274 ? -7.04134 -32.47180 -33.39733 1.000 33.05193 278 ILE A C 1
ATOM 4111 O O . ILE A 1 274 ? -7.23310 -33.64527 -33.73225 1.000 32.17506 278 ILE A O 1
ATOM 4127 N N . LYS A 1 275 ? -5.96959 -31.78654 -33.80267 1.000 35.57270 279 LYS A N 1
ATOM 4128 C CA . LYS A 1 275 ? -4.98205 -32.40840 -34.67679 1.000 37.34066 279 LYS A CA 1
ATOM 4129 C C . LYS A 1 275 ? -4.28839 -33.58513 -34.00166 1.000 39.70491 279 LYS A C 1
ATOM 4130 O O . LYS A 1 275 ? -3.94212 -34.56609 -34.67065 1.000 44.90782 279 LYS A O 1
ATOM 4149 N N . ARG A 1 276 ? -4.08168 -33.51351 -32.68437 1.000 38.25880 280 ARG A N 1
ATOM 4150 C CA . ARG A 1 276 ? -3.28919 -34.51029 -31.97850 1.000 40.65113 280 ARG A CA 1
ATOM 4151 C C . ARG A 1 276 ? -3.99019 -35.15483 -30.78953 1.000 37.06107 280 ARG A C 1
ATOM 4152 O O . ARG A 1 276 ? -3.47127 -36.14613 -30.26482 1.000 40.71538 280 ARG A O 1
ATOM 4173 N N . SER A 1 277 ? -5.13800 -34.64322 -30.35141 1.000 34.11843 281 SER A N 1
ATOM 4174 C CA . SER A 1 277 ? -5.87006 -35.22205 -29.22836 1.000 32.30057 281 SER A CA 1
ATOM 4175 C C . SER A 1 277 ? -7.22410 -35.72210 -29.71285 1.000 31.54802 281 SER A C 1
ATOM 4176 O O . SER A 1 277 ? -8.05665 -34.90827 -30.14910 1.000 31.77042 281 SER A O 1
ATOM 4184 N N . PRO A 1 278 ? -7.50005 -37.02546 -29.66139 1.000 33.34798 282 PRO A N 1
ATOM 4185 C CA . PRO A 1 278 ? -8.77832 -37.52233 -30.18617 1.000 33.80658 282 PRO A CA 1
ATOM 4186 C C . PRO A 1 278 ? -9.95658 -37.10003 -29.32299 1.000 31.58343 282 PRO A C 1
ATOM 4187 O O . PRO A 1 278 ? -9.86772 -37.04547 -28.09403 1.000 29.58238 282 PRO A O 1
ATOM 4198 N N . LEU A 1 279 ? -11.07737 -36.81087 -29.98924 1.000 32.14664 283 LEU A N 1
ATOM 4199 C CA . LEU A 1 279 ? -12.30180 -36.44904 -29.28550 1.000 28.21902 283 LEU A CA 1
ATOM 4200 C C . LEU A 1 279 ? -12.81409 -37.58013 -28.40381 1.000 27.49332 283 LEU A C 1
ATOM 4201 O O . LEU A 1 279 ? -13.60793 -37.32798 -27.49108 1.000 28.23507 283 LEU A O 1
ATOM 4217 N N . THR A 1 280 ? -12.37919 -38.81942 -28.64874 1.000 28.87040 284 THR A N 1
ATOM 4218 C CA . THR A 1 280 ? -12.83557 -39.93826 -27.83223 1.000 28.46894 284 THR A CA 1
ATOM 4219 C C . THR A 1 280 ? -12.37614 -39.82547 -26.38410 1.000 27.96285 284 THR A C 1
ATOM 4220 O O . THR A 1 280 ? -12.96110 -40.47478 -25.51090 1.000 27.90289 284 THR A O 1
ATOM 4231 N N . ILE A 1 281 ? -11.34539 -39.02235 -26.10630 1.000 28.49692 285 ILE A N 1
ATOM 4232 C CA . ILE A 1 281 ? -10.97822 -38.74078 -24.72061 1.000 28.15393 285 ILE A CA 1
ATOM 4233 C C . ILE A 1 281 ? -12.18115 -38.19725 -23.96334 1.000 27.76818 285 ILE A C 1
ATOM 4234 O O . ILE A 1 281 ? -12.38710 -38.50428 -22.78245 1.000 28.32544 285 ILE A O 1
ATOM 4250 N N . CYS A 1 282 ? -12.99484 -37.38183 -24.63452 1.000 27.51928 286 CYS A N 1
ATOM 4251 C CA . CYS A 1 282 ? -14.16740 -36.76619 -24.02904 1.000 27.37277 286 CYS A CA 1
ATOM 4252 C C . CYS A 1 282 ? -15.42007 -37.61227 -24.21956 1.000 27.72957 286 CYS A C 1
ATOM 4253 O O . CYS A 1 282 ? -16.18629 -37.81604 -23.27339 1.000 28.80812 286 CYS A O 1
ATOM 4261 N N . TYR A 1 283 ? -15.64714 -38.09158 -25.44311 1.000 27.77393 287 TYR A N 1
ATOM 4262 C CA . TYR A 1 283 ? -16.82377 -38.88566 -25.79347 1.000 29.17993 287 TYR A CA 1
ATOM 4263 C C . TYR A 1 283 ? -16.33686 -40.24932 -26.26559 1.000 29.27530 287 TYR A C 1
ATOM 4264 O O . TYR A 1 283 ? -16.08682 -40.44462 -27.46543 1.000 30.70382 287 TYR A O 1
ATOM 4282 N N . PRO A 1 284 ? -16.18652 -41.22418 -25.36513 1.000 29.37177 288 PRO A N 1
ATOM 4283 C CA . PRO A 1 284 ? -15.61331 -42.51349 -25.78955 1.000 31.64442 288 PRO A CA 1
ATOM 4284 C C . PRO A 1 284 ? -16.38371 -43.17308 -26.92213 1.000 34.58881 288 PRO A C 1
ATOM 4285 O O . PRO A 1 284 ? -15.80057 -43.95228 -27.68700 1.000 37.05940 288 PRO A O 1
ATOM 4296 N N . GLU A 1 285 ? -17.67453 -42.87391 -27.06247 1.000 33.75914 289 GLU A N 1
ATOM 4297 C CA . GLU A 1 285 ? -18.50487 -43.49073 -28.08833 1.000 33.31250 289 GLU A CA 1
ATOM 4298 C C . GLU A 1 285 ? -18.32974 -42.86127 -29.46539 1.000 38.95425 289 GLU A C 1
ATOM 4299 O O . GLU A 1 285 ? -18.95335 -43.33105 -30.42323 1.000 36.80555 289 GLU A O 1
ATOM 4311 N N . TYR A 1 286 ? -17.50437 -41.82599 -29.59415 1.000 36.23741 290 TYR A N 1
ATOM 4312 C CA . TYR A 1 286 ? -17.40451 -41.08778 -30.84798 1.000 35.06410 290 TYR A CA 1
ATOM 4313 C C . TYR A 1 286 ? -16.64795 -41.90518 -31.88828 1.000 37.26784 290 TYR A C 1
ATOM 4314 O O . TYR A 1 286 ? -15.50556 -42.31419 -31.65702 1.000 35.53737 290 TYR A O 1
ATOM 4332 N N . THR A 1 287 ? -17.28316 -42.13391 -33.03869 1.000 36.45439 291 THR A N 1
ATOM 4333 C CA . THR A 1 287 ? -16.67838 -42.88553 -34.12974 1.000 37.86647 291 THR A CA 1
ATOM 4334 C C . THR A 1 287 ? -16.31494 -42.01381 -35.32321 1.000 38.43808 291 THR A C 1
ATOM 4335 O O . THR A 1 287 ? -15.79868 -42.53464 -36.31774 1.000 40.28702 291 THR A O 1
ATOM 4346 N N . GLY A 1 288 ? -16.57006 -40.70863 -35.25700 1.000 34.90340 292 GLY A N 1
ATOM 4347 C CA . GLY A 1 288 ? -16.25008 -39.81858 -36.34924 1.000 31.70541 292 GLY A CA 1
ATOM 4348 C C . GLY A 1 288 ? -14.76615 -39.52896 -36.44024 1.000 34.14088 292 GLY A C 1
ATOM 4349 O O . GLY A 1 288 ? -13.95025 -40.00336 -35.65048 1.000 36.38946 292 GLY A O 1
ATOM 4353 N N . SER A 1 289 ? -14.41553 -38.72360 -37.43731 1.000 34.72458 293 SER A N 1
ATOM 4354 C CA . SER A 1 289 ? -13.02285 -38.38267 -37.67648 1.000 35.99297 293 SER A CA 1
ATOM 4355 C C . SER A 1 289 ? -12.55878 -37.30326 -36.70587 1.000 39.47698 293 SER A C 1
ATOM 4356 O O . SER A 1 289 ? -13.34798 -36.48627 -36.22152 1.000 34.51554 293 SER A O 1
ATOM 4364 N N . ASN A 1 290 ? -11.25826 -37.31406 -36.41741 1.000 37.82532 294 ASN A N 1
ATOM 4365 C CA . ASN A 1 290 ? -10.65798 -36.32893 -35.51826 1.000 39.30745 294 ASN A CA 1
ATOM 4366 C C . ASN A 1 290 ? -10.21116 -35.11450 -36.33110 1.000 35.60244 294 ASN A C 1
ATOM 4367 O O . ASN A 1 290 ? -9.02751 -34.79815 -36.46136 1.000 36.10352 294 ASN A O 1
ATOM 4378 N N . THR A 1 291 ? -11.20764 -34.43144 -36.88742 1.000 33.72070 295 THR A N 1
ATOM 4379 C CA . THR A 1 291 ? -10.99613 -33.23859 -37.69037 1.000 35.72388 295 THR A CA 1
ATOM 4380 C C . THR A 1 291 ? -11.89523 -32.12822 -37.16745 1.000 33.55465 295 THR A C 1
ATOM 4381 O O . THR A 1 291 ? -12.93943 -32.38534 -36.56179 1.000 32.46822 295 THR A O 1
ATOM 4392 N N . TYR A 1 292 ? -11.47683 -30.88641 -37.41453 1.000 33.20283 296 TYR A N 1
ATOM 4393 C CA . TYR A 1 292 ? -12.11755 -29.73489 -36.79010 1.000 30.96460 296 TYR A CA 1
ATOM 4394 C C . TYR A 1 292 ? -13.62237 -29.71455 -37.04021 1.000 31.75525 296 TYR A C 1
ATOM 4395 O O . TYR A 1 292 ? -14.42091 -29.66774 -36.09942 1.000 30.01692 296 TYR A O 1
ATOM 4413 N N . GLU A 1 293 ? -14.03154 -29.74375 -38.30894 1.000 32.22437 297 GLU A N 1
ATOM 4414 C CA . GLU A 1 293 ? -15.43316 -29.48913 -38.62996 1.000 32.78163 297 GLU A CA 1
ATOM 4415 C C . GLU A 1 293 ? -16.34115 -30.58659 -38.07847 1.000 31.16966 297 GLU A C 1
ATOM 4416 O O . GLU A 1 293 ? -17.37059 -30.29616 -37.45567 1.000 30.44000 297 GLU A O 1
ATOM 4428 N N . GLU A 1 294 ? -15.97084 -31.85647 -38.27142 1.000 29.67207 298 GLU A N 1
ATOM 4429 C CA . GLU A 1 294 ? -16.84254 -32.93896 -37.81973 1.000 28.79625 298 GLU A CA 1
ATOM 4430 C C . GLU A 1 294 ? -16.90258 -33.01386 -36.29603 1.000 28.90467 298 GLU A C 1
ATOM 4431 O O . GLU A 1 294 ? -17.98253 -33.19975 -35.72162 1.000 27.93316 298 GLU A O 1
ATOM 4443 N N . ALA A 1 295 ? -15.75660 -32.88057 -35.62149 1.000 28.80811 299 ALA A N 1
ATOM 4444 C CA . ALA A 1 295 ? -15.75110 -32.91897 -34.16112 1.000 29.58986 299 ALA A CA 1
ATOM 4445 C C . ALA A 1 295 ? -16.52500 -31.74262 -33.57631 1.000 28.49829 299 ALA A C 1
ATOM 4446 O O . ALA A 1 295 ? -17.26187 -31.89450 -32.58939 1.000 26.74178 299 ALA A O 1
ATOM 4453 N N . ALA A 1 296 ? -16.35907 -30.55633 -34.16697 1.000 28.30221 300 ALA A N 1
ATOM 4454 C CA . ALA A 1 296 ? -17.12043 -29.39315 -33.73306 1.000 28.50512 300 ALA A CA 1
ATOM 4455 C C . ALA A 1 296 ? -18.61360 -29.62870 -33.89964 1.000 28.24288 300 ALA A C 1
ATOM 4456 O O . ALA A 1 296 ? -19.40415 -29.30058 -33.00677 1.000 26.40127 300 ALA A O 1
ATOM 4463 N N . ALA A 1 297 ? -19.02015 -30.19110 -35.04223 1.000 27.80342 301 ALA A N 1
ATOM 4464 C CA . ALA A 1 297 ? -20.42712 -30.51347 -35.24522 1.000 27.90275 301 ALA A CA 1
ATOM 4465 C C . ALA A 1 297 ? -20.91588 -31.49482 -34.19002 1.000 26.70035 301 ALA A C 1
ATOM 4466 O O . ALA A 1 297 ? -22.04008 -31.37346 -33.68713 1.000 25.56440 301 ALA A O 1
ATOM 4473 N N . TYR A 1 298 ? -20.08005 -32.47249 -33.83639 1.000 26.38518 302 TYR A N 1
ATOM 4474 C CA . TYR A 1 298 ? -20.48102 -33.46082 -32.84233 1.000 27.67760 302 TYR A CA 1
ATOM 4475 C C . TYR A 1 298 ? -20.72514 -32.80541 -31.48811 1.000 26.46600 302 TYR A C 1
ATOM 4476 O O . TYR A 1 298 ? -21.72792 -33.08444 -30.82079 1.000 28.03792 302 TYR A O 1
ATOM 4494 N N . ILE A 1 299 ? -19.81348 -31.93009 -31.06149 1.000 25.67826 303 ILE A N 1
ATOM 4495 C CA . ILE A 1 299 ? -20.00187 -31.24424 -29.78269 1.000 25.32876 303 ILE A CA 1
ATOM 4496 C C . ILE A 1 299 ? -21.24095 -30.35463 -29.83354 1.000 25.01630 303 ILE A C 1
ATOM 4497 O O . ILE A 1 299 ? -22.02830 -30.29133 -28.87304 1.000 25.05246 303 ILE A O 1
ATOM 4513 N N . GLN A 1 300 ? -21.42992 -29.64660 -30.95189 1.000 25.33218 304 GLN A N 1
ATOM 4514 C CA . GLN A 1 300 ? -22.60473 -28.79731 -31.10234 1.000 24.90665 304 GLN A CA 1
ATOM 4515 C C . GLN A 1 300 ? -23.88224 -29.60555 -30.93916 1.000 26.59736 304 GLN A C 1
ATOM 4516 O O . GLN A 1 300 ? -24.81773 -29.17148 -30.25761 1.000 26.42467 304 GLN A O 1
ATOM 4530 N N . CYS A 1 301 ? -23.94564 -30.77991 -31.56936 1.000 26.42573 305 CYS A N 1
ATOM 4531 C CA . CYS A 1 301 ? -25.13354 -31.61574 -31.44047 1.000 28.30537 305 CYS A CA 1
ATOM 4532 C C . CYS A 1 301 ? -25.28331 -32.13719 -30.01819 1.000 28.10168 305 CYS A C 1
ATOM 4533 O O . CYS A 1 301 ? -26.39948 -32.20055 -29.49131 1.000 30.29004 305 CYS A O 1
ATOM 4541 N N . GLN A 1 302 ? -24.17258 -32.51093 -29.37689 1.000 28.62768 306 GLN A N 1
ATOM 4542 C CA . GLN A 1 302 ? -24.23949 -32.95305 -27.98843 1.000 27.78996 306 GLN A CA 1
ATOM 4543 C C . GLN A 1 302 ? -24.91665 -31.90730 -27.11580 1.000 28.76997 306 GLN A C 1
ATOM 4544 O O . GLN A 1 302 ? -25.71832 -32.24168 -26.23589 1.000 29.92592 306 GLN A O 1
ATOM 4558 N N . PHE A 1 303 ? -24.60352 -30.63168 -27.33965 1.000 27.05361 307 PHE A N 1
ATOM 4559 C CA . PHE A 1 303 ? -25.22920 -29.59594 -26.52028 1.000 26.75345 307 PHE A CA 1
ATOM 4560 C C . PHE A 1 303 ? -26.66497 -29.31524 -26.96235 1.000 27.74900 307 PHE A C 1
ATOM 4561 O O . PHE A 1 303 ? -27.57056 -29.22433 -26.12595 1.000 30.01836 307 PHE A O 1
ATOM 4578 N N . GLU A 1 304 ? -26.90096 -29.19209 -28.27044 1.000 29.71209 308 GLU A N 1
ATOM 4579 C CA . GLU A 1 304 ? -28.22928 -28.81844 -28.74583 1.000 32.56350 308 GLU A CA 1
ATOM 4580 C C . GLU A 1 304 ? -29.26936 -29.89276 -28.44873 1.000 32.80467 308 GLU A C 1
ATOM 4581 O O . GLU A 1 304 ? -30.44023 -29.56685 -28.22075 1.000 32.34881 308 GLU A O 1
ATOM 4593 N N . ASP A 1 305 ? -28.87455 -31.16836 -28.43732 1.000 32.57201 309 ASP A N 1
ATOM 4594 C CA . ASP A 1 305 ? -29.80865 -32.24141 -28.12056 1.000 36.47709 309 ASP A CA 1
ATOM 4595 C C . ASP A 1 305 ? -30.32038 -32.17403 -26.68837 1.000 38.14863 309 ASP A C 1
ATOM 4596 O O . ASP A 1 305 ? -31.27781 -32.88181 -26.35827 1.000 38.32970 309 ASP A O 1
ATOM 4605 N N . LEU A 1 306 ? -29.70911 -31.35288 -25.83514 1.000 33.78078 310 LEU A N 1
ATOM 4606 C CA . LEU A 1 306 ? -30.15428 -31.21526 -24.45575 1.000 33.95831 310 LEU A CA 1
ATOM 4607 C C . LEU A 1 306 ? -31.33953 -30.27109 -24.31026 1.000 34.62459 310 LEU A C 1
ATOM 4608 O O . LEU A 1 306 ? -31.97601 -30.26209 -23.25091 1.000 34.06458 310 LEU A O 1
ATOM 4624 N N . ASN A 1 307 ? -31.64609 -29.48011 -25.33566 1.000 34.13130 311 ASN A N 1
ATOM 4625 C CA . ASN A 1 307 ? -32.80888 -28.60005 -25.31035 1.000 37.76255 311 ASN A CA 1
ATOM 4626 C C . ASN A 1 307 ? -34.05791 -29.43268 -25.56937 1.000 36.86505 311 ASN A C 1
ATOM 4627 O O . ASN A 1 307 ? -34.27281 -29.91157 -26.68764 1.000 37.65829 311 ASN A O 1
ATOM 4638 N N . ARG A 1 308 ? -34.88269 -29.60719 -24.53765 1.000 38.02914 312 ARG A N 1
ATOM 4639 C CA . ARG A 1 308 ? -36.11666 -30.37379 -24.64574 1.000 41.59275 312 ARG A CA 1
ATOM 4640 C C . ARG A 1 308 ? -37.35210 -29.48351 -24.56855 1.000 45.48117 312 ARG A C 1
ATOM 4641 O O . ARG A 1 308 ? -38.44237 -29.96683 -24.24856 1.000 47.79518 312 ARG A O 1
ATOM 4662 N N . ARG A 1 309 ? -37.20176 -28.19183 -24.85310 1.000 48.16931 313 ARG A N 1
ATOM 4663 C CA . ARG A 1 309 ? -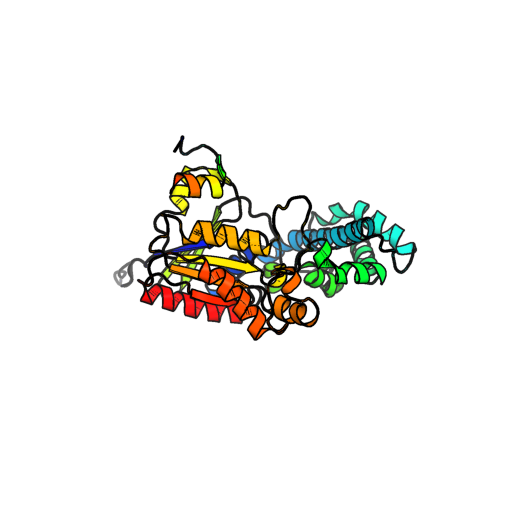38.34042 -27.29338 -24.93583 1.000 51.97374 313 ARG A CA 1
ATOM 4664 C C . ARG A 1 309 ? -39.06820 -27.49185 -26.26486 1.000 52.93591 313 ARG A C 1
ATOM 4665 O O . ARG A 1 309 ? -38.60345 -28.20504 -27.15875 1.000 50.47558 313 ARG A O 1
ATOM 4686 N N . LYS A 1 310 ? -40.22576 -26.83960 -26.39207 1.000 69.15929 314 LYS A N 1
ATOM 4687 C CA . LYS A 1 310 ? -41.03660 -26.94388 -27.60157 1.000 72.70201 314 LYS A CA 1
ATOM 4688 C C . LYS A 1 310 ? -40.19728 -26.64398 -28.83977 1.000 76.29012 314 LYS A C 1
ATOM 4689 O O . LYS A 1 310 ? -39.18412 -25.94293 -28.75438 1.000 69.99118 314 LYS A O 1
ATOM 4708 N N . ASP A 1 311 ? -40.61311 -27.16665 -29.99732 1.000 82.25037 315 ASP A N 1
ATOM 4709 C CA . ASP A 1 311 ? -39.80318 -27.04237 -31.20618 1.000 83.49570 315 ASP A CA 1
ATOM 4710 C C . ASP A 1 311 ? -39.54504 -25.58739 -31.57908 1.000 82.83896 315 ASP A C 1
ATOM 4711 O O . ASP A 1 311 ? -38.47976 -25.26791 -32.12061 1.000 80.36645 315 ASP A O 1
ATOM 4720 N N . THR A 1 312 ? -40.49642 -24.69238 -31.30243 1.000 76.78642 316 THR A N 1
ATOM 4721 C CA . THR A 1 312 ? -40.28664 -23.28122 -31.60931 1.000 78.35355 316 THR A CA 1
ATOM 4722 C C . THR A 1 312 ? -39.09308 -22.71654 -30.85041 1.000 78.08787 316 THR A C 1
ATOM 4723 O O . THR A 1 312 ? -38.46879 -21.75009 -31.30387 1.000 74.64887 316 THR A O 1
ATOM 4734 N N . LYS A 1 313 ? -38.75718 -23.30586 -29.70451 1.000 73.24457 317 LYS A N 1
ATOM 4735 C CA . LYS A 1 313 ? -37.66587 -22.81754 -28.86313 1.000 64.19270 317 LYS A CA 1
ATOM 4736 C C . LYS A 1 313 ? -36.39415 -23.56115 -29.24635 1.000 61.82721 317 LYS A C 1
ATOM 4737 O O . LYS A 1 313 ? -36.08322 -24.62634 -28.71154 1.000 60.66909 317 LYS A O 1
ATOM 4756 N N . GLU A 1 314 ? -35.65029 -22.98668 -30.18539 1.000 56.02068 318 GLU A N 1
ATOM 4757 C CA . GLU A 1 314 ? -34.39698 -23.55479 -30.65442 1.000 55.12171 318 GLU A CA 1
ATOM 4758 C C . GLU A 1 314 ? -33.21432 -22.82030 -30.03028 1.000 44.78303 318 GLU A C 1
ATOM 4759 O O . GLU A 1 314 ? -33.34811 -21.73954 -29.45207 1.000 48.14737 318 GLU A O 1
ATOM 4771 N N . VAL A 1 315 ? -32.03937 -23.42614 -30.16471 1.000 41.76385 319 VAL A N 1
ATOM 4772 C CA . VAL A 1 315 ? -30.80047 -22.88429 -29.61991 1.000 38.19888 319 VAL A CA 1
ATOM 4773 C C . VAL A 1 315 ? -30.00035 -22.26521 -30.75652 1.000 37.29683 319 VAL A C 1
ATOM 4774 O O . VAL A 1 315 ? -29.78933 -22.90046 -31.79759 1.000 36.90109 319 VAL A O 1
ATOM 4787 N N . TYR A 1 316 ? -29.55595 -21.02528 -30.55796 1.000 33.40571 320 TYR A N 1
ATOM 4788 C CA . TYR A 1 316 ? -28.78727 -20.28656 -31.55503 1.000 33.73131 320 TYR A CA 1
ATOM 4789 C C . TYR A 1 316 ? -27.30479 -20.46510 -31.24725 1.000 31.06799 320 TYR A C 1
ATOM 4790 O O . TYR A 1 316 ? -26.79489 -19.90414 -30.27232 1.000 32.97773 320 TYR A O 1
ATOM 4808 N N . THR A 1 317 ? -26.61386 -21.23295 -32.08352 1.000 31.98223 321 THR A N 1
ATOM 4809 C CA . THR A 1 317 ? -25.23288 -21.61384 -31.82713 1.000 29.20102 321 THR A CA 1
ATOM 4810 C C . THR A 1 317 ? -24.27754 -20.82389 -32.70915 1.000 29.51362 321 THR A C 1
ATOM 4811 O O . THR A 1 317 ? -24.52017 -20.64332 -33.90607 1.000 32.82265 321 THR A O 1
ATOM 4822 N N . HIS A 1 318 ? -23.18709 -20.35860 -32.10437 1.000 28.21900 322 HIS A N 1
ATOM 4823 C CA . HIS A 1 318 ? -22.11699 -19.68244 -32.82004 1.000 26.94713 322 HIS A CA 1
ATOM 4824 C C . HIS A 1 318 ? -20.78063 -20.20343 -32.31570 1.000 26.41128 322 HIS A C 1
ATOM 4825 O O . HIS A 1 318 ? -20.61527 -20.45573 -31.11907 1.000 25.23605 322 HIS A O 1
ATOM 4839 N N . PHE A 1 319 ? -19.83388 -20.36721 -33.23236 1.000 27.18847 323 PHE A N 1
ATOM 4840 C CA . PHE A 1 319 ? -18.46765 -20.72180 -32.87722 1.000 26.64256 323 PHE A CA 1
ATOM 4841 C C . PHE A 1 319 ? -17.65297 -19.44446 -32.73427 1.000 28.32701 323 PHE A C 1
ATOM 4842 O O . PHE A 1 319 ? -17.62214 -18.61440 -33.64912 1.000 29.62854 323 PHE A O 1
ATOM 4859 N N . THR A 1 320 ? -17.00596 -19.28441 -31.58245 1.000 26.95668 324 THR A N 1
ATOM 4860 C CA . THR A 1 320 ? -16.39598 -18.01639 -31.22315 1.000 27.40886 324 THR A CA 1
ATOM 4861 C C . THR A 1 320 ? -14.96264 -18.20819 -30.75807 1.000 27.08699 324 THR A C 1
ATOM 4862 O O . THR A 1 320 ? -14.57517 -19.27688 -30.27615 1.000 25.76167 324 THR A O 1
ATOM 4873 N N . CYS A 1 321 ? -14.17880 -17.15206 -30.93827 1.000 27.95377 325 CYS A N 1
ATOM 4874 C CA . CYS A 1 321 ? -12.90152 -16.96067 -30.25945 1.000 26.17091 325 CYS A CA 1
ATOM 4875 C C . CYS A 1 321 ? -13.06714 -15.67392 -29.45542 1.000 26.95763 325 CYS A C 1
ATOM 4876 O O . CYS A 1 321 ? -12.91033 -14.57397 -29.99617 1.000 27.40374 325 CYS A O 1
ATOM 4884 N N . ALA A 1 322 ? -13.40159 -15.81470 -28.16968 1.000 26.75305 326 ALA A N 1
ATOM 4885 C CA . ALA A 1 322 ? -13.79363 -14.66011 -27.36740 1.000 24.71429 326 ALA A CA 1
ATOM 4886 C C . ALA A 1 322 ? -12.69106 -13.61366 -27.27517 1.000 26.63286 326 ALA A C 1
ATOM 4887 O O . ALA A 1 322 ? -12.98255 -12.43179 -27.06437 1.000 26.93359 326 ALA A O 1
ATOM 4894 N N . THR A 1 323 ? -11.42956 -14.01546 -27.42193 1.000 27.77238 327 THR A N 1
ATOM 4895 C CA . THR A 1 323 ? -10.31901 -13.07365 -27.34544 1.000 31.67759 327 THR A CA 1
ATOM 4896 C C . THR A 1 323 ? -10.06515 -12.35005 -28.66279 1.000 31.38571 327 THR A C 1
ATOM 4897 O O . THR A 1 323 ? -9.19639 -11.47268 -28.71048 1.000 32.52091 327 THR A O 1
ATOM 4908 N N . ASP A 1 324 ? -10.80002 -12.68865 -29.72109 1.000 30.06312 328 ASP A N 1
ATOM 4909 C CA . ASP A 1 324 ? -10.65914 -12.05055 -31.02703 1.000 30.43364 328 ASP A CA 1
ATOM 4910 C C . ASP A 1 324 ? -11.77926 -11.02442 -31.17635 1.000 28.92319 328 ASP A C 1
ATOM 4911 O O . ASP A 1 324 ? -12.94457 -11.38794 -31.36748 1.000 28.64786 328 ASP A O 1
ATOM 4920 N N . THR A 1 325 ? -11.42018 -9.73975 -31.10269 1.000 28.61066 329 THR A N 1
ATOM 4921 C CA . THR A 1 325 ? -12.43156 -8.68927 -31.03824 1.000 26.82443 329 THR A CA 1
ATOM 4922 C C . THR A 1 325 ? -13.29429 -8.65776 -32.29435 1.000 27.79914 329 THR A C 1
ATOM 4923 O O . THR A 1 325 ? -14.50822 -8.43955 -32.21349 1.000 27.43901 329 THR A O 1
ATOM 4934 N N . LYS A 1 326 ? -12.69147 -8.86588 -33.46628 1.000 29.13502 330 LYS A N 1
ATOM 4935 C CA . LYS A 1 326 ? -13.46463 -8.81925 -34.70378 1.000 30.39943 330 LYS A CA 1
ATOM 4936 C C . LYS A 1 326 ? -14.49993 -9.93761 -34.75050 1.000 29.18658 330 LYS A C 1
ATOM 4937 O O . LYS A 1 326 ? -15.65652 -9.71211 -35.13519 1.000 29.21865 330 LYS A O 1
ATOM 4956 N N . ASN A 1 327 ? -14.10695 -11.15090 -34.35468 1.000 29.92277 331 ASN A N 1
ATOM 4957 C CA . ASN A 1 327 ? -15.04442 -12.26782 -34.36497 1.000 28.97593 331 ASN A CA 1
ATOM 4958 C C . ASN A 1 327 ? -16.18392 -12.03984 -33.38093 1.000 26.88769 331 ASN A C 1
ATOM 4959 O O . ASN A 1 327 ? -17.34621 -12.32935 -33.68910 1.000 27.99244 331 ASN A O 1
ATOM 4970 N N . VAL A 1 328 ? -15.87209 -11.53298 -32.18544 1.000 26.46156 332 VAL A N 1
ATOM 4971 C CA . VAL A 1 328 ? -16.92043 -11.26573 -31.20636 1.000 26.13471 332 VAL A CA 1
ATOM 4972 C C . VAL A 1 328 ? -17.85191 -10.17547 -31.71793 1.000 26.86793 332 VAL A C 1
ATOM 4973 O O . VAL A 1 328 ? -19.07033 -10.24173 -31.52816 1.000 27.87206 332 VAL A O 1
ATOM 4986 N N . GLN A 1 329 ? -17.29865 -9.15696 -32.37734 1.000 27.73799 333 GLN A N 1
ATOM 4987 C CA . GLN A 1 329 ? -18.13722 -8.11091 -32.95129 1.000 29.29512 333 GLN A CA 1
ATOM 4988 C C . GLN A 1 329 ? -19.10180 -8.69355 -33.97686 1.000 28.63492 333 GLN A C 1
ATOM 4989 O O . GLN A 1 329 ? -20.30135 -8.39983 -33.95636 1.000 29.57827 333 GLN A O 1
ATOM 5003 N N . PHE A 1 330 ? -18.59346 -9.53658 -34.87629 1.000 28.44397 334 PHE A N 1
ATOM 5004 C CA . PHE A 1 330 ? -19.44713 -10.16499 -35.88306 1.000 30.21085 334 PHE A CA 1
ATOM 5005 C C . PHE A 1 330 ? -20.54136 -11.01141 -35.23235 1.000 29.11247 334 PHE A C 1
ATOM 5006 O O . PHE A 1 330 ? -21.73686 -10.87760 -35.55188 1.000 31.26715 334 PHE A O 1
ATOM 5023 N N . VAL A 1 331 ?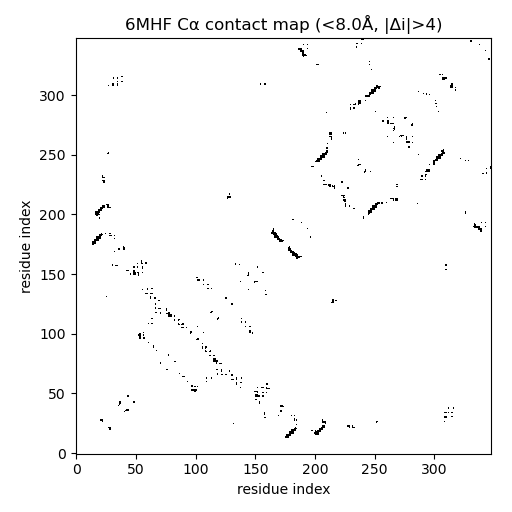 -20.14906 -11.88133 -34.29836 1.000 27.97060 335 VAL A N 1
ATOM 5024 C CA . VAL A 1 331 ? -21.10015 -12.80275 -33.68496 1.000 28.03948 335 VAL A CA 1
ATOM 5025 C C . VAL A 1 331 ? -22.15554 -12.04074 -32.89600 1.000 27.68888 335 VAL A C 1
ATOM 5026 O O . VAL A 1 331 ? -23.34175 -12.39022 -32.92152 1.000 30.00989 335 VAL A O 1
ATOM 5039 N N . PHE A 1 332 ? -21.75005 -10.99451 -32.17527 1.000 28.30184 336 PHE A N 1
ATOM 5040 C CA . PHE A 1 332 ? -22.72320 -10.22167 -31.41669 1.000 28.57651 336 PHE A CA 1
ATOM 5041 C C . PHE A 1 332 ? -23.61131 -9.39640 -32.33819 1.000 29.59820 336 PHE A C 1
ATOM 5042 O O . PHE A 1 332 ? -24.78558 -9.17275 -32.02901 1.000 31.86239 336 PHE A O 1
ATOM 5059 N N . ASP A 1 333 ? -23.08334 -8.94021 -33.47371 1.000 31.26326 337 ASP A N 1
ATOM 5060 C CA . ASP A 1 333 ? -23.93955 -8.30955 -34.46827 1.000 33.07727 337 ASP A CA 1
ATOM 5061 C C . ASP A 1 333 ? -25.06025 -9.25385 -34.87928 1.000 35.31343 337 ASP A C 1
ATOM 5062 O O . ASP A 1 333 ? -26.21998 -8.84140 -35.00348 1.000 36.10158 337 ASP A O 1
ATOM 5071 N N . ALA A 1 334 ? -24.73533 -10.53501 -35.06991 1.000 33.38773 338 ALA A N 1
ATOM 5072 C CA . ALA A 1 334 ? -25.76859 -11.49833 -35.45341 1.000 33.55881 338 ALA A CA 1
ATOM 5073 C C . ALA A 1 334 ? -26.72377 -11.80027 -34.29607 1.000 33.44084 338 ALA A C 1
ATOM 5074 O O . ALA A 1 334 ? -27.93935 -11.94584 -34.50259 1.000 35.25143 338 ALA A O 1
ATOM 5081 N N . VAL A 1 335 ? -26.19810 -11.91016 -33.07307 1.000 32.95140 339 VAL A N 1
ATOM 5082 C CA . VAL A 1 335 ? -27.05628 -12.22484 -31.93304 1.000 32.01127 339 VAL A CA 1
ATOM 5083 C C . VAL A 1 335 ? -28.04186 -11.08991 -31.68049 1.000 34.95763 339 VAL A C 1
ATOM 5084 O O . VAL A 1 335 ? -29.19361 -11.32253 -31.29020 1.000 35.79709 339 VAL A O 1
ATOM 5097 N N . THR A 1 336 ? -27.61147 -9.84517 -31.89983 1.000 33.70669 340 THR A N 1
ATOM 5098 C CA . THR A 1 336 ? -28.51516 -8.71362 -31.72812 1.000 33.91016 340 THR A CA 1
ATOM 5099 C C . THR A 1 336 ? -29.65996 -8.77576 -32.73128 1.000 36.17909 340 THR A C 1
ATOM 5100 O O . THR A 1 336 ? -30.81325 -8.48560 -32.39043 1.000 36.45949 340 THR A O 1
ATOM 5111 N N . ASP A 1 337 ? -29.36045 -9.15071 -33.97712 1.000 37.50886 341 ASP A N 1
ATOM 5112 C CA . ASP A 1 337 ? -30.41707 -9.33506 -34.96471 1.000 40.56508 341 ASP A CA 1
ATOM 5113 C C . ASP A 1 337 ? -31.38633 -10.42496 -34.52857 1.000 41.32996 341 ASP A C 1
ATOM 5114 O O . ASP A 1 337 ? -32.60687 -10.26829 -34.65460 1.000 42.03212 341 ASP A O 1
ATOM 5123 N N . VAL A 1 338 ? -30.86303 -11.54240 -34.01846 1.000 39.42522 342 VAL A N 1
ATOM 5124 C CA . VAL A 1 338 ? -31.74505 -12.59845 -33.52219 1.000 39.35315 342 VAL A CA 1
ATOM 5125 C C . VAL A 1 338 ? -32.66288 -12.05238 -32.43281 1.000 42.08812 342 VAL A C 1
ATOM 5126 O O . VAL A 1 338 ? -33.87384 -12.30455 -32.43089 1.000 43.90564 342 VAL A O 1
ATOM 5139 N N . ILE A 1 339 ? -32.09914 -11.29606 -31.48783 1.000 38.35110 343 ILE A N 1
ATOM 5140 C CA . ILE A 1 339 ? -32.89650 -10.79269 -30.37125 1.000 37.07370 343 ILE A CA 1
ATOM 5141 C C . ILE A 1 339 ? -33.96431 -9.82483 -30.86731 1.000 42.50034 343 ILE A C 1
ATOM 5142 O O . ILE A 1 339 ? -35.09455 -9.81447 -30.36406 1.000 45.14289 343 ILE A O 1
ATOM 5158 N N . ILE A 1 340 ? -33.62489 -8.98948 -31.85163 1.000 40.99137 344 ILE A N 1
ATOM 5159 C CA . ILE A 1 340 ? -34.61344 -8.07252 -32.41420 1.000 44.28402 344 ILE A CA 1
ATOM 5160 C C . ILE A 1 340 ? -35.73097 -8.85379 -33.09420 1.000 47.66200 344 ILE A C 1
ATOM 5161 O O . ILE A 1 340 ? -36.91496 -8.52014 -32.96113 1.000 47.80183 344 ILE A O 1
ATOM 5177 N N . LYS A 1 341 ? -35.37239 -9.90373 -33.83558 1.000 46.77604 345 LYS A N 1
ATOM 5178 C CA . LYS A 1 341 ? -36.37457 -10.73347 -34.49666 1.000 48.89578 345 LYS A CA 1
ATOM 5179 C C . LYS A 1 341 ? -37.34542 -11.32772 -33.48369 1.000 49.83809 345 LYS A C 1
ATOM 5180 O O . LYS A 1 341 ? -38.56665 -11.18796 -33.61830 1.000 52.19105 345 LYS A O 1
ATOM 5199 N N . ASN A 1 342 ? -36.81725 -11.99153 -32.45480 1.000 48.39836 346 ASN A N 1
ATOM 5200 C CA . ASN A 1 342 ? -37.64559 -12.59642 -31.41869 1.000 48.62627 346 ASN A CA 1
ATOM 5201 C C . ASN A 1 342 ? -38.31402 -11.57151 -30.51098 1.000 54.70039 346 ASN A C 1
ATOM 5202 O O . ASN A 1 342 ? -39.09426 -11.96751 -29.63732 1.000 59.22970 346 ASN A O 1
ATOM 5213 N N . ASN A 1 343 ? -38.03442 -10.28338 -30.68543 1.000 56.64631 347 ASN A N 1
ATOM 5214 C CA . ASN A 1 343 ? -38.65501 -9.24320 -29.87058 1.000 60.62115 347 ASN A CA 1
ATOM 5215 C C . ASN A 1 343 ? -40.05278 -8.91671 -30.38776 1.000 61.55884 347 ASN A C 1
ATOM 5216 O O . ASN A 1 343 ? -40.23105 -8.59618 -31.56314 1.000 58.07845 347 ASN A O 1
ATOM 5227 N N . GLY B 2 3 ? -37.92410 -22.90786 -0.99043 1.000 76.62950 1673 GLY C N 1
ATOM 5228 C CA . GLY B 2 3 ? -38.47519 -21.56651 -0.93883 1.000 83.11141 1673 GLY C CA 1
ATOM 5229 C C . GLY B 2 3 ? -38.37443 -20.94182 0.43939 1.000 87.45187 1673 GLY C C 1
ATOM 5230 O O . GLY B 2 3 ? -39.31278 -20.30268 0.91620 1.000 91.08027 1673 GLY C O 1
ATOM 5233 N N . SER B 2 4 ? -37.22231 -21.13148 1.07896 1.000 83.69983 1674 SER C N 1
ATOM 5234 C CA . SER B 2 4 ? -36.91991 -20.58458 2.40036 1.000 80.42677 1674 SER C CA 1
ATOM 5235 C C . SER B 2 4 ? -36.76588 -19.06881 2.25145 1.000 77.44569 1674 SER C C 1
ATOM 5236 O O . SER B 2 4 ? -37.29298 -18.51182 1.28009 1.000 77.27066 1674 SER C O 1
ATOM 5244 N N . PRO B 2 5 ? -36.09577 -18.34744 3.15619 1.000 74.40894 1675 PRO C N 1
ATOM 5245 C CA . PRO B 2 5 ? -36.07739 -16.88701 3.02712 1.000 73.83556 1675 PRO C CA 1
ATOM 5246 C C . PRO B 2 5 ? -35.18664 -16.43666 1.88090 1.000 72.06492 1675 PRO C C 1
ATOM 5247 O O . PRO B 2 5 ? -34.30561 -17.15972 1.40808 1.000 65.46047 1675 PRO C O 1
ATOM 5258 N N . GLY B 2 6 ? -35.43200 -15.20382 1.43538 1.000 62.36330 1676 GLY C N 1
ATOM 5259 C CA . GLY B 2 6 ? -34.67508 -14.64822 0.33106 1.000 63.84489 1676 GLY C CA 1
ATOM 5260 C C . GLY B 2 6 ? -33.21758 -14.38910 0.64483 1.000 63.09411 1676 GLY C C 1
ATOM 5261 O O . GLY B 2 6 ? -32.41985 -14.21397 -0.28207 1.000 59.78461 1676 GLY C O 1
ATOM 5265 N N . SER B 2 7 ? -32.84921 -14.36900 1.92568 1.000 63.09780 1677 SER C N 1
ATOM 5266 C CA . SER B 2 7 ? -31.48692 -14.05083 2.33171 1.000 65.84994 1677 SER C CA 1
ATOM 5267 C C . SER B 2 7 ? -30.60553 -15.28282 2.49314 1.000 59.58768 1677 SER C C 1
ATOM 5268 O O . SER B 2 7 ? -29.39943 -15.13539 2.71791 1.000 60.44445 1677 SER C O 1
ATOM 5276 N N . GLU B 2 8 ? -31.16689 -16.48465 2.38792 1.000 55.28976 1678 GLU C N 1
ATOM 5277 C CA . GLU B 2 8 ? -30.36980 -17.69819 2.51052 1.000 60.05540 1678 GLU C CA 1
ATOM 5278 C C . GLU B 2 8 ? -29.46710 -17.84515 1.29135 1.000 61.02181 1678 GLU C C 1
ATOM 5279 O O . GLU B 2 8 ? -29.95068 -17.89295 0.15489 1.000 55.60798 1678 GLU C O 1
ATOM 5291 N N . VAL B 2 9 ? -28.15660 -17.91673 1.52395 1.000 55.27593 1679 VAL C N 1
ATOM 5292 C CA . VAL B 2 9 ? -27.21761 -18.14189 0.43289 1.000 49.58361 1679 VAL C CA 1
ATOM 5293 C C . VAL B 2 9 ? -27.39001 -19.56340 -0.08272 1.000 51.74965 1679 VAL C C 1
ATOM 5294 O O . VAL B 2 9 ? -27.39268 -20.52924 0.69184 1.000 53.40170 1679 VAL C O 1
ATOM 5307 N N . VAL B 2 10 ? -27.53290 -19.69778 -1.40058 1.000 48.67243 1680 VAL C N 1
ATOM 5308 C CA . VAL B 2 10 ? -27.88289 -20.96476 -2.02664 1.000 43.28763 1680 VAL C CA 1
ATOM 5309 C C . VAL B 2 10 ? -27.11649 -21.10050 -3.33533 1.000 44.26486 1680 VAL C C 1
ATOM 5310 O O . VAL B 2 10 ? -26.68297 -20.11434 -3.93354 1.000 42.10972 1680 VAL C O 1
ATOM 5323 N N . THR B 2 11 ? -26.94303 -22.34616 -3.77210 1.000 43.72828 1681 THR C N 1
ATOM 5324 C CA . THR B 2 11 ? -26.24149 -22.61512 -5.01671 1.000 44.01910 1681 THR C CA 1
ATOM 5325 C C . THR B 2 11 ? -27.16735 -22.40836 -6.21286 1.000 41.28034 1681 THR C C 1
ATOM 5326 O O . THR B 2 11 ? -28.39538 -22.46552 -6.10196 1.000 41.78271 1681 THR C O 1
ATOM 5337 N N . LEU B 2 12 ? -26.55387 -22.16735 -7.37448 1.000 39.01533 1682 LEU C N 1
ATOM 5338 C CA . LEU B 2 12 ? -27.31868 -22.09678 -8.61483 1.000 40.06472 1682 LEU C CA 1
ATOM 5339 C C . LEU B 2 12 ? -28.12923 -23.36786 -8.82856 1.000 38.71503 1682 LEU C C 1
ATOM 5340 O O . LEU B 2 12 ? -29.27994 -23.31343 -9.27826 1.000 39.06067 1682 LEU C O 1
ATOM 5356 N N . GLN B 2 13 ? -27.54541 -24.52418 -8.51076 1.000 40.54380 1683 GLN C N 1
ATOM 5357 C CA . GLN B 2 13 ? -28.23772 -25.78903 -8.72976 1.000 39.38784 1683 GLN C CA 1
ATOM 5358 C C . GLN B 2 13 ? -29.45215 -25.91364 -7.81522 1.000 42.83501 1683 GLN C C 1
ATOM 5359 O O . GLN B 2 13 ? -30.53801 -26.30372 -8.25995 1.000 45.90717 1683 GLN C O 1
ATOM 5373 N N . GLN B 2 14 ? -29.28792 -25.57806 -6.53139 1.000 41.60733 1684 GLN C N 1
ATOM 5374 C CA . GLN B 2 14 ? -30.41483 -25.58309 -5.60370 1.000 48.68013 1684 GLN C CA 1
ATOM 5375 C C . GLN B 2 14 ? -31.52680 -24.65344 -6.07414 1.000 46.04438 1684 GLN C C 1
ATOM 5376 O O . GLN B 2 14 ? -32.71546 -24.99184 -5.98516 1.000 47.92976 1684 GLN C O 1
ATOM 5390 N N . PHE B 2 15 ? -31.16086 -23.46123 -6.54820 1.000 44.24158 1685 PHE C N 1
ATOM 5391 C CA . PHE B 2 15 ? -32.16584 -22.50135 -6.98715 1.000 43.01605 1685 PHE C CA 1
ATOM 5392 C C . PHE B 2 15 ? -32.91074 -23.01743 -8.21009 1.000 41.47401 1685 PHE C C 1
ATOM 5393 O O . PHE B 2 15 ? -34.14369 -22.95278 -8.27084 1.000 46.38578 1685 PHE C O 1
ATOM 5410 N N . LEU B 2 16 ? -32.17706 -23.53612 -9.19745 1.000 40.55078 1686 LEU C N 1
ATOM 5411 C CA . LEU B 2 16 ? -32.82547 -24.12821 -10.36118 1.000 40.29779 1686 LEU C CA 1
ATOM 5412 C C . LEU B 2 16 ? -33.75939 -25.25778 -9.94811 1.000 46.04083 1686 LEU C C 1
ATOM 5413 O O . LEU B 2 16 ? -34.85351 -25.40473 -10.50544 1.000 44.96038 1686 LEU C O 1
ATOM 5429 N N . GLU B 2 17 ? -33.34741 -26.06427 -8.96777 1.000 48.60802 1687 GLU C N 1
ATOM 5430 C CA . GLU B 2 17 ? -34.18112 -27.17274 -8.51725 1.000 52.60281 1687 GLU C CA 1
ATOM 5431 C C . GLU B 2 17 ? -35.48267 -26.66528 -7.91099 1.000 50.36748 1687 GLU C C 1
ATOM 5432 O O . GLU B 2 17 ? -36.57603 -27.05275 -8.33821 1.000 54.35563 1687 GLU C O 1
ATOM 5444 N N . GLU B 2 18 ? -35.38516 -25.78825 -6.90937 1.000 47.47002 1688 GLU C N 1
ATOM 5445 C CA . GLU B 2 18 ? -36.59525 -25.30730 -6.24973 1.000 50.44236 1688 GLU C CA 1
ATOM 5446 C C . GLU B 2 18 ? -37.47257 -24.50835 -7.20601 1.000 54.91695 1688 GLU C C 1
ATOM 5447 O O . GLU B 2 18 ? -38.69314 -24.44516 -7.01914 1.000 50.61743 1688 GLU C O 1
ATOM 5459 N N . SER B 2 19 ? -36.87805 -23.90086 -8.23756 1.000 52.58091 1689 SER C N 1
ATOM 5460 C CA . SER B 2 19 ? -37.67067 -23.17728 -9.22549 1.000 46.30270 1689 SER C CA 1
ATOM 5461 C C . SER B 2 19 ? -38.54382 -24.11963 -10.04350 1.000 48.99684 1689 SER C C 1
ATOM 5462 O O . SER B 2 19 ? -39.65478 -23.74636 -10.43663 1.000 50.18147 1689 SER C O 1
ATOM 5470 N N . ASN B 2 20 ? -38.06953 -25.33353 -10.30620 1.000 50.61996 1690 ASN C N 1
ATOM 5471 C CA . ASN B 2 20 ? -38.85040 -26.31066 -11.05716 1.000 52.48895 1690 ASN C CA 1
ATOM 5472 C C . ASN B 2 20 ? -39.88792 -26.98079 -10.15942 1.000 53.42025 1690 ASN C C 1
ATOM 5473 O O . ASN B 2 20 ? -40.68965 -26.30990 -9.50837 1.000 61.02024 1690 ASN C O 1
#

Radius of gyration: 22.56 Å; Cα contacts (8 Å, |Δi|>4): 514; chains: 2; bounding box: 62×79×42 Å

Sequence (348 aa):
LVPRGSHMDGEKAAKEVKLLLLGAGESGKSTIVKQMKIIHEDGYSEDECKQYKVVVYSNTIQSIIAIIRAMGRLKIDFGEAARADDARQLFVLAGSAEEGVMTSELAGVIKRLWRDGGVQACFSRSREYQLNDSASYYLNDLDRISQTNYIPTQQDVLRTRVKTTGIVETHFTFKELYFKMFDVGGQRSERKKWIHCFEGVTAIIFCVALSDYDLVLAEDEEMNRMHESMKLFDSICNNKWFTDTSIILFLNKKDLFEEKIKRSPLTICYPEYTGSNTYEEAAAYIQCQFEDLNRRKDTKEVYTHFTCATDTKNVQFVFDAVTDVIIKNNGSPGSEVVTLQQFLEESN

InterPro domains:
  IPR001019 Guanine nucleotide binding protein, alpha subunit [PF00503] (14-343)
  IPR001019 Guanine nucleotide binding protein, alpha subunit [PR00318] (35-50)
  IPR001019 Guanine nucleotide binding protein, alpha subunit [PR00318] (167-189)
  IPR001019 Guanine nucleotide binding protein, alpha subunit [PR00318] (196-213)
  IPR001019 Guanine nucleotide binding protein, alpha subunit [PR00318] (218-246)
  IPR001019 Guanine nucleotide binding protein, alpha subunit [PR00318] (264-273)
  IPR001019 Guanine nucleotide binding protein, alpha subunit [PS51882] (32-354)
  IPR001019 Guanine nucleotide binding protein, alpha subunit [PTHR10218] (7-351)
  IPR001019 Guanine nucleotide binding protein, alpha subunit [SM00275] (13-353)
  IPR001019 Guanine nucleotide binding protein, alpha subunit [cd00066] (34-348)
  IPR001408 G-protein alpha subunit, group I [PR00441] (79-88)
  IPR001408 G-protein alpha subunit, group I [PR00441] (185-195)
  IPR001408 G-protein alpha subunit, group I [PR00441] (278-290)
  IPR001408 G-protein alpha subunit, group I [PR00441] (296-307)
  IPR001408 G-protein alpha subunit, group I [PR00441] (343-354)
  IPR011025 G protein alpha subunit, helical insertion [G3DSA:1.10.400.10] (62-180)
  IPR011025 G protein alpha subunit, helical insertion [SSF47895] (61-181)
  IPR027417 P-loop containing nucleoside triphosphate hydrolase [G3DSA:3.40.50.300] (35-343)
  IPR027417 P-loop containing nucleoside triphosphate hydrolase [SSF52540] (32-349)

CATH classification: 3.40.50.300 (+1 more: 1.10.400.10)